Protein AF-A0A3A4S271-F1 (afdb_monomer_lite)

Sequence (609 aa):
MNPHGKTFSLPLILIALLLLAAGRPVCSRELLPEDFPSAKNMLRQHDPVVVSGDLLSDFHGFDIIDFRLYAYSDNQFHIIPFQIDERDPEGEFVFTGGDAAGMDIDGGQFDYNDEIVFMIKDAGGEAPQNQWPPAGSLGAEIVIIDPKDAVQKAWVYLIFSPGTSSPLSGKDYITYIPKQEKVTSAYYGMRYMKGAPFYMDLSYPPSAGGSGEDFFDRIKVRLSVNAFFDLLHIQKTEEDFRSVVVGWKDGPVRAMRKVENYFRILFNLSSPSIFSVNEYYERMTYTPVQLTIPFKLKWVFNSFGVNDWTWTIYGDFPGLKGGLAYTDRNVKGFQFTGNHSPEYLNEHIDLSRFSWGYNTKPGVGTWFPNLLLPEMLYGIVTLHIVDDETLPDPPEDTPGLIAAGMEGRWKYFHPDLVDLLEPGTYELSMDTYFPHPSIRIEEVEEWLQIRQFPLWVEISDVRVNQFVPPSSAVQKHRNEIGKPRPVDEDTGFRGMITDTRGREFVLTDIFFYAGSYRVTPRTNILGRLFSENTYTLMKFDDIRQITHRYEEMDPVSHMQNPMVQELLLRKGETVQMLGCKPCGFTGRLPDGKKIFLWDTQIRSVRFDE

Foldseek 3Di:
DDDDDDDDDDDDDDDDDDDDDDDDDDDDDDDDPDPQPFFAQAPFFFFKDKDFLQQVAVQFFAAQVQKWKWAGHPLDTDTFFKHKFDAELVLHTAFCDFQSHDAHPSRRTRHRSMIIIHTPNRFTGDHDPPDDHPAAQKKFKKKWAFLVHRVRITIMMMGGHPPDPPDHDPAAAWFQDPVQCWIDGQAKIWGCDAFFPWTQFIWGDVSLQAQRHTQFGTKKKWKWWQWQQNPDIDIDISVQKTKHFRGWHGGRFKIKTWIWMWGNDDDNDIDHTDIWIWIDGNWKIKTKDKDFFADQLVCVCVVTVTQKMKMWIKIFGNSLQQWWKDFPQRQVTDHQPQCADPVNCVVRGQQAQTQWMKIFDGRHFIKTKHKAAQLLVSLFKTKDFDRHQQDADPPTPRGGGGIIDIMGMPNPQDVQCSRVDDGWIAIIITMIGTHRRDDHPVCVVSVVCSQLGPIDMHTDDMDGDRDDDDDPVSVVVSVVRDPNPPPPPPFAFWWWFQWSVRDIFGFTRKWKGNADPVIDTDQWDWFAFQQDRDIDIGGVLFFFKKFWDWDQARPNRRYGGFIKIWTQTPVRDITIGGGRSRMWMWGAGPVRDIDIDGPSGTGMIGTDD

Radius of gyration: 27.35 Å; chains: 1; bounding box: 77×94×67 Å

Secondary structure (DSSP, 8-state):
-------------------------------PPP----S------S-EEEEEGGG-GGGTTSBGGGEEEEEEETTEEEE---EEE-B-TTSPBPBSEETTB---TTSSB--SS-EEEEEGGG-B-PPPTT---SS-SEEEEEEEEETTEEEEEEEEEEEE-TT--PPPP----EEEEGGGTEEEESS-EEEEPTT-SSEEEEE--GGGTS-SSB---EEEEEEEEEETTTTEEEEEEGGGEEEEEEEEEE-SSEEEEEEEEEEEEETTEEPPPEEEEEEEETTEEE-EEEEEE-S-HHHHHHHTT--EEEEEEEEE-GGGTT-EEEESS-TT-EE--SEE-HHHHHHHS--SB-S-EEEEETTTEEEEEEEE--HHHHTTEEEEEEEETT---SS-SSSSEEEEEEEEEGGGS-HHHHHH--SEEEEEEEEEE---TT--GGGHHHHHHHHHSPPEEEEEEEEESS--PPPTTHHHHTTTTTPPP-------EEEEEEETT--EEEEEEEEEESSSTTS--BSEEEEEBTTSS-EEEEEGGGEEEEEEEE-SB-TTT--BS-EEEEEEETTS-EEEEE--TT-EEEEE-TTS-EEEEEGGGEEEEEE--

pLDDT: mean 85.04, std 18.26, range [19.34, 98.5]

Structure (mmCIF, N/CA/C/O backbone):
data_AF-A0A3A4S271-F1
#
_entry.id   AF-A0A3A4S271-F1
#
loop_
_atom_site.group_PDB
_atom_site.id
_atom_site.type_symbol
_atom_site.label_atom_id
_atom_site.label_alt_id
_atom_site.label_comp_id
_atom_site.label_asym_id
_atom_site.label_entity_id
_atom_site.label_seq_id
_atom_site.pdbx_PDB_ins_code
_atom_site.Cartn_x
_atom_site.Cartn_y
_atom_site.Cartn_z
_atom_site.occupancy
_atom_site.B_iso_or_equiv
_atom_site.auth_seq_id
_atom_site.auth_comp_id
_atom_site.auth_asym_id
_atom_site.auth_atom_id
_atom_site.pdbx_PDB_model_num
ATOM 1 N N . MET A 1 1 ? 40.758 27.809 -37.576 1.00 31.80 1 MET A N 1
ATOM 2 C CA . MET A 1 1 ? 41.821 28.017 -36.571 1.00 31.80 1 MET A CA 1
ATOM 3 C C . MET A 1 1 ? 41.204 28.748 -35.393 1.00 31.80 1 MET A C 1
ATOM 5 O O . MET A 1 1 ? 40.773 29.876 -35.560 1.00 31.80 1 MET A O 1
ATOM 9 N N . ASN A 1 2 ? 41.087 28.065 -34.255 1.00 37.56 2 ASN A N 1
ATOM 10 C CA . ASN A 1 2 ? 40.863 28.684 -32.942 1.00 37.56 2 ASN A CA 1
ATOM 11 C C . ASN A 1 2 ? 42.193 29.338 -32.494 1.00 37.56 2 ASN A C 1
ATOM 13 O O . ASN A 1 2 ? 43.234 28.886 -32.987 1.00 37.56 2 ASN A O 1
ATOM 17 N N . PRO A 1 3 ? 42.211 30.344 -31.592 1.00 48.72 3 PRO A N 1
ATOM 18 C CA . PRO A 1 3 ? 42.196 29.990 -30.164 1.00 48.72 3 PRO A CA 1
ATOM 19 C C . PRO A 1 3 ? 41.563 31.008 -29.177 1.00 48.72 3 PRO A C 1
ATOM 21 O O . PRO A 1 3 ? 41.521 32.207 -29.419 1.00 48.72 3 PRO A O 1
ATOM 24 N N . HIS A 1 4 ? 41.111 30.443 -28.043 1.00 33.75 4 HIS A N 1
ATOM 25 C CA . HIS A 1 4 ? 41.156 30.877 -26.623 1.00 33.75 4 HIS A CA 1
ATOM 26 C C . HIS A 1 4 ? 41.549 32.335 -26.276 1.00 33.75 4 HIS A C 1
ATOM 28 O O . HIS A 1 4 ? 42.495 32.861 -26.836 1.00 33.75 4 HIS A O 1
ATOM 34 N N . GLY A 1 5 ? 41.022 33.023 -25.253 1.00 26.20 5 GLY A N 1
ATOM 35 C CA . GLY A 1 5 ? 40.183 32.689 -24.095 1.00 26.20 5 GLY A CA 1
ATOM 36 C C . GLY A 1 5 ? 40.492 33.661 -22.926 1.00 26.20 5 GLY A C 1
ATOM 37 O O . GLY A 1 5 ? 41.556 34.270 -22.940 1.00 26.20 5 GLY A O 1
ATOM 38 N N . LYS A 1 6 ? 39.607 33.707 -21.902 1.00 28.62 6 LYS A N 1
ATOM 39 C CA . LYS A 1 6 ? 39.770 34.304 -20.537 1.00 28.62 6 LYS A CA 1
ATOM 40 C C . LYS A 1 6 ? 39.839 35.852 -20.494 1.00 28.62 6 LYS A C 1
ATOM 42 O O . LYS A 1 6 ? 40.386 36.460 -21.393 1.00 28.62 6 LYS A O 1
ATOM 47 N N . THR A 1 7 ? 39.299 36.616 -19.538 1.00 26.25 7 THR A N 1
ATOM 48 C CA . THR A 1 7 ? 38.901 36.471 -18.115 1.00 26.25 7 THR A CA 1
ATOM 49 C C . THR A 1 7 ? 38.257 37.811 -17.714 1.00 26.25 7 THR A C 1
ATOM 51 O O . THR A 1 7 ? 38.772 38.823 -18.170 1.00 26.25 7 THR A O 1
ATOM 54 N N . PHE A 1 8 ? 37.260 37.871 -16.820 1.00 25.14 8 PHE A N 1
ATOM 55 C CA . PHE A 1 8 ? 37.073 39.045 -15.944 1.00 25.14 8 PHE A CA 1
ATOM 56 C C . PHE A 1 8 ? 36.370 38.668 -14.632 1.00 25.14 8 PHE A C 1
ATOM 58 O O . PHE A 1 8 ? 35.376 37.948 -14.611 1.00 25.14 8 PHE A O 1
ATOM 65 N N . SER A 1 9 ? 36.947 39.162 -13.544 1.00 22.36 9 SER A N 1
ATOM 66 C CA . SER A 1 9 ? 36.557 39.042 -12.141 1.00 22.36 9 SER A CA 1
ATOM 67 C C . SER A 1 9 ? 35.997 40.382 -11.630 1.00 22.36 9 SER A C 1
ATOM 69 O O . SER A 1 9 ? 36.626 41.390 -11.935 1.00 22.36 9 SER A O 1
ATOM 71 N N . LEU A 1 10 ? 34.862 40.334 -10.894 1.00 21.89 10 LEU A N 1
ATOM 72 C CA . LEU A 1 10 ? 34.366 41.099 -9.700 1.00 21.89 10 LEU A CA 1
ATOM 73 C C . LEU A 1 10 ? 34.885 42.544 -9.399 1.00 21.89 10 LEU A C 1
ATOM 75 O O . LEU A 1 10 ? 36.032 42.791 -9.752 1.00 21.89 10 LEU A O 1
ATOM 79 N N . PRO A 1 11 ? 34.207 43.461 -8.622 1.00 32.12 11 PRO A N 1
ATOM 80 C CA . PRO A 1 11 ? 33.159 43.258 -7.575 1.00 32.12 11 PRO A CA 1
ATOM 81 C C . PRO A 1 11 ? 32.121 44.424 -7.265 1.00 32.12 11 PRO A C 1
ATOM 83 O O . PRO A 1 11 ? 32.214 45.520 -7.798 1.00 32.12 11 PRO A O 1
ATOM 86 N N . LEU A 1 12 ? 31.202 44.167 -6.299 1.00 22.27 12 LEU A N 1
ATOM 87 C CA . LEU A 1 12 ? 30.675 44.996 -5.157 1.00 22.27 12 LEU A CA 1
ATOM 88 C C . LEU A 1 12 ? 29.772 46.283 -5.269 1.00 22.27 12 LEU A C 1
ATOM 90 O O . LEU A 1 12 ? 30.099 47.225 -5.977 1.00 22.27 12 LEU A O 1
ATOM 94 N N . ILE A 1 13 ? 28.796 46.355 -4.314 1.00 23.91 13 ILE A N 1
ATOM 95 C CA . ILE A 1 13 ? 28.217 47.523 -3.548 1.00 23.91 13 ILE A CA 1
ATOM 96 C C . ILE A 1 13 ? 27.083 48.359 -4.217 1.00 23.91 13 ILE A C 1
ATOM 98 O O . ILE A 1 13 ? 27.186 48.654 -5.394 1.00 23.91 13 ILE A O 1
ATOM 102 N N . LEU A 1 14 ? 26.019 48.914 -3.588 1.00 19.52 14 LEU A N 1
ATOM 103 C CA . LEU A 1 14 ? 25.302 48.850 -2.286 1.00 19.52 14 LEU A CA 1
ATOM 104 C C . LEU A 1 14 ? 24.203 49.975 -2.302 1.00 19.52 14 LEU A C 1
ATOM 106 O O . LEU A 1 14 ? 24.519 51.085 -2.706 1.00 19.52 14 LEU A O 1
ATOM 110 N N . ILE A 1 15 ? 22.971 49.698 -1.824 1.00 21.28 15 ILE A N 1
ATOM 111 C CA . ILE A 1 15 ? 21.969 50.581 -1.135 1.00 21.28 15 ILE A CA 1
ATOM 112 C C . ILE A 1 15 ? 21.501 51.934 -1.756 1.00 21.28 15 ILE A C 1
ATOM 114 O O . ILE A 1 15 ? 22.294 52.851 -1.917 1.00 21.28 15 ILE A O 1
ATOM 118 N N . ALA A 1 16 ? 20.169 52.123 -1.906 1.00 20.48 16 ALA A N 1
ATOM 119 C CA . ALA A 1 16 ? 19.350 53.131 -1.174 1.00 20.48 16 ALA A CA 1
ATOM 120 C C . ALA A 1 16 ? 17.927 53.338 -1.759 1.00 20.48 16 ALA A C 1
ATOM 122 O O . ALA A 1 16 ? 17.756 53.748 -2.905 1.00 20.48 16 ALA A O 1
ATOM 123 N N . LEU A 1 17 ? 16.906 53.123 -0.917 1.00 21.52 17 LEU A N 1
ATOM 124 C CA . LEU A 1 17 ? 15.526 53.615 -1.058 1.00 21.52 17 LEU A CA 1
ATOM 125 C C . LEU A 1 17 ? 15.462 55.154 -0.955 1.00 21.52 17 LEU A C 1
ATOM 127 O O . LEU A 1 17 ? 16.106 55.695 -0.062 1.00 21.52 17 LEU A O 1
ATOM 131 N N . LEU A 1 18 ? 14.561 55.815 -1.704 1.00 19.34 18 LEU A N 1
ATOM 132 C CA . LEU A 1 18 ? 13.458 56.619 -1.129 1.00 19.34 18 LEU A CA 1
ATOM 133 C C . LEU A 1 18 ? 12.487 57.201 -2.182 1.00 19.34 18 LEU A C 1
ATOM 135 O O . LEU A 1 18 ? 12.873 57.777 -3.192 1.00 19.34 18 LEU A O 1
ATOM 139 N N . LEU A 1 19 ? 11.207 57.012 -1.857 1.00 22.50 19 LEU A N 1
ATOM 140 C CA . LEU A 1 19 ? 9.937 57.461 -2.440 1.00 22.50 19 LEU A CA 1
ATOM 141 C C . LEU A 1 19 ? 9.855 58.935 -2.890 1.00 22.50 19 LEU A C 1
ATOM 143 O O . LEU A 1 19 ? 10.313 59.811 -2.165 1.00 22.50 19 LEU A O 1
ATOM 147 N N . LEU A 1 20 ? 9.086 59.210 -3.960 1.00 22.56 20 LEU A N 1
ATOM 148 C CA . LEU A 1 20 ? 7.837 60.001 -3.891 1.00 22.56 20 LEU A CA 1
ATOM 149 C C . LEU A 1 20 ? 7.084 60.078 -5.240 1.00 22.56 20 LEU A C 1
ATOM 151 O O . LEU A 1 20 ? 7.659 60.229 -6.311 1.00 22.56 20 LEU A O 1
ATOM 155 N N . ALA A 1 21 ? 5.765 59.948 -5.102 1.00 24.83 21 ALA A N 1
ATOM 156 C CA . ALA A 1 21 ? 4.655 60.030 -6.049 1.00 24.83 21 ALA A CA 1
ATOM 157 C C . ALA A 1 21 ? 4.766 60.996 -7.248 1.00 24.83 21 ALA A C 1
ATOM 159 O O . ALA A 1 21 ? 5.137 62.152 -7.081 1.00 24.83 21 ALA A O 1
ATOM 160 N N . ALA A 1 22 ? 4.244 60.564 -8.407 1.00 24.38 22 ALA A N 1
ATOM 161 C CA . ALA A 1 22 ? 3.100 61.203 -9.081 1.00 24.38 22 ALA A CA 1
ATOM 162 C C . ALA A 1 22 ? 2.733 60.484 -10.397 1.00 24.38 22 ALA A C 1
ATOM 164 O O . ALA A 1 22 ? 3.573 60.306 -11.271 1.00 24.38 22 ALA A O 1
ATOM 165 N N . GLY A 1 23 ? 1.449 60.131 -10.527 1.00 27.94 23 GLY A N 1
ATOM 166 C CA . GLY A 1 23 ? 0.682 60.107 -11.779 1.00 27.94 23 GLY A CA 1
ATOM 167 C C . GLY A 1 23 ? 1.131 59.172 -12.905 1.00 27.94 23 GLY A C 1
ATOM 168 O O . GLY A 1 23 ? 2.038 59.491 -13.669 1.00 27.94 23 GLY A O 1
ATOM 169 N N . ARG A 1 24 ? 0.368 58.097 -13.139 1.00 30.58 24 ARG A N 1
ATOM 170 C CA . ARG A 1 24 ? 0.261 57.504 -14.480 1.00 30.58 24 ARG A CA 1
ATOM 171 C C . ARG A 1 24 ? -1.200 57.291 -14.881 1.00 30.58 24 ARG A C 1
ATOM 173 O O . ARG A 1 24 ? -2.008 56.938 -14.023 1.00 30.58 24 ARG A O 1
ATOM 180 N N . PRO A 1 25 ? -1.532 57.543 -16.159 1.00 32.12 25 PRO A N 1
ATOM 181 C CA . PRO A 1 25 ? -2.877 57.418 -16.685 1.00 32.12 25 PRO A CA 1
ATOM 182 C C . PRO A 1 25 ? -3.248 55.950 -16.898 1.00 32.12 25 PRO A C 1
ATOM 184 O O . PRO A 1 25 ? -2.396 55.073 -17.046 1.00 32.12 25 PRO A O 1
ATOM 187 N N . VAL A 1 26 ? -4.557 55.733 -16.928 1.00 35.97 26 VAL A N 1
ATOM 188 C CA . VAL A 1 26 ? -5.236 54.504 -17.324 1.00 35.97 26 VAL A CA 1
ATOM 189 C C . VAL A 1 26 ? -4.730 54.057 -18.697 1.00 35.97 26 VAL A C 1
ATOM 191 O O . VAL A 1 26 ? -4.863 54.788 -19.675 1.00 35.97 26 VAL A O 1
ATOM 194 N N . CYS A 1 27 ? -4.181 52.845 -18.766 1.00 30.44 27 CYS A N 1
ATOM 195 C CA . CYS A 1 27 ? -4.075 52.088 -20.004 1.00 30.44 27 CYS A CA 1
ATOM 196 C C . CYS A 1 27 ? -4.955 50.851 -19.827 1.00 30.44 27 CYS A C 1
ATOM 198 O O . CYS A 1 27 ? -4.725 50.033 -18.934 1.00 30.44 27 CYS A O 1
ATOM 200 N N . SER A 1 28 ? -6.017 50.787 -20.621 1.00 34.44 28 SER A N 1
ATOM 201 C CA . SER A 1 28 ? -6.931 49.657 -20.729 1.00 34.44 28 SER A CA 1
ATOM 202 C C . SER A 1 28 ? -6.150 48.396 -21.082 1.00 34.44 28 SER A C 1
ATOM 204 O O . SER A 1 28 ? -5.542 48.314 -22.147 1.00 34.44 28 SER A O 1
ATOM 206 N N . ARG A 1 29 ? -6.170 47.417 -20.179 1.00 33.34 29 ARG A N 1
ATOM 207 C CA . ARG A 1 29 ? -5.703 46.061 -20.449 1.00 33.34 29 ARG A CA 1
ATOM 208 C C . ARG A 1 29 ? -6.785 45.384 -21.288 1.00 33.34 29 ARG A C 1
ATOM 210 O O . ARG A 1 29 ? -7.881 45.152 -20.787 1.00 33.34 29 ARG A O 1
ATOM 217 N N . GLU A 1 30 ? -6.494 45.128 -22.560 1.00 33.56 30 GLU A N 1
ATOM 218 C CA . GLU A 1 30 ? -7.220 44.116 -23.326 1.00 33.56 30 GLU A CA 1
ATOM 219 C C . GLU A 1 30 ? -7.182 42.815 -22.517 1.00 33.56 30 GLU A C 1
ATOM 221 O O . GLU A 1 30 ? -6.113 42.320 -22.149 1.00 33.56 30 GLU A O 1
ATOM 226 N N . LEU A 1 31 ? -8.367 42.325 -22.161 1.00 36.59 31 LEU A N 1
ATOM 227 C CA . LEU A 1 31 ? -8.564 40.997 -21.604 1.00 36.59 31 LEU A CA 1
ATOM 228 C C . LEU A 1 31 ? -8.180 39.998 -22.700 1.00 36.59 31 LEU A C 1
ATOM 230 O O . LEU A 1 31 ? -8.924 39.813 -23.660 1.00 36.59 31 LEU A O 1
ATOM 234 N N . LEU A 1 32 ? -6.998 39.397 -22.572 1.00 32.38 32 LEU A N 1
ATOM 235 C CA . LEU A 1 32 ? -6.706 38.142 -23.256 1.00 32.38 32 LEU A CA 1
ATOM 236 C C . LEU A 1 32 ? -7.671 37.071 -22.712 1.00 32.38 32 LEU A C 1
ATOM 238 O O . LEU A 1 32 ? -8.008 37.136 -21.524 1.00 32.38 32 LEU A O 1
ATOM 242 N N . PRO A 1 33 ? -8.141 36.124 -23.546 1.00 40.56 33 PRO A N 1
ATOM 243 C CA . PRO A 1 33 ? -8.960 35.015 -23.071 1.00 40.56 33 PRO A CA 1
ATOM 244 C C . PRO A 1 33 ? -8.180 34.235 -22.009 1.00 40.56 33 PRO A C 1
ATOM 246 O O . PRO A 1 33 ? -6.961 34.121 -22.114 1.00 40.56 33 PRO A O 1
ATOM 249 N N . GLU A 1 34 ? -8.872 33.731 -20.990 1.00 38.09 34 GLU A N 1
ATOM 250 C CA . GLU A 1 34 ? -8.273 32.867 -19.975 1.00 38.09 34 GLU A CA 1
ATOM 251 C C . GLU A 1 34 ? -7.560 31.685 -20.649 1.00 38.09 34 GLU A C 1
ATOM 253 O O . GLU A 1 34 ? -8.185 30.881 -21.342 1.00 38.09 34 GLU A O 1
ATOM 258 N N . ASP A 1 35 ? -6.240 31.602 -20.469 1.00 40.88 35 ASP A N 1
ATOM 259 C CA . ASP A 1 35 ? -5.469 30.402 -20.771 1.00 40.88 35 ASP A CA 1
ATOM 260 C C . ASP A 1 35 ? -5.943 29.307 -19.806 1.00 40.88 35 ASP A C 1
ATOM 262 O O . ASP A 1 35 ? -5.528 29.252 -18.647 1.00 40.88 35 ASP A O 1
ATOM 266 N N . PHE A 1 36 ? -6.854 28.450 -20.265 1.00 46.12 36 PHE A N 1
ATOM 267 C CA . PHE A 1 36 ? -7.188 27.216 -19.562 1.00 46.12 36 PHE A CA 1
ATOM 268 C C . PHE A 1 36 ? -5.909 26.373 -19.450 1.00 46.12 36 PHE A C 1
ATOM 270 O O . PHE A 1 36 ? -5.257 26.133 -20.475 1.00 46.12 36 PHE A O 1
ATOM 277 N N . PRO A 1 37 ? -5.501 25.919 -18.253 1.00 48.69 37 PRO A N 1
ATOM 278 C CA . PRO A 1 37 ? -4.307 25.100 -18.135 1.00 48.69 37 PRO A CA 1
ATOM 279 C C . PRO A 1 37 ? -4.535 23.739 -18.814 1.00 48.69 37 PRO A C 1
ATOM 281 O O . PRO A 1 37 ? -5.112 22.827 -18.239 1.00 48.69 37 PRO A O 1
ATOM 284 N N . SER A 1 38 ? -4.020 23.590 -20.040 1.00 55.25 38 SER A N 1
ATOM 285 C CA . SER A 1 38 ? -3.960 22.318 -20.786 1.00 55.25 38 SER A CA 1
ATOM 286 C C . SER A 1 38 ? -3.011 21.287 -20.146 1.00 55.25 38 SER A C 1
ATOM 288 O O . SER A 1 38 ? -2.919 20.160 -20.631 1.00 55.25 38 SER A O 1
ATOM 290 N N . ALA A 1 39 ? -2.265 21.663 -19.102 1.00 69.38 39 ALA A N 1
ATOM 291 C CA . ALA A 1 39 ? -1.306 20.802 -18.422 1.00 69.38 39 ALA A CA 1
ATOM 292 C C . ALA A 1 39 ? -1.889 20.265 -17.107 1.00 69.38 39 ALA A C 1
ATOM 294 O O . ALA A 1 39 ? -2.447 21.022 -16.313 1.00 69.38 39 ALA A O 1
ATOM 295 N N . LYS A 1 40 ? -1.711 18.961 -16.864 1.00 83.75 40 LYS A N 1
ATOM 296 C CA . LYS A 1 40 ? -2.011 18.299 -15.587 1.00 83.75 40 LYS A CA 1
ATOM 297 C C . LYS A 1 40 ? -1.340 19.054 -14.429 1.00 83.75 40 LYS A C 1
ATOM 299 O O . LYS A 1 40 ? -0.127 19.249 -14.453 1.00 83.75 40 LYS A O 1
ATOM 304 N N . ASN A 1 41 ? -2.103 19.403 -13.392 1.00 89.25 41 ASN A N 1
ATOM 305 C CA . ASN A 1 41 ? -1.599 20.057 -12.177 1.00 89.25 41 ASN A CA 1
ATOM 306 C C . ASN A 1 41 ? -1.424 19.054 -11.021 1.00 89.25 41 ASN A C 1
ATOM 308 O O . ASN A 1 41 ? -1.728 19.354 -9.877 1.00 89.25 41 ASN A O 1
ATOM 312 N N . MET A 1 42 ? -1.017 17.823 -11.310 1.00 93.69 42 MET A N 1
ATOM 313 C CA . MET A 1 42 ? -0.892 16.748 -10.324 1.00 93.69 42 MET A CA 1
ATOM 314 C C . MET A 1 42 ? 0.571 16.330 -10.225 1.00 93.69 42 MET A C 1
ATOM 316 O O . MET A 1 42 ? 1.164 15.915 -11.227 1.00 93.69 42 MET A O 1
ATOM 320 N N . LEU A 1 43 ? 1.144 16.444 -9.025 1.00 93.44 43 LEU A N 1
ATOM 321 C CA . LEU A 1 43 ? 2.552 16.130 -8.785 1.00 93.44 43 LEU A CA 1
ATOM 322 C C . LEU A 1 43 ? 2.801 14.635 -8.607 1.00 93.44 43 LEU A C 1
ATOM 324 O O . LEU A 1 43 ? 3.871 14.173 -8.994 1.00 93.44 43 LEU A O 1
ATOM 328 N N . ARG A 1 44 ? 1.820 13.875 -8.107 1.00 93.50 44 ARG A N 1
ATOM 329 C CA . ARG A 1 44 ? 1.939 12.420 -7.960 1.00 93.50 44 ARG A CA 1
ATOM 330 C C . ARG A 1 44 ? 2.183 11.730 -9.300 1.00 93.50 44 ARG A C 1
ATOM 332 O O . ARG A 1 44 ? 1.487 12.008 -10.288 1.00 93.50 44 ARG A O 1
ATOM 339 N N . GLN A 1 45 ? 3.158 10.821 -9.334 1.00 93.00 45 GLN A N 1
ATOM 340 C CA . GLN A 1 45 ? 3.530 10.093 -10.554 1.00 93.00 45 GLN A CA 1
ATOM 341 C C . GLN A 1 45 ? 3.308 8.584 -10.469 1.00 93.00 45 GLN A C 1
ATOM 343 O O . GLN A 1 45 ? 3.154 7.925 -11.500 1.00 93.00 45 GLN A O 1
ATOM 348 N N . HIS A 1 46 ? 3.332 8.014 -9.269 1.00 95.38 46 HIS A N 1
ATOM 349 C CA . HIS A 1 46 ? 3.455 6.567 -9.106 1.00 95.38 46 HIS A CA 1
ATOM 350 C C . HIS A 1 46 ? 2.147 5.870 -8.736 1.00 95.38 46 HIS A C 1
ATOM 352 O O . HIS A 1 46 ? 2.058 4.659 -8.918 1.00 95.38 46 HIS A O 1
ATOM 358 N N . ASP A 1 47 ? 1.135 6.609 -8.291 1.00 96.62 47 ASP A N 1
ATOM 359 C CA . ASP A 1 47 ? -0.141 6.056 -7.851 1.00 96.62 47 ASP A CA 1
ATOM 360 C C . ASP A 1 47 ? -0.867 5.316 -8.992 1.00 96.62 47 ASP A C 1
ATOM 362 O O . ASP A 1 47 ? -1.090 5.888 -10.072 1.00 96.62 47 ASP A O 1
ATOM 366 N N . PRO A 1 48 ? -1.291 4.063 -8.766 1.00 96.88 48 PRO A N 1
ATOM 367 C CA . PRO A 1 48 ? -2.369 3.493 -9.545 1.00 96.88 48 PRO A CA 1
ATOM 368 C C . PRO A 1 48 ? -3.687 4.163 -9.149 1.00 96.88 48 PRO A C 1
ATOM 370 O O . PRO A 1 48 ? -3.961 4.409 -7.973 1.00 96.88 48 PRO A O 1
ATOM 373 N N . VAL A 1 49 ? -4.517 4.449 -10.143 1.00 97.44 49 VAL A N 1
ATOM 374 C CA . VAL A 1 49 ? -5.879 4.939 -9.953 1.00 97.44 49 VAL A CA 1
ATOM 375 C C . VAL A 1 49 ? -6.828 3.796 -10.267 1.00 97.44 49 VAL A C 1
ATOM 377 O O . VAL A 1 49 ? -6.785 3.245 -11.365 1.00 97.44 49 VAL A O 1
ATOM 380 N N . VAL A 1 50 ? -7.673 3.456 -9.295 1.00 95.75 50 VAL A N 1
ATOM 381 C CA . VAL A 1 50 ? -8.715 2.434 -9.416 1.00 95.75 50 VAL A CA 1
ATOM 382 C C . VAL A 1 50 ? -10.069 3.133 -9.373 1.00 95.75 50 VAL A C 1
ATOM 384 O O . VAL A 1 50 ? -10.416 3.767 -8.375 1.00 95.75 50 VAL A O 1
ATOM 387 N N . VAL A 1 51 ? -10.823 3.040 -10.464 1.00 95.62 51 VAL A N 1
ATOM 388 C CA . VAL A 1 51 ? -12.185 3.565 -10.582 1.00 95.62 51 VAL A CA 1
ATOM 389 C C . VAL A 1 51 ? -13.145 2.392 -10.469 1.00 95.62 51 VAL A C 1
ATOM 391 O O . VAL A 1 51 ? -13.121 1.488 -11.300 1.00 95.62 51 VAL A O 1
ATOM 394 N N . SER A 1 52 ? -13.974 2.413 -9.433 1.00 90.75 52 SER A N 1
ATOM 395 C CA . SER A 1 52 ? -14.994 1.392 -9.202 1.00 90.75 52 SER A CA 1
ATOM 396 C C . SER A 1 52 ? -16.166 1.557 -10.178 1.00 90.75 52 SER A C 1
ATOM 398 O O . SER A 1 52 ? -16.597 2.682 -10.458 1.00 90.75 52 SER A O 1
ATOM 400 N N . GLY A 1 53 ? -16.685 0.442 -10.693 1.00 90.56 53 GLY A N 1
ATOM 401 C CA . GLY A 1 53 ? -17.787 0.405 -11.652 1.00 90.56 53 GLY A CA 1
ATOM 402 C C . GLY A 1 53 ? -19.090 0.993 -11.118 1.00 90.56 53 GLY A C 1
ATOM 403 O O . GLY A 1 53 ? -19.890 1.539 -11.878 1.00 90.56 53 GLY A O 1
ATOM 404 N N . ASP A 1 54 ? -19.283 1.008 -9.800 1.00 85.94 54 ASP A N 1
ATOM 405 C CA . ASP A 1 54 ? -20.412 1.666 -9.133 1.00 85.94 54 ASP A CA 1
ATOM 406 C C . ASP A 1 54 ? -20.473 3.192 -9.369 1.00 85.94 54 ASP A C 1
ATOM 408 O O . ASP A 1 54 ? -21.537 3.808 -9.221 1.00 85.94 54 ASP A O 1
ATOM 412 N N . LEU A 1 55 ? -19.348 3.830 -9.714 1.00 88.25 55 LEU A N 1
ATOM 413 C CA . LEU A 1 55 ? -19.284 5.242 -10.102 1.00 88.25 55 LEU A CA 1
ATOM 414 C C . LEU A 1 55 ? -19.757 5.469 -11.545 1.00 88.25 55 LEU A C 1
ATOM 416 O O . LEU A 1 55 ? -20.085 6.597 -11.901 1.00 88.25 55 LEU A O 1
ATOM 420 N N . LEU A 1 56 ? -19.817 4.416 -12.361 1.00 91.50 56 LEU A N 1
ATOM 421 C CA . LEU A 1 56 ? -19.996 4.464 -13.812 1.00 91.50 56 LEU A CA 1
ATOM 422 C C . LEU A 1 56 ? -21.250 3.695 -14.259 1.00 91.50 56 LEU A C 1
ATOM 424 O O . LEU A 1 56 ? -21.231 2.986 -15.262 1.00 91.50 56 LEU A O 1
ATOM 428 N N . SER A 1 57 ? -22.369 3.862 -13.548 1.00 89.31 57 SER A N 1
ATOM 429 C CA . SER A 1 57 ? -23.604 3.103 -13.808 1.00 89.31 57 SER A CA 1
ATOM 430 C C . SER A 1 57 ? -24.163 3.242 -15.226 1.00 89.31 57 SER A C 1
ATOM 432 O O . SER A 1 57 ? -24.806 2.327 -15.736 1.00 89.31 57 SER A O 1
ATOM 434 N N . ASP A 1 58 ? -23.899 4.368 -15.893 1.00 89.31 58 ASP A N 1
ATOM 435 C CA . ASP A 1 58 ? -24.313 4.581 -17.285 1.00 89.31 58 ASP A CA 1
ATOM 436 C C . ASP A 1 58 ? -23.601 3.642 -18.272 1.00 89.31 58 ASP A C 1
ATOM 438 O O . ASP A 1 58 ? -24.095 3.434 -19.382 1.00 89.31 58 ASP A O 1
ATOM 442 N N . PHE A 1 59 ? -22.477 3.047 -17.861 1.00 91.75 59 PHE A N 1
ATOM 443 C CA . PHE A 1 59 ? -21.671 2.130 -18.662 1.00 91.75 59 PHE A CA 1
ATOM 444 C C . PHE A 1 59 ? -21.991 0.648 -18.427 1.00 91.75 59 PHE A C 1
ATOM 446 O O . PHE A 1 59 ? -21.425 -0.208 -19.104 1.00 91.75 59 PHE A O 1
ATOM 453 N N . HIS A 1 60 ? -22.894 0.321 -17.497 1.00 91.19 60 HIS A N 1
ATOM 454 C CA . HIS A 1 60 ? -23.174 -1.073 -17.147 1.00 91.19 60 HIS A CA 1
ATOM 455 C C . HIS A 1 60 ? -23.798 -1.865 -18.304 1.00 91.19 60 HIS A C 1
ATOM 457 O O . HIS A 1 60 ? -24.730 -1.396 -18.972 1.00 91.19 60 HIS A O 1
ATOM 463 N N . GLY A 1 61 ? -23.347 -3.101 -18.505 1.00 89.81 61 GLY A N 1
ATOM 464 C CA . GLY A 1 61 ? -23.800 -4.003 -19.565 1.00 89.81 61 GLY A CA 1
ATOM 465 C C . GLY A 1 61 ? -23.142 -3.768 -20.929 1.00 89.81 61 GLY A C 1
ATOM 466 O O . GLY A 1 61 ? -23.637 -4.293 -21.927 1.00 89.81 61 GLY A O 1
ATOM 467 N N . PHE A 1 62 ? -22.098 -2.937 -21.007 1.00 91.06 62 PHE A N 1
ATOM 468 C CA . PHE A 1 62 ? -21.299 -2.778 -22.224 1.00 91.06 62 PHE A CA 1
ATOM 469 C C . PHE A 1 62 ? -20.088 -3.697 -22.212 1.00 91.06 62 PHE A C 1
ATOM 471 O O . PHE A 1 62 ? -19.435 -3.835 -21.185 1.00 91.06 62 PHE A O 1
ATOM 478 N N . ASP A 1 63 ? -19.749 -4.259 -23.369 1.00 91.12 63 ASP A N 1
ATOM 479 C CA . ASP A 1 63 ? -18.594 -5.143 -23.488 1.00 91.12 63 ASP A CA 1
ATOM 480 C C . ASP A 1 63 ? -17.296 -4.385 -23.165 1.00 91.12 63 ASP A C 1
ATOM 482 O O . ASP A 1 63 ? -16.981 -3.356 -23.777 1.00 91.12 63 ASP A O 1
ATOM 486 N N . ILE A 1 64 ? -16.506 -4.915 -22.227 1.00 91.75 64 ILE A N 1
ATOM 487 C CA . ILE A 1 64 ? -15.282 -4.269 -21.716 1.00 91.75 64 ILE A CA 1
ATOM 488 C C . ILE A 1 64 ? -14.247 -3.985 -22.823 1.00 91.75 64 ILE A C 1
ATOM 490 O O . ILE A 1 64 ? -13.446 -3.053 -22.730 1.00 91.75 64 ILE A O 1
ATOM 494 N N . ILE A 1 65 ? -14.289 -4.748 -23.920 1.00 90.62 65 ILE A N 1
ATOM 495 C CA . ILE A 1 65 ? -13.379 -4.614 -25.070 1.00 90.62 65 ILE A CA 1
ATOM 496 C C . ILE A 1 65 ? -13.597 -3.328 -25.886 1.00 90.62 65 ILE A C 1
ATOM 498 O O . ILE A 1 65 ? -12.701 -2.904 -26.627 1.00 90.62 65 ILE A O 1
ATOM 502 N N . ASP A 1 66 ? -14.764 -2.696 -25.753 1.00 91.56 66 ASP A N 1
ATOM 503 C CA . ASP A 1 66 ? -15.167 -1.512 -26.523 1.00 91.56 66 ASP A CA 1
ATOM 504 C C . ASP A 1 66 ? -14.848 -0.190 -25.804 1.00 91.56 66 ASP A C 1
ATOM 506 O O . ASP A 1 66 ? -15.081 0.898 -26.344 1.00 91.56 66 ASP A O 1
ATOM 510 N N . PHE A 1 67 ? -14.278 -0.254 -24.600 1.00 93.19 67 PHE A N 1
ATOM 511 C CA . PHE A 1 67 ? -13.863 0.925 -23.847 1.00 93.19 67 PHE A CA 1
ATOM 512 C C . PHE A 1 67 ? -12.501 1.438 -24.299 1.00 93.19 67 PHE A C 1
ATOM 514 O O . PHE A 1 67 ? -11.604 0.677 -24.657 1.00 93.19 67 PHE A O 1
ATOM 521 N N . ARG A 1 68 ? -12.309 2.752 -24.255 1.00 93.94 68 ARG A N 1
ATOM 522 C CA . ARG A 1 68 ? -11.020 3.419 -24.452 1.00 93.94 68 ARG A CA 1
ATOM 523 C C . ARG A 1 68 ? -10.845 4.483 -23.380 1.00 93.94 68 ARG A C 1
ATOM 525 O O . ARG A 1 68 ? -11.808 5.154 -23.017 1.00 93.94 68 ARG A O 1
ATOM 532 N N . LEU A 1 69 ? -9.614 4.658 -22.915 1.00 95.69 69 LEU A N 1
ATOM 533 C CA . LEU A 1 69 ? -9.260 5.702 -21.964 1.00 95.69 69 LEU A CA 1
ATOM 534 C C . LEU A 1 69 ? -8.321 6.708 -22.626 1.00 95.69 69 LEU A C 1
ATOM 536 O O . LEU A 1 69 ? -7.331 6.328 -23.259 1.00 95.69 69 LEU A O 1
ATOM 540 N N . TYR A 1 70 ? -8.649 7.989 -22.485 1.00 95.69 70 TYR A N 1
ATOM 541 C CA . TYR A 1 70 ? -7.885 9.093 -23.052 1.00 95.69 70 TYR A CA 1
ATOM 542 C C . TYR A 1 70 ? -7.407 10.057 -21.970 1.00 95.69 70 TYR A C 1
ATOM 544 O O . TYR A 1 70 ? -8.086 10.273 -20.968 1.00 95.69 70 TYR A O 1
ATOM 552 N N . ALA A 1 71 ? -6.277 10.703 -22.228 1.00 95.94 71 ALA A N 1
ATOM 553 C CA . ALA A 1 71 ? -5.816 11.887 -21.516 1.00 95.94 71 ALA A CA 1
ATOM 554 C C . ALA A 1 71 ? -5.769 13.077 -22.478 1.00 95.94 71 ALA A C 1
ATOM 556 O O . ALA A 1 71 ? -5.507 12.900 -23.670 1.00 95.94 71 ALA A O 1
ATOM 557 N N . TYR A 1 72 ? -6.015 14.282 -21.967 1.00 95.19 72 TYR A N 1
ATOM 558 C CA . TYR A 1 72 ? -5.890 15.512 -22.743 1.00 95.19 72 TYR A CA 1
ATOM 559 C C . TYR A 1 72 ? -4.581 16.231 -22.402 1.00 95.19 72 TYR A C 1
ATOM 561 O O . TYR A 1 72 ? -4.326 16.578 -21.246 1.00 95.19 72 TYR A O 1
ATOM 569 N N . SER A 1 73 ? -3.740 16.446 -23.410 1.00 94.00 73 SER A N 1
ATOM 570 C CA . SER A 1 73 ? -2.500 17.218 -23.298 1.00 94.00 73 SER A CA 1
ATOM 571 C C . SER A 1 73 ? -2.089 17.763 -24.663 1.00 94.00 73 SER A C 1
ATOM 573 O O . SER A 1 73 ? -2.441 17.201 -25.701 1.00 94.00 73 SER A O 1
ATOM 575 N N . ASP A 1 74 ? -1.341 18.868 -24.678 1.00 90.44 74 ASP A N 1
ATOM 576 C CA . ASP A 1 74 ? -0.873 19.517 -25.913 1.00 90.44 74 ASP A CA 1
ATOM 577 C C . ASP A 1 74 ? -2.010 19.800 -26.913 1.00 90.44 74 ASP A C 1
ATOM 579 O O . ASP A 1 74 ? -1.869 19.652 -28.128 1.00 90.44 74 ASP A O 1
ATOM 583 N N . ASN A 1 75 ? -3.168 20.203 -26.380 1.00 89.69 75 ASN A N 1
ATOM 584 C CA . ASN A 1 75 ? -4.408 20.428 -27.118 1.00 89.69 75 ASN A CA 1
ATOM 585 C C . ASN A 1 75 ? -4.944 19.227 -27.924 1.00 89.69 75 ASN A C 1
ATOM 587 O O . ASN A 1 75 ? -5.617 19.416 -28.940 1.00 89.69 75 ASN A O 1
ATOM 591 N N . GLN A 1 76 ? -4.639 17.995 -27.509 1.00 92.12 76 GLN A N 1
ATOM 592 C CA . GLN A 1 76 ? -5.099 16.771 -28.167 1.00 92.12 76 GLN A CA 1
ATOM 593 C C . GLN A 1 76 ? -5.427 15.670 -27.152 1.00 92.12 76 GLN A C 1
ATOM 595 O O . GLN A 1 76 ? -4.911 15.650 -26.037 1.00 92.12 76 GLN A O 1
ATOM 600 N N . PHE A 1 77 ? -6.282 14.732 -27.563 1.00 92.50 77 PHE A N 1
ATOM 601 C CA . PHE A 1 77 ? -6.545 13.512 -26.805 1.00 92.50 77 PHE A CA 1
ATOM 602 C C . PHE A 1 77 ? -5.590 12.400 -27.229 1.00 92.50 77 PHE A C 1
ATOM 604 O O . PHE A 1 77 ? -5.503 12.069 -28.413 1.00 92.50 77 PHE A O 1
ATOM 611 N N . HIS A 1 78 ? -4.953 11.771 -26.248 1.00 92.81 78 HIS A N 1
ATOM 612 C CA . HIS A 1 78 ? -4.041 10.645 -26.437 1.00 92.81 78 HIS A CA 1
ATOM 613 C C . HIS A 1 78 ? -4.600 9.419 -25.728 1.00 92.81 78 HIS A C 1
ATOM 615 O O . HIS A 1 78 ? -5.088 9.527 -24.606 1.00 92.81 78 HIS A O 1
ATOM 621 N N . ILE A 1 79 ? -4.543 8.257 -26.379 1.00 94.25 79 ILE A N 1
ATOM 622 C CA . ILE A 1 79 ? -4.943 6.988 -25.758 1.00 94.25 79 ILE A CA 1
ATOM 623 C C . ILE A 1 79 ? -3.904 6.619 -24.705 1.00 94.25 79 ILE A C 1
ATOM 625 O O . ILE A 1 79 ? -2.704 6.641 -24.988 1.00 94.25 79 ILE A O 1
ATOM 629 N N . ILE A 1 80 ? -4.366 6.243 -23.516 1.00 96.88 80 ILE A N 1
ATOM 630 C CA . ILE A 1 80 ? -3.498 5.861 -22.400 1.00 96.88 80 ILE A CA 1
ATOM 631 C C . ILE A 1 80 ? -3.677 4.388 -22.024 1.00 96.88 80 ILE A C 1
ATOM 633 O O . ILE A 1 80 ? -4.707 3.791 -22.351 1.00 96.88 80 ILE A O 1
ATOM 637 N N . PRO A 1 81 ? -2.671 3.757 -21.389 1.00 97.88 81 PRO A N 1
ATOM 638 C CA . PRO A 1 81 ? -2.816 2.405 -20.865 1.00 97.88 81 PRO A CA 1
ATOM 639 C C . PRO A 1 81 ? -3.884 2.374 -19.783 1.00 97.88 81 PRO A C 1
ATOM 641 O O . PRO A 1 81 ? -3.879 3.192 -18.864 1.00 97.88 81 PRO A O 1
ATOM 644 N N . PHE A 1 82 ? -4.773 1.401 -19.888 1.00 98.06 82 PHE A N 1
ATOM 645 C CA . PHE A 1 82 ? -5.736 1.076 -18.855 1.00 98.06 82 PHE A CA 1
ATOM 646 C C . PHE A 1 82 ? -6.068 -0.411 -18.952 1.00 98.06 82 PHE A C 1
ATOM 648 O O . PHE A 1 82 ? -5.806 -1.050 -19.976 1.00 98.06 82 PHE A O 1
ATOM 655 N N . GLN A 1 83 ? -6.654 -0.955 -17.897 1.00 96.94 83 GLN A N 1
ATOM 656 C CA . GLN A 1 83 ? -7.270 -2.274 -17.922 1.00 96.94 83 GLN A CA 1
ATOM 657 C C . GLN A 1 83 ? -8.586 -2.252 -17.153 1.00 96.94 83 GLN A C 1
ATOM 659 O O . GLN A 1 83 ? -8.785 -1.393 -16.296 1.00 96.94 83 GLN A O 1
ATOM 664 N N . ILE A 1 84 ? -9.466 -3.194 -17.479 1.00 96.56 84 ILE A N 1
ATOM 665 C CA . ILE A 1 84 ? -10.688 -3.468 -16.726 1.00 96.56 84 ILE A CA 1
ATOM 666 C C . ILE A 1 84 ? -10.486 -4.802 -16.026 1.00 96.56 84 ILE A C 1
ATOM 668 O O . ILE A 1 84 ? -10.142 -5.795 -16.676 1.00 96.56 84 ILE A O 1
ATOM 672 N N . ASP A 1 85 ? -10.639 -4.807 -14.709 1.00 96.12 85 ASP A N 1
ATOM 673 C CA . ASP A 1 85 ? -10.551 -5.980 -13.858 1.00 96.12 85 ASP A CA 1
ATOM 674 C C . ASP A 1 85 ? -11.933 -6.382 -13.367 1.00 96.12 85 ASP A C 1
ATOM 676 O O . ASP A 1 85 ? -12.481 -5.749 -12.470 1.00 96.12 85 ASP A O 1
ATOM 680 N N . GLU A 1 86 ? -12.447 -7.440 -13.995 1.00 94.06 86 GLU A N 1
ATOM 681 C CA . GLU A 1 86 ? -13.747 -8.029 -13.699 1.00 94.06 86 GLU A CA 1
ATOM 682 C C . GLU A 1 86 ? -13.787 -8.688 -12.321 1.00 94.06 86 GLU A C 1
ATOM 684 O O . GLU A 1 86 ? -12.775 -9.257 -11.862 1.00 94.06 86 GLU A O 1
ATOM 689 N N . ARG A 1 87 ? -14.961 -8.651 -11.686 1.00 90.56 87 ARG A N 1
ATOM 690 C CA . ARG A 1 87 ? -15.227 -9.388 -10.450 1.00 90.56 87 ARG A CA 1
ATOM 691 C C . ARG A 1 87 ? -16.530 -10.170 -10.519 1.00 90.56 87 ARG A C 1
ATOM 693 O O . ARG A 1 87 ? -17.589 -9.624 -10.786 1.00 90.56 87 ARG A O 1
ATOM 700 N N . ASP A 1 88 ? -16.475 -11.409 -10.049 1.00 84.25 88 ASP A N 1
ATOM 701 C CA . ASP A 1 88 ? -17.666 -12.242 -9.953 1.00 84.25 88 ASP A CA 1
ATOM 702 C C . ASP A 1 88 ? -18.686 -11.698 -8.916 1.00 84.25 88 ASP A C 1
ATOM 704 O O . ASP A 1 88 ? -18.376 -10.812 -8.106 1.00 84.25 88 ASP A O 1
ATOM 708 N N . PRO A 1 89 ? -19.923 -12.231 -8.869 1.00 79.62 89 PRO A N 1
ATOM 709 C CA . PRO A 1 89 ? -20.935 -11.803 -7.898 1.00 79.62 89 PRO A CA 1
ATOM 710 C C . PRO A 1 89 ? -20.543 -11.986 -6.421 1.00 79.62 89 PRO A C 1
ATOM 712 O O . PRO A 1 89 ? -21.178 -11.403 -5.533 1.00 79.62 89 PRO A O 1
ATOM 715 N N . GLU A 1 90 ? -19.529 -12.803 -6.132 1.00 78.00 90 GLU A N 1
ATOM 716 C CA . GLU A 1 90 ? -18.936 -12.970 -4.805 1.00 78.00 90 GLU A CA 1
ATOM 717 C C . GLU A 1 90 ? -17.911 -11.866 -4.477 1.00 78.00 90 GLU A C 1
ATOM 719 O O . GLU A 1 90 ? -17.519 -11.721 -3.316 1.00 78.00 90 GLU A O 1
ATOM 724 N N . GLY A 1 91 ? -17.549 -11.037 -5.458 1.00 80.06 91 GLY A N 1
ATOM 725 C CA . GLY A 1 91 ? -16.585 -9.947 -5.358 1.00 80.06 91 GLY A CA 1
ATOM 726 C C . GLY A 1 91 ? -15.141 -10.395 -5.580 1.00 80.06 91 GLY A C 1
ATOM 727 O O . GLY A 1 91 ? -14.215 -9.614 -5.331 1.00 80.06 91 GLY A O 1
ATOM 728 N N . GLU A 1 92 ? -14.918 -11.628 -6.030 1.00 86.50 92 GLU A N 1
ATOM 729 C CA . GLU A 1 92 ? -13.595 -12.159 -6.341 1.00 86.50 92 GLU A CA 1
ATOM 730 C C . GLU A 1 92 ? -13.177 -11.756 -7.754 1.00 86.50 92 GLU A C 1
ATOM 732 O O . GLU A 1 92 ? -13.988 -11.697 -8.666 1.00 86.50 92 GLU A O 1
ATOM 737 N N . PHE A 1 93 ? -11.887 -11.491 -7.960 1.00 92.19 93 PHE A N 1
ATOM 738 C CA . PHE A 1 93 ? -11.386 -11.175 -9.298 1.00 92.19 93 PHE A CA 1
ATOM 739 C C . PHE A 1 93 ? -11.547 -12.355 -10.263 1.00 92.19 93 PHE A C 1
ATOM 741 O O . PHE A 1 93 ? -11.226 -13.498 -9.916 1.00 92.19 93 PHE A O 1
ATOM 748 N N . VAL A 1 94 ? -11.916 -12.051 -11.506 1.00 93.38 94 VAL A N 1
ATOM 749 C CA . VAL A 1 94 ? -11.906 -13.013 -12.612 1.00 93.38 94 VAL A CA 1
ATOM 750 C C . VAL A 1 94 ? -10.499 -13.089 -13.215 1.00 93.38 94 VAL A C 1
ATOM 752 O O . VAL A 1 94 ? -9.910 -12.091 -13.642 1.00 93.38 94 VAL A O 1
ATOM 755 N N . PHE A 1 95 ? -9.926 -14.295 -13.242 1.00 95.06 95 PHE A N 1
ATOM 756 C CA . PHE A 1 95 ? -8.568 -14.544 -13.739 1.00 95.06 95 PHE A CA 1
ATOM 757 C C . PHE A 1 95 ? -8.572 -15.129 -15.151 1.00 95.06 95 PHE A C 1
ATOM 759 O O . PHE A 1 95 ? -9.446 -15.912 -15.517 1.00 95.06 95 PHE A O 1
ATOM 766 N N . THR A 1 96 ? -7.542 -14.800 -15.934 1.00 93.62 96 THR A N 1
ATOM 767 C CA . THR A 1 96 ? -7.404 -15.248 -17.331 1.00 93.62 96 THR A CA 1
ATOM 768 C C . THR A 1 96 ? -6.486 -16.462 -17.492 1.00 93.62 96 THR A C 1
ATOM 770 O O . THR A 1 96 ? -6.421 -17.054 -18.571 1.00 93.62 96 THR A O 1
ATOM 773 N N . GLY A 1 97 ? -5.776 -16.864 -16.434 1.00 94.31 97 GLY A N 1
ATOM 774 C CA . GLY A 1 97 ? -4.934 -18.056 -16.410 1.00 94.31 97 GLY A CA 1
ATOM 775 C C . GLY A 1 97 ? -4.876 -18.726 -15.036 1.00 94.31 97 GLY A C 1
ATOM 776 O O . GLY A 1 97 ? -5.226 -18.126 -14.023 1.00 94.31 97 GLY A O 1
ATOM 777 N N . GLY A 1 98 ? -4.432 -19.984 -15.021 1.00 93.44 98 GLY A N 1
ATOM 778 C CA . GLY A 1 98 ? -4.392 -20.842 -13.831 1.00 93.44 98 GLY A CA 1
ATOM 779 C C . GLY A 1 98 ? -5.635 -21.713 -13.666 1.00 93.44 98 GLY A C 1
ATOM 780 O O . GLY A 1 98 ? -6.532 -21.694 -14.504 1.00 93.44 98 GLY A O 1
ATOM 781 N N . ASP A 1 99 ? -5.671 -22.491 -12.588 1.00 91.69 99 ASP A N 1
ATOM 782 C CA . ASP A 1 99 ? -6.792 -23.380 -12.257 1.00 91.69 99 ASP A CA 1
ATOM 783 C C . ASP A 1 99 ? -8.063 -22.598 -11.879 1.00 91.69 99 ASP A C 1
ATOM 785 O O . ASP A 1 99 ? -9.174 -23.089 -12.060 1.00 91.69 99 ASP A O 1
ATOM 789 N N . ALA A 1 100 ? -7.898 -21.368 -11.389 1.00 87.31 100 ALA A N 1
ATOM 790 C CA . ALA A 1 100 ? -8.962 -20.415 -11.091 1.00 87.31 100 ALA A CA 1
ATOM 791 C C . ALA A 1 100 ? -9.324 -19.518 -12.292 1.00 87.31 100 ALA A C 1
ATOM 793 O O . ALA A 1 100 ? -10.023 -18.522 -12.111 1.00 87.31 100 ALA A O 1
ATOM 794 N N . ALA A 1 101 ? -8.828 -19.820 -13.500 1.00 88.25 101 ALA A N 1
ATOM 795 C CA . ALA A 1 101 ? -9.224 -19.086 -14.695 1.00 88.25 101 ALA A CA 1
ATOM 796 C C . ALA A 1 101 ? -10.714 -19.292 -14.989 1.00 88.25 101 ALA A C 1
ATOM 798 O O . ALA A 1 101 ? -11.221 -20.416 -14.933 1.00 88.25 101 ALA A O 1
ATOM 799 N N . GLY A 1 102 ? -11.401 -18.216 -15.354 1.00 80.50 102 GLY A N 1
ATOM 800 C CA . GLY A 1 102 ? -12.834 -18.233 -15.606 1.00 80.50 102 GLY A CA 1
ATOM 801 C C . GLY A 1 102 ? -13.275 -17.075 -16.488 1.00 80.50 102 GLY A C 1
ATOM 802 O O . GLY A 1 102 ? -12.462 -16.281 -16.952 1.00 80.50 102 GLY A O 1
ATOM 803 N N . MET A 1 103 ? -14.577 -17.017 -16.731 1.00 70.19 103 MET A N 1
ATOM 804 C CA . MET A 1 103 ? -15.258 -15.840 -17.262 1.00 70.19 103 MET A CA 1
ATOM 805 C C . MET A 1 103 ? -16.291 -15.421 -16.228 1.00 70.19 103 MET A C 1
ATOM 807 O O . MET A 1 103 ? -16.827 -16.291 -15.530 1.00 70.19 103 MET A O 1
ATOM 811 N N . ASP A 1 104 ? -16.567 -14.126 -16.153 1.00 70.62 104 ASP A N 1
ATOM 812 C CA . ASP A 1 104 ? -17.674 -13.642 -15.345 1.00 70.62 104 ASP A CA 1
ATOM 813 C C . ASP A 1 104 ? -19.015 -14.179 -15.866 1.00 70.62 104 ASP A C 1
ATOM 815 O O . ASP A 1 104 ? -19.159 -14.559 -17.037 1.00 70.62 104 ASP A O 1
ATOM 819 N N . ILE A 1 105 ? -20.016 -14.215 -14.991 1.00 65.12 105 ILE A N 1
ATOM 820 C CA . ILE A 1 105 ? -21.378 -14.636 -15.306 1.00 65.12 105 ILE A CA 1
ATOM 821 C C . ILE A 1 105 ? -22.056 -13.703 -16.317 1.00 65.12 105 ILE A C 1
ATOM 823 O O . ILE A 1 105 ? -22.957 -14.148 -17.034 1.00 65.12 105 ILE A O 1
ATOM 827 N N . ASP A 1 106 ? -21.632 -12.440 -16.394 1.00 69.06 106 ASP A N 1
ATOM 828 C CA . ASP A 1 106 ? -22.129 -11.464 -17.371 1.00 69.06 106 ASP A CA 1
ATOM 829 C C . ASP A 1 106 ? -21.446 -11.554 -18.749 1.00 69.06 106 ASP A C 1
ATOM 831 O O . ASP A 1 106 ? -21.933 -10.976 -19.725 1.00 69.06 106 ASP A O 1
ATOM 835 N N . GLY A 1 107 ? -20.389 -12.366 -18.859 1.00 78.38 107 GLY A N 1
ATOM 836 C CA . GLY A 1 107 ? -19.725 -12.688 -20.115 1.00 78.38 107 GLY A CA 1
ATOM 837 C C . GLY A 1 107 ? -18.818 -11.592 -20.674 1.00 78.38 107 GLY A C 1
ATOM 838 O O . GLY A 1 107 ? -18.677 -11.533 -21.900 1.00 78.38 107 GLY A O 1
ATOM 839 N N . GLY A 1 108 ? -18.195 -10.762 -19.833 1.00 84.69 108 GLY A N 1
ATOM 840 C CA . GLY A 1 108 ? -17.299 -9.693 -20.292 1.00 84.69 108 GLY A CA 1
ATOM 841 C C . GLY A 1 108 ? -17.972 -8.331 -20.364 1.00 84.69 108 GLY A C 1
ATOM 842 O O . GLY A 1 108 ? -17.539 -7.477 -21.150 1.00 84.69 108 GLY A O 1
ATOM 843 N N . GLN A 1 109 ? -19.065 -8.145 -19.625 1.00 91.06 109 GLN A N 1
ATOM 844 C CA . GLN A 1 109 ? -19.828 -6.905 -19.619 1.00 91.06 109 GLN A CA 1
ATOM 845 C C . GLN A 1 109 ? -19.466 -6.095 -18.390 1.00 91.06 109 GLN A C 1
ATOM 847 O O . GLN A 1 109 ? -19.500 -6.597 -17.287 1.00 91.06 109 GLN A O 1
ATOM 852 N N . PHE A 1 110 ? -19.190 -4.812 -18.582 1.00 92.25 110 PHE A N 1
ATOM 853 C CA . PHE A 1 110 ? -18.849 -3.937 -17.476 1.00 92.25 110 PHE A CA 1
ATOM 854 C C . PHE A 1 110 ? -20.006 -3.831 -16.478 1.00 92.25 110 PHE A C 1
ATOM 856 O O . PHE A 1 110 ? -21.135 -3.545 -16.897 1.00 92.25 110 PHE A O 1
ATOM 863 N N . ASP A 1 111 ? -19.745 -3.976 -15.184 1.00 89.12 111 ASP A N 1
ATOM 864 C CA . ASP A 1 111 ? -20.777 -3.890 -14.149 1.00 89.12 111 ASP A CA 1
ATOM 865 C C . ASP A 1 111 ? -20.386 -2.981 -12.952 1.00 89.12 111 ASP A C 1
ATOM 867 O O . ASP A 1 111 ? -19.587 -2.049 -13.080 1.00 89.12 111 ASP A O 1
ATOM 871 N N . TYR A 1 112 ? -21.057 -3.129 -11.804 1.00 87.69 112 TYR A N 1
ATOM 872 C CA . TYR A 1 112 ? -20.853 -2.278 -10.630 1.00 87.69 112 TYR A CA 1
ATOM 873 C C . TYR A 1 112 ? -19.647 -2.657 -9.760 1.00 87.69 112 TYR A C 1
ATOM 875 O O . TYR A 1 112 ? -19.204 -1.803 -8.984 1.00 87.69 112 TYR A O 1
ATOM 883 N N . ASN A 1 113 ? -19.173 -3.903 -9.796 1.00 86.38 113 ASN A N 1
ATOM 884 C CA . ASN A 1 113 ? -18.078 -4.368 -8.938 1.00 86.38 113 ASN A CA 1
ATOM 885 C C . ASN A 1 113 ? -16.724 -4.372 -9.679 1.00 86.38 113 ASN A C 1
ATOM 887 O O . ASN A 1 113 ? -15.682 -4.439 -9.023 1.00 86.38 113 ASN A O 1
ATOM 891 N N . ASP A 1 114 ? -16.746 -4.213 -11.002 1.00 93.88 114 ASP A N 1
ATOM 892 C CA . ASP A 1 114 ? -15.566 -4.076 -11.847 1.00 93.88 114 ASP A CA 1
ATOM 893 C C . ASP A 1 114 ? -14.675 -2.881 -11.491 1.00 93.88 114 ASP A C 1
ATOM 895 O O . ASP A 1 114 ? -15.111 -1.845 -10.976 1.00 93.88 114 ASP A O 1
ATOM 899 N N . GLU A 1 115 ? -13.392 -2.999 -11.832 1.00 95.75 115 GLU A N 1
ATOM 900 C CA . GLU A 1 115 ? -12.383 -1.968 -11.593 1.00 95.75 115 GLU A CA 1
ATOM 901 C C . GLU A 1 115 ? -11.725 -1.507 -12.900 1.00 95.75 115 GLU A C 1
ATOM 903 O O . GLU A 1 115 ? -11.072 -2.289 -13.589 1.00 95.75 115 GLU A O 1
ATOM 908 N N . ILE A 1 116 ? -11.812 -0.213 -13.222 1.00 97.88 116 ILE A N 1
ATOM 909 C CA . ILE A 1 116 ? -10.972 0.410 -14.257 1.00 97.88 116 ILE A CA 1
ATOM 910 C C . ILE A 1 116 ? -9.679 0.890 -13.604 1.00 97.88 116 ILE A C 1
ATOM 912 O O . ILE A 1 116 ? -9.714 1.700 -12.677 1.00 97.88 116 ILE A O 1
ATOM 916 N N . VAL A 1 117 ? -8.534 0.440 -14.115 1.00 98.31 117 VAL A N 1
ATOM 917 C CA . VAL A 1 117 ? -7.217 0.729 -13.533 1.00 98.31 117 VAL A CA 1
ATOM 918 C C . VAL A 1 117 ? -6.299 1.400 -14.548 1.00 98.31 117 VAL A C 1
ATOM 920 O O . VAL A 1 117 ? -6.166 0.933 -15.679 1.00 98.31 117 VAL A O 1
ATOM 923 N N . PHE A 1 118 ? -5.637 2.483 -14.140 1.00 98.50 118 PHE A N 1
ATOM 924 C CA . PHE A 1 118 ? -4.621 3.202 -14.922 1.00 98.50 118 PHE A CA 1
ATOM 925 C C . PHE A 1 118 ? -3.585 3.870 -14.002 1.00 98.50 118 PHE A C 1
ATOM 927 O O . PHE A 1 118 ? -3.757 3.902 -12.787 1.00 98.50 118 PHE A O 1
ATOM 934 N N . MET A 1 119 ? -2.496 4.409 -14.559 1.00 98.00 119 MET A N 1
ATOM 935 C CA . MET A 1 119 ? -1.458 5.097 -13.774 1.00 98.00 119 MET A CA 1
ATOM 936 C C . MET A 1 119 ? -1.652 6.618 -13.791 1.00 98.00 119 MET A C 1
ATOM 938 O O . MET A 1 119 ? -1.831 7.209 -14.858 1.00 98.00 119 MET A O 1
ATOM 942 N N . ILE A 1 120 ? -1.513 7.287 -12.639 1.00 97.44 120 ILE A N 1
ATOM 943 C CA . ILE A 1 120 ? -1.703 8.749 -12.529 1.00 97.44 120 ILE A CA 1
ATOM 944 C C . ILE A 1 120 ? -0.756 9.560 -13.425 1.00 97.44 120 ILE A C 1
ATOM 946 O O . ILE A 1 120 ? -1.099 10.658 -13.870 1.00 97.44 120 ILE A O 1
ATOM 950 N N . LYS A 1 121 ? 0.442 9.039 -13.721 1.00 96.31 121 LYS A N 1
ATOM 951 C CA . LYS A 1 121 ? 1.401 9.670 -14.645 1.00 96.31 121 LYS A CA 1
ATOM 952 C C . LYS A 1 121 ? 0.879 9.812 -16.074 1.00 96.31 121 LYS A C 1
ATOM 954 O O . LYS A 1 121 ? 1.352 10.701 -16.771 1.00 96.31 121 LYS A O 1
ATOM 959 N N . ASP A 1 122 ? -0.069 8.971 -16.490 1.00 97.50 122 ASP A N 1
ATOM 960 C CA . ASP A 1 122 ? -0.639 9.020 -17.838 1.00 97.50 122 ASP A CA 1
ATOM 961 C C . ASP A 1 122 ? -1.858 9.949 -17.927 1.00 97.50 122 ASP A C 1
ATOM 963 O O . ASP A 1 122 ? -2.303 10.259 -19.026 1.00 97.50 122 ASP A O 1
ATOM 967 N N . ALA A 1 123 ? -2.401 10.415 -16.798 1.00 97.25 123 ALA A N 1
ATOM 968 C CA . ALA A 1 123 ? -3.529 11.340 -16.796 1.00 97.25 123 ALA A CA 1
ATOM 969 C C . ALA A 1 123 ? -3.148 12.728 -17.347 1.00 97.25 123 ALA A C 1
ATOM 971 O O . ALA A 1 123 ? -1.995 13.158 -17.270 1.00 97.25 123 ALA A O 1
ATOM 972 N N . GLY A 1 124 ? -4.141 13.439 -17.882 1.00 96.44 124 GLY A N 1
ATOM 973 C CA . GLY A 1 124 ? -3.979 14.738 -18.533 1.00 96.44 124 GLY A CA 1
ATOM 974 C C . GLY A 1 124 ? -4.506 15.915 -17.714 1.00 96.44 124 GLY A C 1
ATOM 975 O O . GLY A 1 124 ? -4.844 15.784 -16.533 1.00 96.44 124 GLY A O 1
ATOM 976 N N . GLY A 1 125 ? -4.550 17.081 -18.358 1.00 95.00 125 GLY A N 1
ATOM 977 C CA . GLY A 1 125 ? -5.276 18.255 -17.868 1.00 95.00 125 GLY A CA 1
ATOM 978 C C . GLY A 1 125 ? -6.759 18.204 -18.241 1.00 95.00 125 GLY A C 1
ATOM 979 O O . GLY A 1 125 ? -7.191 17.324 -18.984 1.00 95.00 125 GLY A O 1
ATOM 980 N N . GLU A 1 126 ? -7.526 19.170 -17.740 1.00 94.38 126 GLU A N 1
ATOM 981 C CA . GLU A 1 126 ? -8.928 19.357 -18.120 1.00 94.38 126 GLU A CA 1
ATOM 982 C C . GLU A 1 126 ? -9.020 19.753 -19.602 1.00 94.38 126 GLU A C 1
ATOM 984 O O . GLU A 1 126 ? -8.361 20.693 -20.061 1.00 94.38 126 GLU A O 1
ATOM 989 N N . ALA A 1 127 ? -9.827 19.028 -20.371 1.00 92.44 127 ALA A N 1
ATOM 990 C CA . ALA A 1 127 ? -10.131 19.370 -21.748 1.00 92.44 127 ALA A CA 1
ATOM 991 C C . ALA A 1 127 ? -11.101 20.564 -21.803 1.00 92.44 127 ALA A C 1
ATOM 993 O O . ALA A 1 127 ? -12.037 20.644 -21.005 1.00 92.44 127 ALA A O 1
ATOM 994 N N . PRO A 1 128 ? -10.958 21.483 -22.776 1.00 89.94 128 PRO A N 1
ATOM 995 C CA . PRO A 1 128 ? -11.939 22.538 -22.990 1.00 89.94 128 PRO A CA 1
ATOM 996 C C . PRO A 1 128 ? -13.341 21.957 -23.199 1.00 89.94 128 PRO A C 1
ATOM 998 O O . PRO A 1 128 ? -13.496 20.970 -23.912 1.00 89.94 128 PRO A O 1
ATOM 1001 N N . GLN A 1 129 ? -14.379 22.600 -22.656 1.00 82.44 129 GLN A N 1
ATOM 1002 C CA . GLN A 1 129 ? -15.755 22.072 -22.688 1.00 82.44 129 GLN A CA 1
ATOM 1003 C C . GLN A 1 129 ? -16.257 21.693 -24.094 1.00 82.44 129 GLN A C 1
ATOM 1005 O O . GLN A 1 129 ? -17.053 20.766 -24.241 1.00 82.44 129 GLN A O 1
ATOM 1010 N N . ASN A 1 130 ? -15.797 22.402 -25.128 1.00 81.44 130 ASN A N 1
ATOM 1011 C CA . ASN A 1 130 ? -16.154 22.175 -26.530 1.00 81.44 130 ASN A CA 1
ATOM 1012 C C . ASN A 1 130 ? -15.321 21.084 -27.229 1.00 81.44 130 ASN A C 1
ATOM 1014 O O . ASN A 1 130 ? -15.560 20.808 -28.405 1.00 81.44 130 ASN A O 1
ATOM 1018 N N . GLN A 1 131 ? -14.347 20.493 -26.542 1.00 85.56 131 GLN A N 1
ATOM 1019 C CA . GLN A 1 131 ? -13.545 19.381 -27.025 1.00 85.56 131 GLN A CA 1
ATOM 1020 C C . GLN A 1 131 ? -13.960 18.088 -26.324 1.00 85.56 131 GLN A C 1
ATOM 1022 O O . GLN A 1 131 ? -14.330 18.070 -25.153 1.00 85.56 131 GLN A O 1
ATOM 1027 N N . TRP A 1 132 ? -13.925 16.992 -27.071 1.00 85.94 132 TRP A N 1
ATOM 1028 C CA . TRP A 1 132 ? -14.236 15.657 -26.579 1.00 85.94 132 TRP A CA 1
ATOM 1029 C C . TRP A 1 132 ? -13.463 14.629 -27.409 1.00 85.94 132 TRP A C 1
ATOM 1031 O O . TRP A 1 132 ? -13.189 14.915 -28.583 1.00 85.94 132 TRP A O 1
ATOM 1041 N N . PRO A 1 133 ? -13.107 13.452 -26.860 1.00 82.19 133 PRO A N 1
ATOM 1042 C CA . PRO A 1 133 ? -12.428 12.427 -27.639 1.00 82.19 133 PRO A CA 1
ATOM 1043 C C . PRO A 1 133 ? -13.187 12.079 -28.935 1.00 82.19 133 PRO A C 1
ATOM 1045 O O . PRO A 1 133 ? -14.419 11.996 -28.931 1.00 82.19 133 PRO A O 1
ATOM 1048 N N . PRO A 1 134 ? -12.473 11.873 -30.058 1.00 64.31 134 PRO A N 1
ATOM 1049 C CA . PRO A 1 134 ? -13.053 11.927 -31.405 1.00 64.31 134 PRO A CA 1
ATOM 1050 C C . PRO A 1 134 ? -13.944 10.744 -31.827 1.00 64.31 134 PRO A C 1
ATOM 1052 O O . PRO A 1 134 ? -14.379 10.700 -32.975 1.00 64.31 134 PRO A O 1
ATOM 1055 N N . ALA A 1 135 ? -14.251 9.786 -30.958 1.00 63.38 135 ALA A N 1
ATOM 1056 C CA . ALA A 1 135 ? -15.096 8.647 -31.304 1.00 63.38 135 ALA A CA 1
ATOM 1057 C C . ALA A 1 135 ? -15.669 8.027 -30.034 1.00 63.38 135 ALA A C 1
ATOM 1059 O O . ALA A 1 135 ? -14.887 7.616 -29.186 1.00 63.38 135 ALA A O 1
ATOM 1060 N N . GLY A 1 136 ? -16.998 7.968 -29.920 1.00 67.31 136 GLY A N 1
ATOM 1061 C CA . GLY A 1 136 ? -17.697 7.299 -28.824 1.00 67.31 136 GLY A CA 1
ATOM 1062 C C . GLY A 1 136 ? -19.195 7.579 -28.815 1.00 67.31 136 GLY A C 1
ATOM 1063 O O . GLY A 1 136 ? -19.631 8.697 -29.101 1.00 67.31 136 GLY A O 1
ATOM 1064 N N . SER A 1 137 ? -19.985 6.557 -28.492 1.00 74.31 137 SER A N 1
ATOM 1065 C CA . SER A 1 137 ? -21.440 6.677 -28.316 1.00 74.31 137 SER A CA 1
ATOM 1066 C C . SER A 1 137 ? -21.797 7.252 -26.943 1.00 74.31 137 SER A C 1
ATOM 1068 O O . SER A 1 137 ? -22.796 7.966 -26.820 1.00 74.31 137 SER A O 1
ATOM 1070 N N . LEU A 1 138 ? -20.950 6.972 -25.949 1.00 87.75 138 LEU A N 1
ATOM 1071 C CA . LEU A 1 138 ? -21.053 7.391 -24.555 1.00 87.75 138 LEU A CA 1
ATOM 1072 C C . LEU A 1 138 ? -19.646 7.697 -24.023 1.00 87.75 138 LEU A C 1
ATOM 1074 O O . LEU A 1 138 ? -18.688 7.011 -24.384 1.00 87.75 138 LEU A O 1
ATOM 1078 N N . GLY A 1 139 ? -19.509 8.705 -23.167 1.00 91.06 139 GLY A N 1
ATOM 1079 C CA . GLY A 1 139 ? -18.247 8.995 -22.499 1.00 91.06 139 GLY A CA 1
ATOM 1080 C C . GLY A 1 139 ? -18.421 9.648 -21.136 1.00 91.06 139 GLY A C 1
ATOM 1081 O O . GLY A 1 139 ? -19.443 10.280 -20.893 1.00 91.06 139 GLY A O 1
ATOM 1082 N N . ALA A 1 140 ? -17.416 9.510 -20.277 1.00 93.81 140 ALA A N 1
ATOM 1083 C CA . ALA A 1 140 ? -17.358 10.101 -18.950 1.00 93.81 140 ALA A CA 1
ATOM 1084 C C . ALA A 1 140 ? -16.022 10.800 -18.722 1.00 93.81 140 ALA A C 1
ATOM 1086 O O . ALA A 1 140 ? -14.963 10.285 -19.089 1.00 93.81 140 ALA A O 1
ATOM 1087 N N . GLU A 1 141 ? -16.087 11.962 -18.086 1.00 95.50 141 GLU A N 1
ATOM 1088 C CA . GLU A 1 141 ? -14.922 12.636 -17.532 1.00 95.50 141 GLU A CA 1
ATOM 1089 C C . GLU A 1 141 ? -14.689 12.153 -16.096 1.00 95.50 141 GLU A C 1
ATOM 1091 O O . GLU A 1 141 ? -15.588 12.196 -15.252 1.00 95.50 141 GLU A O 1
ATOM 1096 N N . ILE A 1 142 ? -13.471 11.682 -15.839 1.00 96.94 142 ILE A N 1
ATOM 1097 C CA . ILE A 1 142 ? -13.021 11.188 -14.541 1.00 96.94 142 ILE A CA 1
ATOM 1098 C C . ILE A 1 142 ? -11.998 12.179 -13.994 1.00 96.94 142 ILE A C 1
ATOM 1100 O O . ILE A 1 142 ? -10.942 12.392 -14.597 1.00 96.94 142 ILE A O 1
ATOM 1104 N N . VAL A 1 143 ? -12.302 12.759 -12.837 1.00 96.25 143 VAL A N 1
ATOM 1105 C CA . VAL A 1 143 ? -11.455 13.732 -12.144 1.00 96.25 143 VAL A CA 1
ATOM 1106 C C . VAL A 1 143 ? -10.723 13.042 -11.003 1.00 96.25 143 VAL A C 1
ATOM 1108 O O . VAL A 1 143 ? -11.334 12.391 -10.154 1.00 96.25 143 VAL A O 1
ATOM 1111 N N . ILE A 1 144 ? -9.407 13.220 -10.968 1.00 96.75 144 ILE A N 1
ATOM 1112 C CA . ILE A 1 144 ? -8.523 12.713 -9.926 1.00 96.75 144 ILE A CA 1
ATOM 1113 C C . ILE A 1 144 ? -8.021 13.890 -9.100 1.00 96.75 144 ILE A C 1
ATOM 1115 O O . ILE A 1 144 ? -7.536 14.868 -9.667 1.00 96.75 144 ILE A O 1
ATOM 1119 N N . ILE A 1 145 ? -8.124 13.808 -7.773 1.00 94.19 145 ILE A N 1
ATOM 1120 C CA . ILE A 1 145 ? -7.804 14.917 -6.859 1.00 94.19 145 ILE A CA 1
ATOM 1121 C C . ILE A 1 145 ? -6.858 14.423 -5.760 1.00 94.19 145 ILE A C 1
ATOM 1123 O O . ILE A 1 145 ? -7.108 13.376 -5.154 1.00 94.19 145 ILE A O 1
ATOM 1127 N N . ASP A 1 146 ? -5.795 15.179 -5.469 1.00 93.25 146 ASP A N 1
ATOM 1128 C CA . ASP A 1 146 ? -4.922 14.867 -4.333 1.00 93.25 146 ASP A CA 1
ATOM 1129 C C . ASP A 1 146 ? -5.632 15.232 -3.015 1.00 93.25 146 ASP A C 1
ATOM 1131 O O . ASP A 1 146 ? -6.014 16.390 -2.821 1.00 93.25 146 ASP A O 1
ATOM 1135 N N . PRO A 1 147 ? -5.828 14.287 -2.076 1.00 89.81 147 PRO A N 1
ATOM 1136 C CA . PRO A 1 147 ? -6.443 14.590 -0.784 1.00 89.81 147 PRO A CA 1
ATOM 1137 C C . PRO A 1 147 ? -5.634 15.572 0.078 1.00 89.81 147 PRO A C 1
ATOM 1139 O O . PRO A 1 147 ? -6.219 16.196 0.965 1.00 89.81 147 PRO A O 1
ATOM 1142 N N . LYS A 1 148 ? -4.320 15.718 -0.146 1.00 87.06 148 LYS A N 1
ATOM 1143 C CA . LYS A 1 148 ? -3.471 16.670 0.591 1.00 87.06 148 LYS A CA 1
ATOM 1144 C C . LYS A 1 148 ? -3.496 18.077 -0.004 1.00 87.06 148 LYS A C 1
ATOM 1146 O O . LYS A 1 148 ? -3.191 19.032 0.706 1.00 87.06 148 LYS A O 1
ATOM 1151 N N . ASP A 1 149 ? -3.871 18.209 -1.273 1.00 88.69 149 ASP A N 1
ATOM 1152 C CA . ASP A 1 149 ? -3.961 19.485 -1.976 1.00 88.69 149 ASP A CA 1
ATOM 1153 C C . ASP A 1 149 ? -5.032 19.415 -3.071 1.00 88.69 149 ASP A C 1
ATOM 1155 O O . ASP A 1 149 ? -4.782 18.992 -4.196 1.00 88.69 149 ASP A O 1
ATOM 1159 N N . ALA A 1 150 ? -6.242 19.877 -2.752 1.00 86.94 150 ALA A N 1
ATOM 1160 C CA . ALA A 1 150 ? -7.380 19.813 -3.668 1.00 86.94 150 ALA A CA 1
ATOM 1161 C C . ALA A 1 150 ? -7.222 20.681 -4.938 1.00 86.94 150 ALA A C 1
ATOM 1163 O O . ALA A 1 150 ? -8.048 20.578 -5.853 1.00 86.94 150 ALA A O 1
ATOM 1164 N N . VAL A 1 151 ? -6.198 21.546 -5.003 1.00 90.62 151 VAL A N 1
ATOM 1165 C CA . VAL A 1 151 ? -5.828 22.285 -6.223 1.00 90.62 151 VAL A CA 1
ATOM 1166 C C . VAL A 1 151 ? -5.137 21.359 -7.225 1.00 90.62 151 VAL A C 1
ATOM 1168 O O . VAL A 1 151 ? -5.225 21.585 -8.437 1.00 90.62 151 VAL A O 1
ATOM 1171 N N . GLN A 1 152 ? -4.481 20.302 -6.742 1.00 93.88 152 GLN A N 1
ATOM 1172 C CA . GLN A 1 152 ? -3.834 19.321 -7.594 1.00 93.88 152 GLN A CA 1
ATOM 1173 C C . GLN A 1 152 ? -4.844 18.334 -8.156 1.00 93.88 152 GLN A C 1
ATOM 1175 O O . GLN A 1 152 ? -5.466 17.548 -7.435 1.00 93.88 152 GLN A O 1
ATOM 1180 N N . LYS A 1 153 ? -4.995 18.390 -9.479 1.00 95.12 153 LYS A N 1
ATOM 1181 C CA . LYS A 1 153 ? -5.979 17.612 -10.221 1.00 95.12 153 LYS A CA 1
ATOM 1182 C C . LYS A 1 153 ? -5.404 17.048 -11.510 1.00 95.12 153 LYS A C 1
ATOM 1184 O O . LYS A 1 153 ? -4.500 17.633 -12.118 1.00 95.12 153 LYS A O 1
ATOM 1189 N N . ALA A 1 154 ? -5.963 15.919 -11.917 1.00 97.00 154 ALA A N 1
ATOM 1190 C CA . ALA A 1 154 ? -5.740 15.299 -13.211 1.00 97.00 154 ALA A CA 1
ATOM 1191 C C . ALA A 1 154 ? -7.065 14.779 -13.778 1.00 97.00 154 ALA A C 1
ATOM 1193 O O . ALA A 1 154 ? -8.005 14.530 -13.024 1.00 97.00 154 ALA A O 1
ATOM 1194 N N . TRP A 1 155 ? -7.120 14.599 -15.094 1.00 97.31 155 TRP A N 1
ATOM 1195 C CA . TRP A 1 155 ? -8.317 14.153 -15.797 1.00 97.31 155 TRP A CA 1
ATOM 1196 C C . TRP A 1 155 ? -8.001 12.992 -16.728 1.00 97.31 155 TRP A C 1
ATOM 1198 O O . TRP A 1 155 ? -6.952 12.963 -17.383 1.00 97.31 155 TRP A O 1
ATOM 1208 N N . VAL A 1 156 ? -8.940 12.056 -16.812 1.00 97.38 156 VAL A N 1
ATOM 1209 C CA . VAL A 1 156 ? -9.001 11.058 -17.882 1.00 97.38 156 VAL A CA 1
ATOM 1210 C C . VAL A 1 156 ? -10.425 10.969 -18.417 1.00 97.38 156 VAL A C 1
ATOM 1212 O O . VAL A 1 156 ? -11.388 11.327 -17.742 1.00 97.38 156 VAL A O 1
ATOM 1215 N N . TYR A 1 157 ? -10.555 10.489 -19.645 1.00 95.94 157 TYR A N 1
ATOM 1216 C CA . TYR A 1 157 ? -11.813 10.442 -20.375 1.00 95.94 157 TYR A CA 1
ATOM 1217 C C . TYR A 1 157 ? -12.088 9.002 -20.786 1.00 95.94 157 TYR A C 1
ATOM 1219 O O . TYR A 1 157 ? -11.392 8.457 -21.649 1.00 95.94 157 TYR A O 1
ATOM 1227 N N . LEU A 1 158 ? -13.082 8.385 -20.150 1.00 95.56 158 LEU A N 1
ATOM 1228 C CA . LEU A 1 158 ? -13.549 7.047 -20.487 1.00 95.56 158 LEU A CA 1
ATOM 1229 C C . LEU A 1 158 ? -14.548 7.141 -21.625 1.00 95.56 158 LEU A C 1
ATOM 1231 O O . LEU A 1 158 ? -15.517 7.889 -21.538 1.00 95.56 158 LEU A O 1
ATOM 1235 N N . ILE A 1 159 ? -14.330 6.377 -22.685 1.00 93.19 159 ILE A N 1
ATOM 1236 C CA . ILE A 1 159 ? -15.142 6.443 -23.890 1.00 93.19 159 ILE A CA 1
ATOM 1237 C C . ILE A 1 159 ? -15.551 5.040 -24.310 1.00 93.19 159 ILE A C 1
ATOM 1239 O O . ILE A 1 159 ? -14.700 4.180 -24.525 1.00 93.19 159 ILE A O 1
ATOM 1243 N N . PHE A 1 160 ? -16.855 4.828 -24.454 1.00 91.00 160 PHE A N 1
ATOM 1244 C CA . PHE A 1 160 ? -17.419 3.610 -25.018 1.00 91.00 160 PHE A CA 1
ATOM 1245 C C . PHE A 1 160 ? -17.630 3.776 -26.524 1.00 91.00 160 PHE A C 1
ATOM 1247 O O . PHE A 1 160 ? -18.340 4.681 -26.985 1.00 91.00 160 PHE A O 1
ATOM 1254 N N . SER A 1 161 ? -17.019 2.872 -27.283 1.00 85.25 161 SER A N 1
ATOM 1255 C CA . SER A 1 161 ? -16.888 2.960 -28.733 1.00 85.25 161 SER A CA 1
ATOM 1256 C C . SER A 1 161 ? -17.171 1.598 -29.380 1.00 85.25 161 SER A C 1
ATOM 1258 O O . SER A 1 161 ? -16.229 0.882 -29.734 1.00 85.25 161 SER A O 1
ATOM 1260 N N . PRO A 1 162 ? -18.458 1.241 -29.569 1.00 80.62 162 PRO A N 1
ATOM 1261 C CA . PRO A 1 162 ? -18.861 -0.101 -29.973 1.00 80.62 162 PRO A CA 1
ATOM 1262 C C . PRO A 1 162 ? -18.333 -0.470 -31.355 1.00 80.62 162 PRO A C 1
ATOM 1264 O O . PRO A 1 162 ? -18.478 0.302 -32.310 1.00 80.62 162 PRO A O 1
ATOM 1267 N N . GLY A 1 163 ? -17.733 -1.657 -31.473 1.00 69.25 163 GLY A N 1
ATOM 1268 C CA . GLY A 1 163 ? -17.244 -2.182 -32.752 1.00 69.25 163 GLY A CA 1
ATOM 1269 C C . GLY A 1 163 ? -16.159 -1.322 -33.410 1.00 69.25 163 GLY A C 1
ATOM 1270 O O . GLY A 1 163 ? -15.934 -1.427 -34.620 1.00 69.25 163 GLY A O 1
ATOM 1271 N N . THR A 1 164 ? -15.503 -0.439 -32.650 1.00 62.12 164 THR A N 1
ATOM 1272 C CA . THR A 1 164 ? -14.468 0.444 -33.193 1.00 62.12 164 THR A CA 1
ATOM 1273 C C . THR A 1 164 ? -13.117 -0.254 -33.316 1.00 62.12 164 THR A C 1
ATOM 1275 O O . THR A 1 164 ? -12.666 -0.982 -32.439 1.00 62.12 164 THR A O 1
ATOM 1278 N N . SER A 1 165 ? -12.401 0.051 -34.402 1.00 61.25 165 SER A N 1
ATOM 1279 C CA . SER A 1 165 ? -11.004 -0.345 -34.619 1.00 61.25 165 SER A CA 1
ATOM 1280 C C . SER A 1 165 ? -10.002 0.579 -33.914 1.00 61.25 165 SER A C 1
ATOM 1282 O O . SER A 1 165 ? -8.835 0.618 -34.308 1.00 61.25 165 SER A O 1
ATOM 1284 N N . SER A 1 166 ? -10.446 1.397 -32.949 1.00 70.31 166 SER A N 1
ATOM 1285 C CA . SER A 1 166 ? -9.548 2.309 -32.234 1.00 70.31 166 SER A CA 1
ATOM 1286 C C . SER A 1 166 ? -8.523 1.461 -31.479 1.00 70.31 166 SER A C 1
ATOM 1288 O O . SER A 1 166 ? -8.938 0.580 -30.722 1.00 70.31 166 SER A O 1
ATOM 1290 N N . PRO A 1 167 ? -7.212 1.638 -31.689 1.00 81.75 167 PRO A N 1
ATOM 1291 C CA . PRO A 1 167 ? -6.224 0.799 -31.024 1.00 81.75 167 PRO A CA 1
ATOM 1292 C C . PRO A 1 167 ? -6.256 1.032 -29.509 1.00 81.75 167 PRO A C 1
ATOM 1294 O O . PRO A 1 167 ? -6.546 2.132 -29.048 1.00 81.75 167 PRO A O 1
ATOM 1297 N N . LEU A 1 168 ? -5.949 0.000 -28.726 1.00 89.50 168 LEU A N 1
ATOM 1298 C CA . LEU A 1 168 ? -5.546 0.201 -27.334 1.00 89.50 168 LEU A CA 1
ATOM 1299 C C . LEU A 1 168 ? -4.154 0.847 -27.299 1.00 89.50 168 LEU A C 1
ATOM 1301 O O . LEU A 1 168 ? -3.420 0.821 -28.294 1.00 89.50 168 LEU A O 1
ATOM 1305 N N . SER A 1 169 ? -3.774 1.416 -26.155 1.00 93.12 169 SER A N 1
ATOM 1306 C CA . SER A 1 169 ? -2.386 1.833 -25.958 1.00 93.12 169 SER A CA 1
ATOM 1307 C C . SER A 1 169 ? -1.461 0.625 -26.119 1.00 93.12 169 SER A C 1
ATOM 1309 O O . SER A 1 169 ? -1.709 -0.431 -25.548 1.00 93.12 169 SER A O 1
ATOM 1311 N N . GLY A 1 170 ? -0.383 0.778 -26.890 1.00 93.81 170 GLY A N 1
ATOM 1312 C CA . GLY A 1 170 ? 0.623 -0.275 -27.068 1.00 93.81 170 GLY A CA 1
ATOM 1313 C C . GLY A 1 170 ? 1.627 -0.379 -25.916 1.00 93.81 170 GLY A C 1
ATOM 1314 O O . GLY A 1 170 ? 2.602 -1.116 -26.030 1.00 93.81 170 GLY A O 1
ATOM 1315 N N . LYS A 1 171 ? 1.451 0.412 -24.853 1.00 96.44 171 LYS A N 1
ATOM 1316 C CA . LYS A 1 171 ? 2.353 0.453 -23.703 1.00 96.44 171 LYS A CA 1
ATOM 1317 C C . LYS A 1 171 ? 1.882 -0.543 -22.647 1.00 96.44 171 LYS A C 1
ATOM 1319 O O . LYS A 1 171 ? 0.715 -0.541 -22.270 1.00 96.44 171 LYS A O 1
ATOM 1324 N N . ASP A 1 172 ? 2.830 -1.342 -22.184 1.00 96.94 172 ASP A N 1
ATOM 1325 C CA . ASP A 1 172 ? 2.660 -2.395 -21.192 1.00 96.94 172 ASP A CA 1
ATOM 1326 C C . ASP A 1 172 ? 3.689 -2.174 -20.075 1.00 96.94 172 ASP A C 1
ATOM 1328 O O . ASP A 1 172 ? 4.889 -2.037 -20.341 1.00 96.94 172 ASP A O 1
ATOM 1332 N N . TYR A 1 173 ? 3.210 -2.028 -18.844 1.00 98.19 173 TYR A N 1
ATOM 1333 C CA . TYR A 1 173 ? 4.029 -1.661 -17.694 1.00 98.19 173 TYR A CA 1
ATOM 1334 C C . TYR A 1 173 ? 4.648 -2.837 -16.964 1.00 98.19 173 TYR A C 1
ATOM 1336 O O . TYR A 1 173 ? 5.658 -2.665 -16.269 1.00 98.19 173 TYR A O 1
ATOM 1344 N N . ILE A 1 174 ? 4.022 -4.001 -17.054 1.00 98.12 174 ILE A N 1
ATOM 1345 C CA . ILE A 1 174 ? 4.291 -5.105 -16.152 1.00 98.12 174 ILE A CA 1
ATOM 1346 C C . ILE A 1 174 ? 3.932 -6.404 -16.849 1.00 98.12 174 ILE A C 1
ATOM 1348 O O . ILE A 1 174 ? 2.922 -6.506 -17.524 1.00 98.12 174 ILE A O 1
ATOM 1352 N N . THR A 1 175 ? 4.765 -7.413 -16.663 1.00 98.12 175 THR A N 1
ATOM 1353 C CA . THR A 1 175 ? 4.528 -8.727 -17.246 1.00 98.12 175 THR A CA 1
ATOM 1354 C C . THR A 1 175 ? 4.698 -9.778 -16.172 1.00 98.12 175 THR A C 1
ATOM 1356 O O . THR A 1 175 ? 5.731 -9.819 -15.491 1.00 98.12 175 THR A O 1
ATOM 1359 N N . TYR A 1 176 ? 3.714 -10.661 -16.047 1.00 97.94 176 TYR A N 1
ATOM 1360 C CA . TYR A 1 176 ? 3.845 -11.891 -15.277 1.00 97.94 176 TYR A CA 1
ATOM 1361 C C . TYR A 1 176 ? 4.184 -13.073 -16.188 1.00 97.94 176 TYR A C 1
ATOM 1363 O O . TYR A 1 176 ? 3.547 -13.322 -17.205 1.00 97.94 176 TYR A O 1
ATOM 1371 N N . ILE A 1 177 ? 5.194 -13.851 -15.799 1.00 97.00 177 ILE A N 1
ATOM 1372 C CA . ILE A 1 177 ? 5.673 -15.038 -16.511 1.00 97.00 177 ILE A CA 1
ATOM 1373 C C . ILE A 1 177 ? 5.385 -16.267 -15.630 1.00 97.00 177 ILE A C 1
ATOM 1375 O O . ILE A 1 177 ? 6.246 -16.668 -14.837 1.00 97.00 177 ILE A O 1
ATOM 1379 N N . PRO A 1 178 ? 4.210 -16.921 -15.767 1.00 94.69 178 PRO A N 1
ATOM 1380 C CA . PRO A 1 178 ? 3.746 -17.945 -14.826 1.00 94.69 178 PRO A CA 1
ATOM 1381 C C . PRO A 1 178 ? 4.701 -19.126 -14.669 1.00 94.69 178 PRO A C 1
ATOM 1383 O O . PRO A 1 178 ? 4.970 -19.576 -13.562 1.00 94.69 178 PRO A O 1
ATOM 1386 N N . LYS A 1 179 ? 5.291 -19.601 -15.775 1.00 92.75 179 LYS A N 1
ATOM 1387 C CA . LYS A 1 179 ? 6.218 -20.749 -15.759 1.00 92.75 179 LYS A CA 1
ATOM 1388 C C . LYS A 1 179 ? 7.484 -20.503 -14.935 1.00 92.75 179 LYS A C 1
ATOM 1390 O O . LYS A 1 179 ? 8.124 -21.467 -14.531 1.00 92.75 179 LYS A O 1
ATOM 1395 N N . GLN A 1 180 ? 7.860 -19.240 -14.758 1.00 94.25 180 GLN A N 1
ATOM 1396 C CA . GLN A 1 180 ? 9.035 -18.829 -13.992 1.00 94.25 180 GLN A CA 1
ATOM 1397 C C . GLN A 1 180 ? 8.648 -18.232 -12.633 1.00 94.25 180 GLN A C 1
ATOM 1399 O O . GLN A 1 180 ? 9.541 -17.838 -11.896 1.00 94.25 180 GLN A O 1
ATOM 1404 N N . GLU A 1 181 ? 7.344 -18.099 -12.348 1.00 95.00 181 GLU A N 1
ATOM 1405 C CA . GLU A 1 181 ? 6.795 -17.295 -11.249 1.00 95.00 181 GLU A CA 1
ATOM 1406 C C . GLU A 1 181 ? 7.510 -15.945 -11.091 1.00 95.00 181 GLU A C 1
ATOM 1408 O O . GLU A 1 181 ? 7.878 -15.512 -9.997 1.00 95.00 181 GLU A O 1
ATOM 1413 N N . LYS A 1 182 ? 7.726 -15.290 -12.236 1.00 96.94 182 LYS A N 1
ATOM 1414 C CA . LYS A 1 182 ? 8.518 -14.071 -12.356 1.00 96.94 182 LYS A CA 1
ATOM 1415 C C . LYS A 1 182 ? 7.642 -12.911 -12.794 1.00 96.94 182 LYS A C 1
ATOM 1417 O O . LYS A 1 182 ? 6.846 -13.058 -13.715 1.00 96.94 182 LYS A O 1
ATOM 1422 N N . VAL A 1 183 ? 7.831 -11.767 -12.161 1.00 97.94 183 VAL A N 1
ATOM 1423 C CA . VAL A 1 183 ? 7.231 -10.487 -12.522 1.00 97.94 183 VAL A CA 1
ATOM 1424 C C . VAL A 1 183 ? 8.343 -9.567 -13.018 1.00 97.94 183 VAL A C 1
ATOM 1426 O O . VAL A 1 183 ? 9.422 -9.514 -12.424 1.00 97.94 183 VAL A O 1
ATOM 1429 N N . THR A 1 184 ? 8.114 -8.863 -14.122 1.00 98.19 184 THR A N 1
ATOM 1430 C CA . THR A 1 184 ? 9.087 -7.921 -14.691 1.00 98.19 184 THR A CA 1
ATOM 1431 C C . THR A 1 184 ? 8.425 -6.631 -15.127 1.00 98.19 184 THR A C 1
ATOM 1433 O O . THR A 1 184 ? 7.404 -6.674 -15.806 1.00 98.19 184 THR A O 1
ATOM 1436 N N . SER A 1 185 ? 9.058 -5.505 -14.818 1.00 98.19 185 SER A N 1
ATOM 1437 C CA . SER A 1 185 ? 8.741 -4.189 -15.373 1.00 98.19 185 SER A CA 1
ATOM 1438 C C . SER A 1 185 ? 9.990 -3.546 -15.982 1.00 98.19 185 SER A C 1
ATOM 1440 O O . SER A 1 185 ? 11.085 -4.115 -15.974 1.00 98.19 185 SER A O 1
ATOM 1442 N N . ALA A 1 186 ? 9.854 -2.310 -16.464 1.00 97.25 186 ALA A N 1
ATOM 1443 C CA . ALA A 1 186 ? 10.999 -1.489 -16.851 1.00 97.25 186 ALA A CA 1
ATOM 1444 C C . ALA A 1 186 ? 11.930 -1.125 -15.672 1.00 97.25 186 ALA A C 1
ATOM 1446 O O . ALA A 1 186 ? 13.043 -0.651 -15.914 1.00 97.25 186 ALA A O 1
ATOM 1447 N N . TYR A 1 187 ? 11.489 -1.319 -14.421 1.00 97.81 187 TYR A N 1
ATOM 1448 C CA . TYR A 1 187 ? 12.176 -0.843 -13.217 1.00 97.81 187 TYR A CA 1
ATOM 1449 C C . TYR A 1 187 ? 12.620 -1.935 -12.255 1.00 97.81 187 TYR A C 1
ATOM 1451 O O . TYR A 1 187 ? 13.592 -1.712 -11.542 1.00 97.81 187 TYR A O 1
ATOM 1459 N N . TYR A 1 188 ? 11.976 -3.100 -12.250 1.00 98.12 188 TYR A N 1
ATOM 1460 C CA . TYR A 1 188 ? 12.408 -4.217 -11.417 1.00 98.12 188 TYR A CA 1
ATOM 1461 C C . TYR A 1 188 ? 12.088 -5.570 -12.058 1.00 98.12 188 TYR A C 1
ATOM 1463 O O . TYR A 1 188 ? 11.173 -5.710 -12.871 1.00 98.12 188 TYR A O 1
ATOM 1471 N N . GLY A 1 189 ? 12.857 -6.580 -11.671 1.00 98.06 189 GLY A N 1
ATOM 1472 C CA . GLY A 1 189 ? 12.519 -7.985 -11.818 1.00 98.06 189 GLY A CA 1
ATOM 1473 C C . GLY A 1 189 ? 12.345 -8.600 -10.438 1.00 98.06 189 GLY A C 1
ATOM 1474 O O . GLY A 1 189 ? 13.167 -8.369 -9.558 1.00 98.06 189 GLY A O 1
ATOM 1475 N N . MET A 1 190 ? 11.287 -9.381 -10.261 1.00 96.94 190 MET A N 1
ATOM 1476 C CA . MET A 1 190 ? 11.002 -10.120 -9.035 1.00 96.94 190 MET A CA 1
ATOM 1477 C C . MET A 1 190 ? 10.698 -11.569 -9.385 1.00 96.94 190 MET A C 1
ATOM 1479 O O . MET A 1 190 ? 9.947 -11.829 -10.329 1.00 96.94 190 MET A O 1
ATOM 1483 N N . ARG A 1 191 ? 11.245 -12.524 -8.636 1.00 95.88 191 ARG A N 1
ATOM 1484 C CA . ARG A 1 191 ? 10.952 -13.948 -8.841 1.00 95.88 191 ARG A CA 1
ATOM 1485 C C . ARG A 1 191 ? 10.626 -14.636 -7.523 1.00 95.88 191 ARG A C 1
ATOM 1487 O O . ARG A 1 191 ? 11.206 -14.345 -6.481 1.00 95.88 191 ARG A O 1
ATOM 1494 N N . TYR A 1 192 ? 9.663 -15.546 -7.600 1.00 94.25 192 TYR A N 1
ATOM 1495 C CA . TYR A 1 192 ? 9.264 -16.415 -6.505 1.00 94.25 192 TYR A CA 1
ATOM 1496 C C . TYR A 1 192 ? 9.824 -17.813 -6.735 1.00 94.25 192 TYR A C 1
ATOM 1498 O O . TYR A 1 192 ? 9.885 -18.300 -7.868 1.00 94.25 192 TYR A O 1
ATOM 1506 N N . MET A 1 193 ? 10.182 -18.486 -5.647 1.00 89.25 193 MET A N 1
ATOM 1507 C CA . MET A 1 193 ? 10.385 -19.925 -5.689 1.00 89.25 193 MET A CA 1
ATOM 1508 C C . MET A 1 193 ? 9.023 -20.615 -5.653 1.00 89.25 193 MET A C 1
ATOM 1510 O O . MET A 1 193 ? 8.175 -20.302 -4.818 1.00 89.25 193 MET A O 1
ATOM 1514 N N . LYS A 1 194 ? 8.815 -21.588 -6.543 1.00 87.75 194 LYS A N 1
ATOM 1515 C CA . LYS A 1 194 ? 7.574 -22.363 -6.569 1.00 87.75 194 LYS A CA 1
ATOM 1516 C C . LYS A 1 194 ? 7.316 -23.005 -5.206 1.00 87.75 194 LYS A C 1
ATOM 1518 O O . LYS A 1 194 ? 8.141 -23.775 -4.716 1.00 87.75 194 LYS A O 1
ATOM 1523 N N . GLY A 1 195 ? 6.141 -22.747 -4.638 1.00 87.50 195 GLY A N 1
ATOM 1524 C CA . GLY A 1 195 ? 5.765 -23.254 -3.320 1.00 87.50 195 GLY A CA 1
ATOM 1525 C C . GLY A 1 195 ? 6.026 -22.285 -2.166 1.00 87.50 195 GLY A C 1
ATOM 1526 O O . GLY A 1 195 ? 5.541 -22.560 -1.069 1.00 87.50 195 GLY A O 1
ATOM 1527 N N . ALA A 1 196 ? 6.749 -21.184 -2.391 1.00 88.88 196 ALA A N 1
ATOM 1528 C CA . ALA A 1 196 ? 7.064 -20.181 -1.376 1.00 88.88 196 ALA A CA 1
ATOM 1529 C C . ALA A 1 196 ? 6.127 -18.961 -1.485 1.00 88.88 196 ALA A C 1
ATOM 1531 O O . ALA A 1 196 ? 5.801 -18.534 -2.595 1.00 88.88 196 ALA A O 1
ATOM 1532 N N . PRO A 1 197 ? 5.685 -18.375 -0.357 1.00 86.94 197 PRO A N 1
ATOM 1533 C CA . PRO A 1 197 ? 4.815 -17.193 -0.368 1.00 86.94 197 PRO A CA 1
ATOM 1534 C C . PRO A 1 197 ? 5.568 -15.884 -0.648 1.00 86.94 197 PRO A C 1
ATOM 1536 O O . PRO A 1 197 ? 4.954 -14.892 -1.035 1.00 86.94 197 PRO A O 1
ATOM 1539 N N . PHE A 1 198 ? 6.886 -15.868 -0.445 1.00 89.88 198 PHE A N 1
ATOM 1540 C CA . PHE A 1 198 ? 7.723 -14.679 -0.566 1.00 89.88 198 PHE A CA 1
ATOM 1541 C C . PHE A 1 198 ? 8.577 -14.733 -1.833 1.00 89.88 198 PHE A C 1
ATOM 1543 O O . PHE A 1 198 ? 8.915 -15.811 -2.328 1.00 89.88 198 PHE A O 1
ATOM 1550 N N . TYR A 1 199 ? 8.907 -13.559 -2.369 1.00 92.06 199 TYR A N 1
ATOM 1551 C CA . TYR A 1 199 ? 9.885 -13.464 -3.444 1.00 92.06 199 TYR A CA 1
ATOM 1552 C C . TYR A 1 199 ? 11.291 -13.713 -2.894 1.00 92.06 199 TYR A C 1
ATOM 1554 O O . TYR A 1 199 ? 11.588 -13.400 -1.739 1.00 92.06 199 TYR A O 1
ATOM 1562 N N . MET A 1 200 ? 12.130 -14.284 -3.748 1.00 90.69 200 MET A N 1
ATOM 1563 C CA . MET A 1 200 ? 13.501 -14.679 -3.426 1.00 90.69 200 MET A CA 1
ATOM 1564 C C . MET A 1 200 ? 14.493 -13.802 -4.175 1.00 90.69 200 MET A C 1
ATOM 1566 O O . MET A 1 200 ? 15.491 -13.387 -3.622 1.00 90.69 200 MET A O 1
ATOM 1570 N N . ASP A 1 201 ? 14.157 -13.403 -5.398 1.00 94.62 201 ASP A N 1
ATOM 1571 C CA . ASP A 1 201 ? 15.081 -12.637 -6.225 1.00 94.62 201 ASP A CA 1
ATOM 1572 C C . ASP A 1 201 ? 14.509 -11.255 -6.508 1.00 94.62 201 ASP A C 1
ATOM 1574 O O . ASP A 1 201 ? 13.327 -11.124 -6.867 1.00 94.62 201 ASP A O 1
ATOM 1578 N N . LEU A 1 202 ? 15.367 -10.242 -6.413 1.00 97.25 202 LEU A N 1
ATOM 1579 C CA . LEU A 1 202 ? 15.078 -8.875 -6.825 1.00 97.25 202 LEU A CA 1
ATOM 1580 C C . LEU A 1 202 ? 16.247 -8.312 -7.621 1.00 97.25 202 LEU A C 1
ATOM 1582 O O . LEU A 1 202 ? 17.392 -8.309 -7.179 1.00 97.25 202 LEU A O 1
ATOM 1586 N N . SER A 1 203 ? 15.943 -7.739 -8.779 1.00 97.88 203 SER A N 1
ATOM 1587 C CA . SER A 1 203 ? 16.937 -7.056 -9.601 1.00 97.88 203 SER A CA 1
ATOM 1588 C C . SER A 1 203 ? 16.393 -5.770 -10.200 1.00 97.88 203 SER A C 1
ATOM 1590 O O . SER A 1 203 ? 15.195 -5.633 -10.446 1.00 97.88 203 SER A O 1
ATOM 1592 N N . TYR A 1 204 ? 17.285 -4.814 -10.458 1.00 98.44 204 TYR A N 1
ATOM 1593 C CA . TYR A 1 204 ? 16.981 -3.617 -11.242 1.00 98.44 204 TYR A CA 1
ATOM 1594 C C . TYR A 1 204 ? 17.729 -3.708 -12.569 1.00 98.44 204 TYR A C 1
ATOM 1596 O O . TYR A 1 204 ? 18.946 -3.909 -12.556 1.00 98.44 204 TYR A O 1
ATOM 1604 N N . PRO A 1 205 ? 17.060 -3.541 -13.722 1.00 97.75 205 PRO A N 1
ATOM 1605 C CA . PRO A 1 205 ? 17.754 -3.535 -15.000 1.00 97.75 205 PRO A CA 1
ATOM 1606 C C . PRO A 1 205 ? 18.701 -2.324 -15.105 1.00 97.75 205 PRO A C 1
ATOM 1608 O O . PRO A 1 205 ? 18.437 -1.278 -14.500 1.00 97.75 205 PRO A O 1
ATOM 1611 N N . PRO A 1 206 ? 19.758 -2.392 -15.938 1.00 97.38 206 PRO A N 1
ATOM 1612 C CA . PRO A 1 206 ? 20.650 -1.253 -16.167 1.00 97.38 206 PRO A CA 1
ATOM 1613 C C . PRO A 1 206 ? 19.932 0.017 -16.640 1.00 97.38 206 PRO A C 1
ATOM 1615 O O . PRO A 1 206 ? 20.311 1.123 -16.261 1.00 97.38 206 PRO A O 1
ATOM 1618 N N . SER A 1 207 ? 18.844 -0.124 -17.405 1.00 96.19 207 SER A N 1
ATOM 1619 C CA . SER A 1 207 ? 17.988 0.995 -17.830 1.00 96.19 207 SER A CA 1
ATOM 1620 C C . SER A 1 207 ? 17.297 1.725 -16.673 1.00 96.19 207 SER A C 1
ATOM 1622 O O . SER A 1 207 ? 16.893 2.872 -16.839 1.00 96.19 207 SER A O 1
ATOM 1624 N N . ALA A 1 208 ? 17.166 1.077 -15.515 1.00 96.56 208 ALA A N 1
ATOM 1625 C CA . ALA A 1 208 ? 16.604 1.636 -14.288 1.00 96.56 208 ALA A CA 1
ATOM 1626 C C . ALA A 1 208 ? 17.678 2.039 -13.263 1.00 96.56 208 ALA A C 1
ATOM 1628 O O . ALA A 1 208 ? 17.338 2.345 -12.122 1.00 96.56 208 ALA A O 1
ATOM 1629 N N . GLY A 1 209 ? 18.958 2.028 -13.654 1.00 96.50 209 GLY A N 1
ATOM 1630 C CA . GLY A 1 209 ? 20.084 2.379 -12.786 1.00 96.50 209 GLY A CA 1
ATOM 1631 C C . GLY A 1 209 ? 20.591 1.242 -11.896 1.00 96.50 209 GLY A C 1
ATOM 1632 O O . GLY A 1 209 ? 21.363 1.509 -10.975 1.00 96.50 209 GLY A O 1
ATOM 1633 N N . GLY A 1 210 ? 20.159 0.001 -12.141 1.00 97.56 210 GLY A N 1
ATOM 1634 C CA . GLY A 1 210 ? 20.646 -1.189 -11.440 1.00 97.56 210 GLY A CA 1
ATOM 1635 C C . GLY A 1 210 ? 21.771 -1.921 -12.166 1.00 97.56 210 GLY A C 1
ATOM 1636 O O . GLY A 1 210 ? 22.233 -1.503 -13.228 1.00 97.56 210 GLY A O 1
ATOM 1637 N N . SER A 1 211 ? 22.191 -3.052 -11.605 1.00 97.00 211 SER A N 1
ATOM 1638 C CA . SER A 1 211 ? 23.230 -3.910 -12.188 1.00 97.00 211 SER A CA 1
ATOM 1639 C C . SER A 1 211 ? 22.679 -4.918 -13.202 1.00 97.00 211 SER A C 1
ATOM 1641 O O . SER A 1 211 ? 23.437 -5.445 -14.010 1.00 97.00 211 SER A O 1
ATOM 1643 N N . GLY A 1 212 ? 21.372 -5.194 -13.169 1.00 96.62 212 GLY A N 1
ATOM 1644 C CA . GLY A 1 212 ? 20.731 -6.322 -13.853 1.00 96.62 212 GLY A CA 1
ATOM 1645 C C . GLY A 1 212 ? 20.859 -7.656 -13.111 1.00 96.62 212 GLY A C 1
ATOM 1646 O O . GLY A 1 212 ? 20.147 -8.600 -13.450 1.00 96.62 212 GLY A O 1
ATOM 1647 N N . GLU A 1 213 ? 21.714 -7.713 -12.093 1.00 97.00 213 GLU A N 1
ATOM 1648 C CA . GLU A 1 213 ? 21.939 -8.888 -11.256 1.00 97.00 213 GLU A CA 1
ATOM 1649 C C . GLU A 1 213 ? 20.979 -8.896 -10.067 1.00 97.00 213 GLU A C 1
ATOM 1651 O O . GLU A 1 213 ? 20.501 -7.848 -9.620 1.00 97.00 213 GLU A O 1
ATOM 1656 N N . ASP A 1 214 ? 20.708 -10.092 -9.562 1.00 96.75 214 ASP A N 1
ATOM 1657 C CA . ASP A 1 214 ? 19.984 -10.271 -8.313 1.00 96.75 214 ASP A CA 1
ATOM 1658 C C . ASP A 1 214 ? 20.825 -9.773 -7.131 1.00 96.75 214 ASP A C 1
ATOM 1660 O O . ASP A 1 214 ? 22.017 -10.075 -7.030 1.00 96.75 214 ASP A O 1
ATOM 1664 N N . PHE A 1 215 ? 20.222 -8.960 -6.268 1.00 96.69 215 PHE A N 1
ATOM 1665 C CA . PHE A 1 215 ? 20.875 -8.419 -5.072 1.00 96.69 215 PHE A CA 1
ATOM 1666 C C . PHE A 1 215 ? 20.254 -8.928 -3.769 1.00 96.69 215 PHE A C 1
ATOM 1668 O O . PHE A 1 215 ? 20.727 -8.552 -2.691 1.00 96.69 215 PHE A O 1
ATOM 1675 N N . PHE A 1 216 ? 19.201 -9.734 -3.873 1.00 96.06 216 PHE A N 1
ATOM 1676 C CA . PHE A 1 216 ? 18.358 -10.186 -2.778 1.00 96.06 216 PHE A CA 1
ATOM 1677 C C . PHE A 1 216 ? 18.484 -11.705 -2.656 1.00 96.06 216 PHE A C 1
ATOM 1679 O O . PHE A 1 216 ? 18.595 -12.386 -3.662 1.00 96.06 216 PHE A O 1
ATOM 1686 N N . ASP A 1 217 ? 18.538 -12.230 -1.436 1.00 93.88 217 ASP A N 1
ATOM 1687 C CA . ASP A 1 217 ? 18.529 -13.679 -1.201 1.00 93.88 217 ASP A CA 1
ATOM 1688 C C . ASP A 1 217 ? 17.096 -14.150 -0.954 1.00 93.88 217 ASP A C 1
ATOM 1690 O O . ASP A 1 217 ? 16.571 -15.003 -1.669 1.00 93.88 217 ASP A O 1
ATOM 1694 N N . ARG A 1 218 ? 16.447 -13.583 0.075 1.00 93.44 218 ARG A N 1
ATOM 1695 C CA . ARG A 1 218 ? 15.054 -13.885 0.429 1.00 93.44 218 ARG A CA 1
ATOM 1696 C C . ARG A 1 218 ? 14.496 -12.981 1.513 1.00 93.44 218 ARG A C 1
ATOM 1698 O O . ARG A 1 218 ? 15.225 -12.325 2.254 1.00 93.44 218 ARG A O 1
ATOM 1705 N N . ILE A 1 219 ? 13.173 -13.021 1.660 1.00 94.31 219 ILE A N 1
ATOM 1706 C CA . ILE A 1 219 ? 12.519 -12.602 2.900 1.00 94.31 219 ILE A CA 1
ATOM 1707 C C . ILE A 1 219 ? 12.626 -13.750 3.903 1.00 94.31 219 ILE A C 1
ATOM 1709 O O . ILE A 1 219 ? 12.133 -14.851 3.650 1.00 94.31 219 ILE A O 1
ATOM 1713 N N . LYS A 1 220 ? 13.232 -13.474 5.055 1.00 94.56 220 LYS A N 1
ATOM 1714 C CA . LYS A 1 220 ? 13.356 -14.410 6.170 1.00 94.56 220 LYS A CA 1
ATOM 1715 C C . LYS A 1 220 ? 12.313 -14.100 7.231 1.00 94.56 220 LYS A C 1
ATOM 1717 O O . LYS A 1 220 ? 12.043 -12.939 7.546 1.00 94.56 220 LYS A O 1
ATOM 1722 N N . VAL A 1 221 ? 11.729 -15.156 7.787 1.00 94.19 221 VAL A N 1
ATOM 1723 C CA . VAL A 1 221 ? 10.771 -15.094 8.892 1.00 94.19 221 VAL A CA 1
ATOM 1724 C C . VAL A 1 221 ? 11.324 -15.911 10.049 1.00 94.19 221 VAL A C 1
ATOM 1726 O O . VAL A 1 221 ? 11.770 -17.041 9.871 1.00 94.19 221 VAL A O 1
ATOM 1729 N N . ARG A 1 222 ? 11.287 -15.366 11.260 1.00 95.12 222 ARG A N 1
ATOM 1730 C CA . ARG A 1 222 ? 11.667 -16.074 12.486 1.00 95.12 222 ARG A CA 1
ATOM 1731 C C . ARG A 1 222 ? 10.545 -15.900 13.493 1.00 95.12 222 ARG A C 1
ATOM 1733 O O . ARG A 1 222 ? 10.388 -14.819 14.050 1.00 95.12 222 ARG A O 1
ATOM 1740 N N . LEU A 1 223 ? 9.742 -16.939 13.716 1.00 92.81 223 LEU A N 1
ATOM 1741 C CA . LEU A 1 223 ? 8.737 -16.952 14.783 1.00 92.81 223 LEU A CA 1
ATOM 1742 C C . LEU A 1 223 ? 9.200 -17.891 15.888 1.00 92.81 223 LEU A C 1
ATOM 1744 O O . LEU A 1 223 ? 9.570 -19.033 15.625 1.00 92.81 223 LEU A O 1
ATOM 1748 N N . SER A 1 224 ? 9.131 -17.423 17.125 1.00 92.31 224 SER A N 1
ATOM 1749 C CA . SER A 1 224 ? 9.446 -18.207 18.312 1.00 92.31 224 SER A CA 1
ATOM 1750 C C . SER A 1 224 ? 8.337 -18.015 19.334 1.00 92.31 224 SER A C 1
ATOM 1752 O O . SER A 1 224 ? 8.045 -16.885 19.716 1.00 92.31 224 SER A O 1
ATOM 1754 N N . VAL A 1 225 ? 7.711 -19.108 19.767 1.00 89.06 225 VAL A N 1
ATOM 1755 C CA . VAL A 1 225 ? 6.599 -19.104 20.725 1.00 89.06 225 VAL A CA 1
ATOM 1756 C C . VAL A 1 225 ? 6.908 -20.067 21.864 1.00 89.06 225 VAL A C 1
ATOM 1758 O O . VAL A 1 225 ? 7.140 -21.255 21.630 1.00 89.06 225 VAL A O 1
ATOM 1761 N N . ASN A 1 226 ? 6.845 -19.570 23.097 1.00 88.44 226 ASN A N 1
ATOM 1762 C CA . ASN A 1 226 ? 6.829 -20.400 24.297 1.00 88.44 226 ASN A CA 1
ATOM 1763 C C . ASN A 1 226 ? 5.378 -20.679 24.683 1.00 88.44 226 ASN A C 1
ATOM 1765 O O . ASN A 1 226 ? 4.643 -19.770 25.074 1.00 88.44 226 ASN A O 1
ATOM 1769 N N . ALA A 1 227 ? 4.970 -21.938 24.557 1.00 85.56 227 ALA A N 1
ATOM 1770 C CA . ALA A 1 227 ? 3.618 -22.405 24.823 1.00 85.56 227 ALA A CA 1
ATOM 1771 C C . ALA A 1 227 ? 3.597 -23.500 25.899 1.00 85.56 227 ALA A C 1
ATOM 1773 O O . ALA A 1 227 ? 4.614 -24.081 26.280 1.00 85.56 227 ALA A O 1
ATOM 1774 N N . PHE A 1 228 ? 2.391 -23.794 26.367 1.00 87.75 228 PHE A N 1
ATOM 1775 C CA . PHE A 1 228 ? 2.050 -24.730 27.432 1.00 87.75 228 PHE A CA 1
ATOM 1776 C C . PHE A 1 228 ? 2.813 -24.458 28.732 1.00 87.75 228 PHE A C 1
ATOM 1778 O O . PHE A 1 228 ? 3.351 -25.388 29.324 1.00 87.75 228 PHE A O 1
ATOM 1785 N N . PHE A 1 229 ? 2.843 -23.199 29.187 1.00 84.62 229 PHE A N 1
ATOM 1786 C CA . PHE A 1 229 ? 3.563 -22.782 30.402 1.00 84.62 229 PHE A CA 1
ATOM 1787 C C . PHE A 1 229 ? 5.064 -23.095 30.311 1.00 84.62 229 PHE A C 1
ATOM 1789 O O . PHE A 1 229 ? 5.636 -23.735 31.192 1.00 84.62 229 PHE A O 1
ATOM 1796 N N . ASP A 1 230 ? 5.669 -22.677 29.196 1.00 86.06 230 ASP A N 1
ATOM 1797 C CA . ASP A 1 230 ? 7.085 -22.872 28.858 1.00 86.06 230 ASP A CA 1
ATOM 1798 C C . ASP A 1 230 ? 7.521 -24.345 28.685 1.00 86.06 230 ASP A C 1
ATOM 1800 O O . ASP A 1 230 ? 8.713 -24.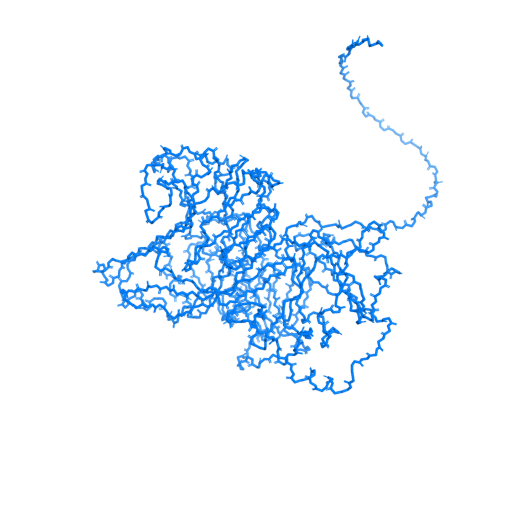639 28.591 1.00 86.06 230 ASP A O 1
ATOM 1804 N N . LEU A 1 231 ? 6.573 -25.289 28.587 1.00 88.19 231 LEU A N 1
ATOM 1805 C CA . LEU A 1 231 ? 6.865 -26.705 28.324 1.00 88.19 231 LEU A CA 1
ATOM 1806 C C . LEU A 1 231 ? 7.180 -26.998 26.851 1.00 88.19 231 LEU A C 1
ATOM 1808 O O . LEU A 1 231 ? 7.805 -28.017 26.553 1.00 88.19 231 LEU A O 1
ATOM 1812 N N . LEU A 1 232 ? 6.729 -26.144 25.928 1.00 87.81 232 LEU A N 1
ATOM 1813 C CA . LEU A 1 232 ? 6.929 -26.317 24.493 1.00 87.81 232 LEU A CA 1
ATOM 1814 C C . LEU A 1 232 ? 7.482 -25.038 23.864 1.00 87.81 232 LEU A C 1
ATOM 1816 O O . LEU A 1 232 ? 6.833 -23.996 23.884 1.00 87.81 232 LEU A O 1
ATOM 1820 N N . HIS A 1 233 ? 8.649 -25.155 23.235 1.00 89.69 233 HIS A N 1
ATOM 1821 C CA . HIS A 1 233 ? 9.236 -24.102 22.415 1.00 89.69 233 HIS A CA 1
ATOM 1822 C C . HIS A 1 233 ? 8.971 -24.394 20.935 1.00 89.69 233 HIS A C 1
ATOM 1824 O O . HIS A 1 233 ? 9.429 -25.408 20.403 1.00 89.69 233 HIS A O 1
ATOM 1830 N N . ILE A 1 234 ? 8.202 -23.528 20.278 1.00 89.19 234 ILE A N 1
ATOM 1831 C CA . ILE A 1 234 ? 7.837 -23.653 18.866 1.00 89.19 234 ILE A CA 1
ATOM 1832 C C . ILE A 1 234 ? 8.650 -22.634 18.078 1.00 89.19 234 ILE A C 1
ATOM 1834 O O . ILE A 1 234 ? 8.518 -21.436 18.310 1.00 89.19 234 ILE A O 1
ATOM 1838 N N . GLN A 1 235 ? 9.439 -23.112 17.118 1.00 91.75 235 GLN A N 1
ATOM 1839 C CA . GLN A 1 235 ? 10.138 -22.269 16.152 1.00 91.75 235 GLN A CA 1
ATOM 1840 C C . GLN A 1 235 ? 9.553 -22.474 14.760 1.00 91.75 235 GLN A C 1
ATOM 1842 O O . GLN A 1 235 ? 9.223 -23.605 14.384 1.00 91.75 235 GLN A O 1
ATOM 1847 N N . LYS A 1 236 ? 9.402 -21.376 14.021 1.00 91.69 236 LYS A N 1
ATOM 1848 C CA . LYS A 1 236 ? 8.919 -21.370 12.641 1.00 91.69 236 LYS A CA 1
ATOM 1849 C C . LYS A 1 236 ? 9.754 -20.447 11.785 1.00 91.69 236 LYS A C 1
ATOM 1851 O O . LYS A 1 236 ? 10.149 -19.373 12.244 1.00 91.69 236 LYS A O 1
ATOM 1856 N N . THR A 1 237 ? 9.953 -20.856 10.543 1.00 93.06 237 THR A N 1
ATOM 1857 C CA . THR A 1 237 ? 10.610 -20.043 9.522 1.00 93.06 237 THR A CA 1
ATOM 1858 C C . THR A 1 237 ? 9.729 -19.894 8.291 1.00 93.06 237 THR A C 1
ATOM 1860 O O . THR A 1 237 ? 8.630 -20.446 8.227 1.00 93.06 237 THR A O 1
ATOM 1863 N N . GLU A 1 238 ? 10.190 -19.143 7.297 1.00 92.00 238 GLU A N 1
ATOM 1864 C CA . GLU A 1 238 ? 9.551 -19.029 5.984 1.00 92.00 238 GLU A CA 1
ATOM 1865 C C . GLU A 1 238 ? 9.306 -20.398 5.315 1.00 92.00 238 GLU A C 1
ATOM 1867 O O . GLU A 1 238 ? 8.330 -20.553 4.588 1.00 92.00 238 GLU A O 1
ATOM 1872 N N . GLU A 1 239 ? 10.098 -21.425 5.648 1.00 91.62 239 GLU A N 1
ATOM 1873 C CA . GLU A 1 239 ? 9.935 -22.808 5.163 1.00 91.62 239 GLU A CA 1
ATOM 1874 C C . GLU A 1 239 ? 8.693 -23.523 5.731 1.00 91.62 239 GLU A C 1
ATOM 1876 O O . GLU A 1 239 ? 8.269 -24.570 5.227 1.00 91.62 239 GLU A O 1
ATOM 1881 N N . ASP A 1 240 ? 8.094 -22.989 6.801 1.00 91.56 240 ASP A N 1
ATOM 1882 C CA . ASP A 1 240 ? 6.821 -23.477 7.343 1.00 91.56 240 ASP A CA 1
ATOM 1883 C C . ASP A 1 240 ? 5.603 -22.961 6.567 1.00 91.56 240 ASP A C 1
ATOM 1885 O O . ASP A 1 240 ? 4.483 -23.432 6.804 1.00 91.56 240 ASP A O 1
ATOM 1889 N N . PHE A 1 241 ? 5.802 -22.023 5.641 1.00 90.00 241 PHE A N 1
ATOM 1890 C CA . PHE A 1 241 ? 4.756 -21.497 4.782 1.00 90.00 241 PHE A CA 1
ATOM 1891 C C . PHE A 1 241 ? 4.784 -22.192 3.421 1.00 90.00 241 PHE A C 1
ATOM 1893 O O . PHE A 1 241 ? 5.833 -22.510 2.865 1.00 90.00 241 PHE A O 1
ATOM 1900 N N . ARG A 1 242 ? 3.600 -22.434 2.866 1.00 91.38 242 ARG A N 1
ATOM 1901 C CA . ARG A 1 242 ? 3.415 -22.995 1.525 1.00 91.38 242 ARG A CA 1
ATOM 1902 C C . ARG A 1 242 ? 2.477 -22.089 0.756 1.00 91.38 242 ARG A C 1
ATOM 1904 O O . ARG A 1 242 ? 1.460 -21.675 1.303 1.00 91.38 242 ARG A O 1
ATOM 1911 N N . SER A 1 243 ? 2.788 -21.832 -0.505 1.00 92.00 243 SER A N 1
ATOM 1912 C CA . SER A 1 243 ? 1.937 -21.043 -1.389 1.00 92.00 243 SER A CA 1
ATOM 1913 C C . SER A 1 243 ? 1.789 -21.710 -2.747 1.00 92.00 243 SER A C 1
ATOM 1915 O O . SER A 1 243 ? 2.751 -22.258 -3.287 1.00 92.00 243 SER A O 1
ATOM 1917 N N . VAL A 1 244 ? 0.581 -21.682 -3.300 1.00 93.62 244 VAL A N 1
ATOM 1918 C CA . VAL A 1 244 ? 0.278 -22.210 -4.633 1.00 93.62 244 VAL A CA 1
ATOM 1919 C C . VAL A 1 244 ? -0.405 -21.119 -5.439 1.00 93.62 244 VAL A C 1
ATOM 1921 O O . VAL A 1 244 ? -1.450 -20.616 -5.039 1.00 93.62 244 VAL A O 1
ATOM 1924 N N . VAL A 1 245 ? 0.162 -20.758 -6.592 1.00 95.00 245 VAL A N 1
ATOM 1925 C CA . VAL A 1 245 ? -0.520 -19.874 -7.544 1.00 95.00 245 VAL A CA 1
ATOM 1926 C C . VAL A 1 245 ? -1.661 -20.651 -8.186 1.00 95.00 245 VAL A C 1
ATOM 1928 O O . VAL A 1 245 ? -1.418 -21.594 -8.937 1.00 95.00 245 VAL A O 1
ATOM 1931 N N . VAL A 1 246 ? -2.893 -20.242 -7.901 1.00 95.69 246 VAL A N 1
ATOM 1932 C CA . VAL A 1 246 ? -4.102 -20.869 -8.451 1.00 95.69 246 VAL A CA 1
ATOM 1933 C C . VAL A 1 246 ? -4.693 -20.058 -9.597 1.00 95.69 246 VAL A C 1
ATOM 1935 O O . VAL A 1 246 ? -5.368 -20.624 -10.443 1.00 95.69 246 VAL A O 1
ATOM 1938 N N . GLY A 1 247 ? -4.413 -18.756 -9.681 1.00 96.19 247 GLY A N 1
ATOM 1939 C CA . GLY A 1 247 ? -4.916 -17.899 -10.752 1.00 96.19 247 GLY A CA 1
ATOM 1940 C C . GLY A 1 247 ? -4.000 -16.718 -11.029 1.00 96.19 247 GLY A C 1
ATOM 1941 O O . GLY A 1 247 ? -3.274 -16.264 -10.142 1.00 96.19 247 GLY A O 1
ATOM 1942 N N . TRP A 1 248 ? -4.019 -16.211 -12.256 1.00 97.38 248 TRP A N 1
ATOM 1943 C CA . TRP A 1 248 ? -3.341 -14.967 -12.604 1.00 97.38 248 TRP A CA 1
ATOM 1944 C C . TRP A 1 248 ? -4.041 -14.215 -13.732 1.00 97.38 248 TRP A C 1
ATOM 1946 O O . TRP A 1 248 ? -4.759 -14.791 -14.550 1.00 97.38 248 TRP A O 1
ATOM 1956 N N . LYS A 1 249 ? -3.792 -12.909 -13.770 1.00 96.81 249 LYS A N 1
ATOM 1957 C CA . LYS A 1 249 ? -4.151 -12.021 -14.872 1.00 96.81 249 LYS A CA 1
ATOM 1958 C C . LYS A 1 249 ? -2.952 -11.140 -15.174 1.00 96.81 249 LYS A C 1
ATOM 1960 O O . LYS A 1 249 ? -2.368 -10.571 -14.258 1.00 96.81 249 LYS A O 1
ATOM 1965 N N . ASP A 1 250 ? -2.578 -11.071 -16.442 1.00 97.12 250 ASP A N 1
ATOM 1966 C CA . ASP A 1 250 ? -1.486 -10.230 -16.926 1.00 97.12 250 ASP A CA 1
ATOM 1967 C C . ASP A 1 250 ? -2.097 -9.108 -17.768 1.00 97.12 250 ASP A C 1
ATOM 1969 O O . ASP A 1 250 ? -2.714 -9.381 -18.801 1.00 97.12 250 ASP A O 1
ATOM 1973 N N . GLY A 1 251 ? -2.035 -7.878 -17.261 1.00 96.56 251 GLY A N 1
ATOM 1974 C CA . GLY A 1 251 ? -2.645 -6.698 -17.865 1.00 96.56 251 GLY A CA 1
ATOM 1975 C C . GLY A 1 251 ? -1.628 -5.566 -18.026 1.00 96.56 251 GLY A C 1
ATOM 1976 O O . GLY A 1 251 ? -0.629 -5.541 -17.310 1.00 96.56 251 GLY A O 1
ATOM 1977 N N . PRO A 1 252 ? -1.886 -4.598 -1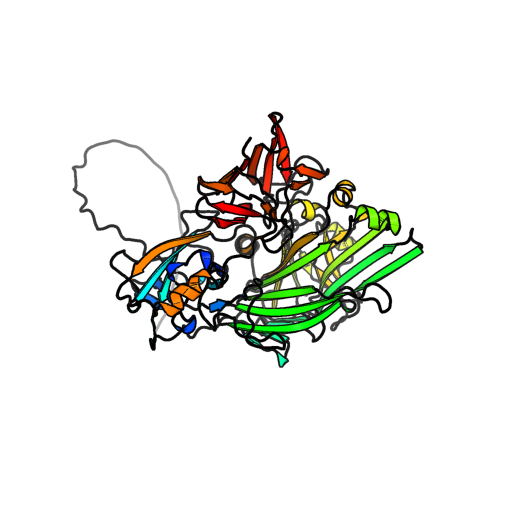8.926 1.00 97.19 252 PRO A N 1
ATOM 1978 C CA . PRO A 1 252 ? -0.918 -3.559 -19.282 1.00 97.19 252 PRO A CA 1
ATOM 1979 C C . PRO A 1 252 ? -0.587 -2.585 -18.143 1.00 97.19 252 PRO A C 1
ATOM 1981 O O . PRO A 1 252 ? 0.371 -1.821 -18.260 1.00 97.19 252 PRO A O 1
ATOM 1984 N N . VAL A 1 253 ? -1.389 -2.554 -17.070 1.00 98.44 253 VAL A N 1
ATOM 1985 C CA . VAL A 1 253 ? -1.205 -1.659 -15.916 1.00 98.44 253 VAL A CA 1
ATOM 1986 C C . VAL A 1 253 ? -0.770 -2.411 -14.669 1.00 98.44 253 VAL A C 1
ATOM 1988 O O . VAL A 1 253 ? 0.184 -1.993 -14.006 1.00 98.44 253 VAL A O 1
ATOM 1991 N N . ARG A 1 254 ? -1.452 -3.514 -14.363 1.00 98.12 254 ARG A N 1
ATOM 1992 C CA . ARG A 1 254 ? -1.124 -4.410 -13.263 1.00 98.12 254 ARG A CA 1
ATOM 1993 C C . ARG A 1 254 ? -1.241 -5.871 -13.669 1.00 98.12 254 ARG A C 1
ATOM 1995 O O . ARG A 1 254 ? -2.187 -6.271 -14.350 1.00 98.12 254 ARG A O 1
ATOM 2002 N N . ALA A 1 255 ? -0.329 -6.676 -13.142 1.00 98.19 255 ALA A N 1
ATOM 2003 C CA . ALA A 1 255 ? -0.487 -8.119 -13.087 1.00 98.19 255 ALA A CA 1
ATOM 2004 C C . ALA A 1 255 ? -1.051 -8.515 -11.718 1.00 98.19 255 ALA A C 1
ATOM 2006 O O . ALA A 1 255 ? -0.724 -7.907 -10.699 1.00 98.19 255 ALA A O 1
ATOM 2007 N N . MET A 1 256 ? -1.880 -9.553 -11.679 1.00 97.62 256 MET A N 1
ATOM 2008 C CA . MET A 1 256 ? -2.472 -10.082 -10.452 1.00 97.62 256 MET A CA 1
ATOM 2009 C C . MET A 1 256 ? -2.170 -11.569 -10.320 1.00 97.62 256 MET A C 1
ATOM 2011 O O . MET A 1 256 ? -2.272 -12.314 -11.296 1.00 97.62 256 MET A O 1
ATOM 2015 N N . ARG A 1 257 ? -1.835 -12.016 -9.107 1.00 95.44 257 ARG A N 1
ATOM 2016 C CA . ARG A 1 257 ? -1.668 -13.438 -8.766 1.00 95.44 257 ARG A CA 1
ATOM 2017 C C . ARG A 1 257 ? -2.571 -13.797 -7.599 1.00 95.44 257 ARG A C 1
ATOM 2019 O O . ARG A 1 257 ? -2.367 -13.286 -6.502 1.00 95.44 257 ARG A O 1
ATOM 2026 N N . LYS A 1 258 ? -3.507 -14.720 -7.818 1.00 94.88 258 LYS A N 1
ATOM 2027 C CA . LYS A 1 258 ? -4.244 -15.390 -6.744 1.00 94.88 258 LYS A CA 1
ATOM 2028 C C . LYS A 1 258 ? -3.424 -16.560 -6.241 1.00 94.88 258 LYS A C 1
ATOM 2030 O O . LYS A 1 258 ? -3.102 -17.482 -6.997 1.00 94.88 258 LYS A O 1
ATOM 2035 N N . VAL A 1 259 ? -3.090 -16.504 -4.964 1.00 92.62 259 VAL A N 1
ATOM 2036 C CA . VAL A 1 259 ? -2.304 -17.521 -4.282 1.00 92.62 259 VAL A CA 1
ATOM 2037 C C . VAL A 1 259 ? -3.105 -18.124 -3.141 1.00 92.62 259 VAL A C 1
ATOM 2039 O O . VAL A 1 259 ? -3.806 -17.426 -2.414 1.00 92.62 259 VAL A O 1
ATOM 2042 N N . GLU A 1 260 ? -3.008 -19.437 -3.003 1.00 92.31 260 GLU A N 1
ATOM 2043 C CA . GLU A 1 260 ? -3.533 -20.186 -1.873 1.00 92.31 260 GLU A CA 1
ATOM 2044 C C . GLU A 1 260 ? -2.389 -20.469 -0.899 1.00 92.31 260 GLU A C 1
ATOM 2046 O O . GLU A 1 260 ? -1.412 -21.136 -1.249 1.00 92.31 260 GLU A O 1
ATOM 2051 N N . ASN A 1 261 ? -2.496 -19.938 0.316 1.00 89.88 261 ASN A N 1
ATOM 2052 C CA . ASN A 1 261 ? -1.451 -20.003 1.327 1.00 89.88 261 ASN A CA 1
ATOM 2053 C C . ASN A 1 261 ? -1.823 -20.969 2.449 1.00 89.88 261 ASN A C 1
ATOM 2055 O O . ASN A 1 261 ? -2.963 -20.999 2.909 1.00 89.88 261 ASN A O 1
ATOM 2059 N N . TYR A 1 262 ? -0.826 -21.695 2.942 1.00 88.44 262 TYR A N 1
ATOM 2060 C CA . TYR A 1 262 ? -0.934 -22.604 4.075 1.00 88.44 262 TYR A CA 1
ATOM 2061 C C . TYR A 1 262 ? 0.221 -22.363 5.038 1.00 88.44 262 TYR A C 1
ATOM 2063 O O . TYR A 1 262 ? 1.353 -22.110 4.622 1.00 88.44 262 TYR A O 1
ATOM 2071 N N . PHE A 1 263 ? -0.048 -22.526 6.327 1.00 85.38 263 PHE A N 1
ATOM 2072 C CA . PHE A 1 263 ? 0.963 -22.448 7.369 1.00 85.38 263 PHE A CA 1
ATOM 2073 C C . PHE A 1 263 ? 1.004 -23.746 8.170 1.00 85.38 263 PHE A C 1
ATOM 2075 O O . PHE A 1 263 ? -0.020 -24.225 8.666 1.00 85.38 263 PHE A O 1
ATOM 2082 N N . ARG A 1 264 ? 2.193 -24.331 8.324 1.00 85.62 264 ARG A N 1
ATOM 2083 C CA . ARG A 1 264 ? 2.389 -25.523 9.154 1.00 85.62 264 ARG A CA 1
ATOM 2084 C C . ARG A 1 264 ? 2.411 -25.123 10.627 1.00 85.62 264 ARG A C 1
ATOM 2086 O O . ARG A 1 264 ? 3.387 -24.549 11.101 1.00 85.62 264 ARG A O 1
ATOM 2093 N N . ILE A 1 265 ? 1.390 -25.512 11.384 1.00 77.19 265 ILE A N 1
ATOM 2094 C CA . ILE A 1 265 ? 1.241 -25.152 12.801 1.00 77.19 265 ILE A CA 1
ATOM 2095 C C . ILE A 1 265 ? 2.137 -26.041 13.674 1.00 77.19 265 ILE A C 1
ATOM 2097 O O . ILE A 1 265 ? 3.100 -25.566 14.269 1.00 77.19 265 ILE A O 1
ATOM 2101 N N . LEU A 1 266 ? 1.887 -27.350 13.718 1.00 76.19 266 LEU A N 1
ATOM 2102 C CA . LEU A 1 266 ? 2.649 -28.307 14.532 1.00 76.19 266 LEU A CA 1
ATOM 2103 C C . LEU A 1 266 ? 2.669 -29.676 13.856 1.00 76.19 266 LEU A C 1
ATOM 2105 O O . LEU A 1 266 ? 1.628 -30.164 13.424 1.00 76.19 266 LEU A O 1
ATOM 2109 N N . PHE A 1 267 ? 3.833 -30.328 13.815 1.00 77.62 267 PHE A N 1
ATOM 2110 C CA . PHE A 1 267 ? 4.002 -31.630 13.158 1.00 77.62 267 PHE A CA 1
ATOM 2111 C C . PHE A 1 267 ? 3.428 -31.621 11.724 1.00 77.62 267 PHE A C 1
ATOM 2113 O O . PHE A 1 267 ? 3.891 -30.842 10.896 1.00 77.62 267 PHE A O 1
ATOM 2120 N N . ASN A 1 268 ? 2.410 -32.444 11.446 1.00 77.38 268 ASN A N 1
ATOM 2121 C CA . ASN A 1 268 ? 1.722 -32.531 10.152 1.00 77.38 268 ASN A CA 1
ATOM 2122 C C . ASN A 1 268 ? 0.391 -31.752 10.114 1.00 77.38 268 ASN A C 1
ATOM 2124 O O . ASN A 1 268 ? -0.384 -31.920 9.175 1.00 77.38 268 ASN A O 1
ATOM 2128 N N . LEU A 1 269 ? 0.090 -30.943 11.135 1.00 77.81 269 LEU A N 1
ATOM 2129 C CA . LEU A 1 269 ? -1.098 -30.095 11.168 1.00 77.81 269 LEU A CA 1
ATOM 2130 C C . LEU A 1 269 ? -0.815 -28.770 10.451 1.00 77.81 269 LEU A C 1
ATOM 2132 O O . LEU A 1 269 ? 0.046 -27.998 10.883 1.00 77.81 269 LEU A O 1
ATOM 2136 N N . SER A 1 270 ? -1.584 -28.498 9.402 1.00 80.25 270 SER A N 1
ATOM 2137 C CA . SER A 1 270 ? -1.588 -27.221 8.685 1.00 80.25 270 SER A CA 1
ATOM 2138 C C . SER A 1 270 ? -2.809 -26.386 9.061 1.00 80.25 270 SER A C 1
ATOM 2140 O O . SER A 1 270 ? -3.839 -26.924 9.476 1.00 80.25 270 SER A O 1
ATOM 2142 N N . SER A 1 271 ? -2.700 -25.070 8.902 1.00 77.44 271 SER A N 1
ATOM 2143 C CA . SER A 1 271 ? -3.853 -24.174 8.910 1.00 77.44 271 SER A CA 1
ATOM 2144 C C . SER A 1 271 ? -4.829 -24.533 7.779 1.00 77.44 271 SER A C 1
ATOM 2146 O O . SER A 1 271 ? -4.415 -25.128 6.777 1.00 77.44 271 SER A O 1
ATOM 2148 N N . PRO A 1 272 ? -6.107 -24.123 7.878 1.00 80.25 272 PRO A N 1
ATOM 2149 C CA . PRO A 1 272 ? -6.930 -23.924 6.689 1.00 80.25 272 PRO A CA 1
ATOM 2150 C C . PRO A 1 272 ? -6.189 -23.040 5.678 1.00 80.25 272 PRO A C 1
ATOM 2152 O O . PRO A 1 272 ? -5.371 -22.200 6.080 1.00 80.25 272 PRO A O 1
ATOM 2155 N N . SER A 1 273 ? -6.452 -23.233 4.386 1.00 82.75 273 SER A N 1
ATOM 2156 C CA . SER A 1 273 ? -5.901 -22.334 3.380 1.00 82.75 273 SER A CA 1
ATOM 2157 C C . SER A 1 273 ? -6.517 -20.947 3.467 1.00 82.75 273 SER A C 1
ATOM 2159 O O . SER A 1 273 ? -7.671 -20.773 3.863 1.00 82.75 273 SER A O 1
ATOM 2161 N N . ILE A 1 274 ? -5.718 -19.957 3.082 1.00 82.88 274 ILE A N 1
ATOM 2162 C CA . ILE A 1 274 ? -6.134 -18.563 2.954 1.00 82.88 274 ILE A CA 1
ATOM 2163 C C . ILE A 1 274 ? -5.746 -18.102 1.555 1.00 82.88 274 ILE A C 1
ATOM 2165 O O . ILE A 1 274 ? -4.585 -18.226 1.158 1.00 82.88 274 ILE A O 1
ATOM 2169 N N . PHE A 1 275 ? -6.711 -17.569 0.812 1.00 87.12 275 PHE A N 1
ATOM 2170 C CA . PHE A 1 275 ? -6.444 -16.962 -0.485 1.00 87.12 275 PHE A CA 1
ATOM 2171 C C . PHE A 1 275 ? -5.975 -15.519 -0.308 1.00 87.12 275 PHE A C 1
ATOM 2173 O O . PHE A 1 275 ? -6.503 -14.786 0.524 1.00 87.12 275 PHE A O 1
ATOM 2180 N N . SER A 1 276 ? -5.004 -15.102 -1.113 1.00 88.56 276 SER A N 1
ATOM 2181 C CA . SER A 1 276 ? -4.661 -13.692 -1.283 1.00 88.56 276 SER A CA 1
ATOM 2182 C C . SER A 1 276 ? -4.472 -13.376 -2.761 1.00 88.56 276 SER A C 1
ATOM 2184 O O . SER A 1 276 ? -4.122 -14.249 -3.559 1.00 88.56 276 SER A O 1
ATOM 2186 N N . VAL A 1 277 ? -4.728 -12.125 -3.134 1.00 92.94 277 VAL A N 1
ATOM 2187 C CA . VAL A 1 277 ? -4.450 -11.616 -4.478 1.00 92.94 277 VAL A CA 1
ATOM 2188 C C . VAL A 1 277 ? -3.354 -10.576 -4.358 1.00 92.94 277 VAL A C 1
ATOM 2190 O O . VAL A 1 277 ? -3.561 -9.524 -3.761 1.00 92.94 277 VAL A O 1
ATOM 2193 N N . ASN A 1 278 ? -2.189 -10.896 -4.909 1.00 94.62 278 ASN A N 1
ATOM 2194 C CA . ASN A 1 278 ? -1.063 -9.978 -4.975 1.00 94.62 278 ASN A CA 1
ATOM 2195 C C . ASN A 1 278 ? -1.181 -9.169 -6.264 1.00 94.62 278 ASN A C 1
ATOM 2197 O O . ASN A 1 278 ? -1.361 -9.752 -7.339 1.00 94.62 278 ASN A O 1
ATOM 2201 N N . GLU A 1 279 ? -1.042 -7.854 -6.162 1.00 96.69 279 GLU A N 1
ATOM 2202 C CA . GLU A 1 279 ? -1.082 -6.938 -7.298 1.00 96.69 279 GLU A CA 1
ATOM 2203 C C . GLU A 1 279 ? 0.318 -6.390 -7.567 1.00 96.69 279 GLU A C 1
ATOM 2205 O O . GLU A 1 279 ? 1.028 -5.970 -6.651 1.00 96.69 279 GLU A O 1
ATOM 2210 N N . TYR A 1 280 ? 0.718 -6.374 -8.832 1.00 98.12 280 TYR A N 1
ATOM 2211 C CA . TYR A 1 280 ? 2.035 -5.931 -9.267 1.00 98.12 280 TYR A CA 1
ATOM 2212 C C . TYR A 1 280 ? 1.876 -4.809 -10.274 1.00 98.12 280 TYR A C 1
ATOM 2214 O O . TYR A 1 280 ? 1.268 -4.997 -11.323 1.00 98.12 280 TYR A O 1
ATOM 2222 N N . TYR A 1 281 ? 2.472 -3.667 -9.969 1.00 98.12 281 TYR A N 1
ATOM 2223 C CA . TYR A 1 281 ? 2.513 -2.492 -10.827 1.00 98.12 281 TYR A CA 1
ATOM 2224 C C . TYR A 1 281 ? 3.949 -2.238 -11.275 1.00 98.12 281 TYR A C 1
ATOM 2226 O O . TYR A 1 281 ? 4.903 -2.844 -10.783 1.00 98.12 281 TYR A O 1
ATOM 2234 N N . GLU A 1 282 ? 4.111 -1.268 -12.168 1.00 96.81 282 GLU A N 1
ATOM 2235 C CA . GLU A 1 282 ? 5.389 -0.881 -12.765 1.00 96.81 282 GLU A CA 1
ATOM 2236 C C . GLU A 1 282 ? 6.525 -0.635 -11.746 1.00 96.81 282 GLU A C 1
ATOM 2238 O O . GLU A 1 282 ? 7.689 -0.926 -12.031 1.00 96.81 282 GLU A O 1
ATOM 2243 N N . ARG A 1 283 ? 6.202 -0.098 -10.558 1.00 97.12 283 ARG A N 1
ATOM 2244 C CA . ARG A 1 283 ? 7.171 0.267 -9.506 1.00 97.12 283 ARG A CA 1
ATOM 2245 C C . ARG A 1 283 ? 6.747 -0.122 -8.090 1.00 97.12 283 ARG A C 1
ATOM 2247 O O . ARG A 1 283 ? 7.314 0.386 -7.127 1.00 97.12 283 ARG A O 1
ATOM 2254 N N . MET A 1 284 ? 5.754 -0.990 -7.935 1.00 96.94 284 MET A N 1
ATOM 2255 C CA . MET A 1 284 ? 5.333 -1.435 -6.608 1.00 96.94 284 MET A CA 1
ATOM 2256 C C . MET A 1 284 ? 4.586 -2.758 -6.643 1.00 96.94 284 MET A C 1
ATOM 2258 O O . MET A 1 284 ? 4.070 -3.162 -7.684 1.00 96.94 284 MET A O 1
ATOM 2262 N N . THR A 1 285 ? 4.498 -3.394 -5.482 1.00 96.12 285 THR A N 1
ATOM 2263 C CA . THR A 1 285 ? 3.598 -4.522 -5.227 1.00 96.12 285 THR A CA 1
ATOM 2264 C C . THR A 1 285 ? 2.656 -4.182 -4.085 1.00 96.12 285 THR A C 1
ATOM 2266 O O . THR A 1 285 ? 3.101 -3.572 -3.108 1.00 96.12 285 THR A O 1
ATOM 2269 N N . TYR A 1 286 ? 1.398 -4.604 -4.200 1.00 94.06 286 TYR A N 1
ATOM 2270 C CA . TYR A 1 286 ? 0.437 -4.622 -3.102 1.00 94.06 286 TYR A CA 1
ATOM 2271 C C . TYR A 1 286 ? 0.159 -6.063 -2.702 1.00 94.06 286 TYR A C 1
ATOM 2273 O O . TYR A 1 286 ? -0.266 -6.879 -3.523 1.00 94.06 286 TYR A O 1
ATOM 2281 N N . THR A 1 287 ? 0.412 -6.364 -1.431 1.00 90.38 287 THR A N 1
ATOM 2282 C CA . THR A 1 287 ? 0.235 -7.707 -0.870 1.00 90.38 287 THR A CA 1
ATOM 2283 C C . THR A 1 287 ? -0.665 -7.599 0.357 1.00 90.38 287 THR A C 1
ATOM 2285 O O . THR A 1 287 ? -0.157 -7.421 1.472 1.00 90.38 287 THR A O 1
ATOM 2288 N N . PRO A 1 288 ? -1.997 -7.671 0.180 1.00 85.88 288 PRO A N 1
ATOM 2289 C CA . PRO A 1 288 ? -2.914 -7.672 1.307 1.00 85.88 288 PRO A CA 1
ATOM 2290 C C . PRO A 1 288 ? -2.700 -8.934 2.146 1.00 85.88 288 PRO A C 1
ATOM 2292 O O . PRO A 1 288 ? -2.621 -10.053 1.634 1.00 85.88 288 PRO A O 1
ATOM 2295 N N . VAL A 1 289 ? -2.630 -8.747 3.458 1.00 82.12 289 VAL A N 1
ATOM 2296 C CA . VAL A 1 289 ? -2.493 -9.806 4.454 1.00 82.12 289 VAL A CA 1
ATOM 2297 C C . VAL A 1 289 ? -3.787 -9.856 5.252 1.00 82.12 289 VAL A C 1
ATOM 2299 O O . VAL A 1 289 ? -3.999 -9.070 6.177 1.00 82.12 289 VAL A O 1
ATOM 2302 N N . GLN A 1 290 ? -4.660 -10.795 4.891 1.00 80.38 290 GLN A N 1
ATOM 2303 C CA . GLN A 1 290 ? -5.885 -11.049 5.639 1.00 80.38 290 GLN A CA 1
ATOM 2304 C C . GLN A 1 290 ? -5.604 -11.986 6.811 1.00 80.38 290 GLN A C 1
ATOM 2306 O O . GLN A 1 290 ? -5.288 -13.165 6.643 1.00 80.38 290 GLN A O 1
ATOM 2311 N N . LEU A 1 291 ? -5.740 -11.452 8.020 1.00 77.69 291 LEU A N 1
ATOM 2312 C CA . LEU A 1 291 ? -5.595 -12.192 9.262 1.00 77.69 291 LEU A CA 1
ATOM 2313 C C . LEU A 1 291 ? -6.982 -12.506 9.822 1.00 77.69 291 LEU A C 1
ATOM 2315 O O . LEU A 1 291 ? -7.677 -11.618 10.311 1.00 77.69 291 LEU A O 1
ATOM 2319 N N . THR A 1 292 ? -7.375 -13.778 9.783 1.00 80.75 292 THR A N 1
ATOM 2320 C CA . THR A 1 292 ? -8.619 -14.235 10.417 1.00 80.75 292 THR A CA 1
ATOM 2321 C C . THR A 1 292 ? -8.328 -14.813 11.794 1.00 80.75 292 THR A C 1
ATOM 2323 O O . THR A 1 292 ? -7.629 -15.817 11.927 1.00 80.75 292 THR A O 1
ATOM 2326 N N . ILE A 1 293 ? -8.894 -14.184 12.823 1.00 80.62 293 ILE A N 1
ATOM 2327 C CA . ILE A 1 293 ? -8.775 -14.593 14.221 1.00 80.62 293 ILE A CA 1
ATOM 2328 C C . ILE A 1 293 ? -10.117 -15.207 14.651 1.00 80.62 293 ILE A C 1
ATOM 2330 O O . ILE A 1 293 ? -11.075 -14.472 14.884 1.00 80.62 293 ILE A O 1
ATOM 2334 N N . PRO A 1 294 ? -10.239 -16.541 14.771 1.00 78.44 294 PRO A N 1
ATOM 2335 C CA . PRO A 1 294 ? -11.530 -17.190 15.024 1.00 78.44 294 PRO A CA 1
ATOM 2336 C C . PRO A 1 294 ? -11.923 -17.245 16.512 1.00 78.44 294 PRO A C 1
ATOM 2338 O O . PRO A 1 294 ? -13.011 -17.701 16.853 1.00 78.44 294 PRO A O 1
ATOM 2341 N N . PHE A 1 295 ? -11.047 -16.811 17.419 1.00 83.00 295 PHE A N 1
ATOM 2342 C CA . PHE A 1 295 ? -11.233 -16.895 18.870 1.00 83.00 295 PHE A CA 1
ATOM 2343 C C . PHE A 1 295 ? -10.727 -15.636 19.571 1.00 83.00 295 PHE A C 1
ATOM 2345 O O . PHE A 1 295 ? -9.927 -14.880 19.032 1.00 83.00 295 PHE A O 1
ATOM 2352 N N . LYS A 1 296 ? -11.145 -15.421 20.821 1.00 85.75 296 LYS A N 1
ATOM 2353 C CA . LYS A 1 296 ? -10.542 -14.367 21.644 1.00 85.75 296 LYS A CA 1
ATOM 2354 C C . LYS A 1 296 ? -9.093 -14.734 21.948 1.00 85.75 296 LYS A C 1
ATOM 2356 O O . LYS A 1 296 ? -8.858 -15.786 22.548 1.00 85.75 296 LYS A O 1
ATOM 2361 N N . LEU A 1 297 ? -8.142 -13.866 21.597 1.00 81.62 297 LEU A N 1
ATOM 2362 C CA . LEU A 1 297 ? -6.721 -14.128 21.842 1.00 81.62 297 LEU A CA 1
ATOM 2363 C C . LEU A 1 297 ? -6.466 -14.418 23.322 1.00 81.62 297 LEU A C 1
ATOM 2365 O O . LEU A 1 297 ? -5.902 -15.462 23.628 1.00 81.62 297 LEU A O 1
ATOM 2369 N N . LYS A 1 298 ? -7.001 -13.610 24.249 1.00 84.81 298 LYS A N 1
ATOM 2370 C CA . LYS A 1 298 ? -6.885 -13.854 25.702 1.00 84.81 298 LYS A CA 1
ATOM 2371 C C . LYS A 1 298 ? -7.163 -15.307 26.109 1.00 84.81 298 LYS A C 1
ATOM 2373 O O . LYS A 1 298 ? -6.458 -15.871 26.944 1.00 84.81 298 LYS A O 1
ATOM 2378 N N . TRP A 1 299 ? -8.188 -15.928 25.521 1.00 86.75 299 TRP A N 1
ATOM 2379 C CA . TRP A 1 299 ? -8.522 -17.319 25.816 1.00 86.75 299 TRP A CA 1
ATOM 2380 C C . TRP A 1 299 ? -7.420 -18.282 25.364 1.00 86.75 299 TRP A C 1
ATOM 2382 O O . TRP A 1 299 ? -7.078 -19.181 26.128 1.00 86.75 299 TRP A O 1
ATOM 2392 N N . VAL A 1 300 ? -6.827 -18.079 24.184 1.00 81.94 300 VAL A N 1
ATOM 2393 C CA . VAL A 1 300 ? -5.684 -18.872 23.694 1.00 81.94 300 VAL A CA 1
ATOM 2394 C C . VAL A 1 300 ? -4.486 -18.714 24.613 1.00 81.94 300 VAL A C 1
ATOM 2396 O O . VAL A 1 300 ? -3.947 -19.713 25.079 1.00 81.94 300 VAL A O 1
ATOM 2399 N N . PHE A 1 301 ? -4.107 -17.473 24.922 1.00 83.19 301 PHE A N 1
ATOM 2400 C CA . PHE A 1 301 ? -2.954 -17.193 25.777 1.00 83.19 301 PHE A CA 1
ATOM 2401 C C . PHE A 1 301 ? -3.094 -17.875 27.142 1.00 83.19 301 PHE A C 1
ATOM 2403 O O . PHE A 1 301 ? -2.174 -18.564 27.577 1.00 83.19 301 PHE A O 1
ATOM 2410 N N . ASN A 1 302 ? -4.273 -17.788 27.763 1.00 87.19 302 ASN A N 1
ATOM 2411 C CA . ASN A 1 302 ? -4.540 -18.431 29.050 1.00 87.19 302 ASN A CA 1
ATOM 2412 C C . ASN A 1 302 ? -4.628 -19.961 28.954 1.00 87.19 302 ASN A C 1
ATOM 2414 O O . ASN A 1 302 ? -4.104 -20.661 29.816 1.00 87.19 302 ASN A O 1
ATOM 2418 N N . SER A 1 303 ? -5.300 -20.491 27.929 1.00 86.69 303 SER A N 1
ATOM 2419 C CA . SER A 1 303 ? -5.538 -21.937 27.796 1.00 86.69 303 SER A CA 1
ATOM 2420 C C . SER A 1 303 ? -4.268 -22.698 27.441 1.00 86.69 303 SER A C 1
ATOM 2422 O O . SER A 1 303 ? -4.071 -23.822 27.897 1.00 86.69 303 SER A O 1
ATOM 2424 N N . PHE A 1 304 ? -3.403 -22.078 26.640 1.00 84.38 304 PHE A N 1
ATOM 2425 C CA . PHE A 1 304 ? -2.144 -22.658 26.198 1.00 84.38 304 PHE A CA 1
ATOM 2426 C C . PHE A 1 304 ? -0.941 -22.091 26.947 1.00 84.38 304 PHE A C 1
ATOM 2428 O O . PHE A 1 304 ? 0.168 -22.381 26.534 1.00 84.38 304 PHE A O 1
ATOM 2435 N N . GLY A 1 305 ? -1.114 -21.298 28.010 1.00 85.31 305 GLY A N 1
ATOM 2436 C CA . GLY A 1 305 ? -0.005 -20.727 28.787 1.00 85.31 305 GLY A CA 1
ATOM 2437 C C . GLY A 1 305 ? 1.083 -20.098 27.910 1.00 85.31 305 GLY A C 1
ATOM 2438 O O . GLY A 1 305 ? 2.254 -20.449 28.057 1.00 85.31 305 GLY A O 1
ATOM 2439 N N . VAL A 1 306 ? 0.682 -19.277 26.932 1.00 84.31 306 VAL A N 1
ATOM 2440 C CA . VAL A 1 306 ? 1.612 -18.597 26.019 1.00 84.31 306 VAL A CA 1
ATOM 2441 C C . VAL A 1 306 ? 2.193 -17.391 26.747 1.00 84.31 306 VAL A C 1
ATOM 2443 O O . VAL A 1 306 ? 1.485 -16.412 26.975 1.00 84.31 306 VAL A O 1
ATOM 2446 N N . ASN A 1 307 ? 3.467 -17.473 27.128 1.00 77.38 307 ASN A N 1
ATOM 2447 C CA . ASN A 1 307 ? 4.119 -16.471 27.982 1.00 77.38 307 ASN A CA 1
ATOM 2448 C C . ASN A 1 307 ? 5.044 -15.527 27.203 1.00 77.38 307 ASN A C 1
ATOM 2450 O O . ASN A 1 307 ? 5.240 -14.382 27.608 1.00 77.38 307 ASN A O 1
ATOM 2454 N N . ASP A 1 308 ? 5.610 -15.993 26.089 1.00 82.12 308 ASP A N 1
ATOM 2455 C CA . ASP A 1 308 ? 6.457 -15.187 25.213 1.00 82.12 308 ASP A CA 1
ATOM 2456 C C . ASP A 1 308 ? 6.261 -15.606 23.754 1.00 82.12 308 ASP A C 1
ATOM 2458 O O . ASP A 1 308 ? 6.122 -16.791 23.435 1.00 82.12 308 ASP A O 1
ATOM 2462 N N . TRP A 1 309 ? 6.252 -14.617 22.869 1.00 85.81 309 TRP A N 1
ATOM 2463 C CA . TRP A 1 309 ? 6.199 -14.805 21.426 1.00 85.81 309 TRP A CA 1
ATOM 2464 C C . TRP A 1 309 ? 7.015 -13.694 20.778 1.00 85.81 309 TRP A C 1
ATOM 2466 O O . TRP A 1 309 ? 6.747 -12.515 20.988 1.00 85.81 309 TRP A O 1
ATOM 2476 N N . THR A 1 310 ? 8.013 -14.059 19.985 1.00 90.50 310 THR A N 1
ATOM 2477 C CA . THR A 1 310 ? 8.780 -13.130 19.160 1.00 90.50 310 THR A CA 1
ATOM 2478 C C . THR A 1 310 ? 8.576 -13.448 17.689 1.00 90.50 310 THR A C 1
ATOM 2480 O O . THR A 1 310 ? 8.466 -14.614 17.299 1.00 90.50 310 THR A O 1
ATOM 2483 N N . TRP A 1 311 ? 8.533 -12.409 16.871 1.00 91.81 311 TRP A N 1
ATOM 2484 C CA . TRP A 1 311 ? 8.525 -12.530 15.426 1.00 91.81 311 TRP A CA 1
ATOM 2485 C C . TRP A 1 311 ? 9.520 -11.544 14.832 1.00 91.81 311 TRP A C 1
ATOM 2487 O O . TRP A 1 311 ? 9.620 -10.407 15.287 1.00 91.81 311 TRP A O 1
ATOM 2497 N N . THR A 1 312 ? 10.221 -11.983 13.799 1.00 94.12 312 THR A N 1
ATOM 2498 C CA . THR A 1 312 ? 11.102 -11.143 12.997 1.00 94.12 312 THR A CA 1
ATOM 2499 C C . THR A 1 312 ? 10.819 -11.435 11.531 1.00 94.12 312 THR A C 1
ATOM 2501 O O . THR A 1 312 ? 10.699 -12.601 11.152 1.00 94.12 312 THR A O 1
ATOM 2504 N N . ILE A 1 313 ? 10.688 -10.392 10.717 1.00 93.75 313 ILE A N 1
ATOM 2505 C CA . ILE A 1 313 ? 10.602 -10.489 9.256 1.00 93.75 313 ILE A CA 1
ATOM 2506 C C . ILE A 1 313 ? 11.533 -9.450 8.640 1.00 93.75 313 ILE A C 1
ATOM 2508 O O . ILE A 1 313 ? 11.488 -8.272 8.997 1.00 93.75 313 ILE A O 1
ATOM 2512 N N . TYR A 1 314 ? 12.410 -9.891 7.749 1.00 95.88 314 TYR A N 1
ATOM 2513 C CA . TYR A 1 314 ? 13.451 -9.053 7.161 1.00 95.88 314 TYR A CA 1
ATOM 2514 C C . TYR A 1 314 ? 13.821 -9.543 5.773 1.00 95.88 314 TYR A C 1
ATOM 2516 O O . TYR A 1 314 ? 13.666 -10.719 5.453 1.00 95.88 314 TYR A O 1
ATOM 2524 N N . GLY A 1 315 ? 14.291 -8.617 4.945 1.00 96.31 315 GLY A N 1
ATOM 2525 C CA . GLY A 1 315 ? 14.945 -8.954 3.692 1.00 96.31 315 GLY A CA 1
ATOM 2526 C C . GLY A 1 315 ? 16.414 -9.237 3.960 1.00 96.31 315 GLY A C 1
ATOM 2527 O O . GLY A 1 315 ? 17.049 -8.488 4.702 1.00 96.31 315 GLY A O 1
ATOM 2528 N N . ASP A 1 316 ? 16.928 -10.297 3.356 1.00 96.62 316 ASP A N 1
ATOM 2529 C CA . ASP A 1 316 ? 18.351 -10.597 3.266 1.00 96.62 316 ASP A CA 1
ATOM 2530 C C . ASP A 1 316 ? 18.843 -10.204 1.872 1.00 96.62 316 ASP A C 1
ATOM 2532 O O . ASP A 1 316 ? 18.284 -10.630 0.859 1.00 96.62 316 ASP A O 1
ATOM 2536 N N . PHE A 1 317 ? 19.825 -9.311 1.809 1.00 96.19 317 PHE A N 1
ATOM 2537 C CA . PHE A 1 317 ? 20.209 -8.622 0.581 1.00 96.19 317 PHE A CA 1
ATOM 2538 C C . PHE A 1 317 ? 21.729 -8.437 0.459 1.00 96.19 317 PHE A C 1
ATOM 2540 O O . PHE A 1 317 ? 22.232 -7.307 0.432 1.00 96.19 317 PHE A O 1
ATOM 2547 N N . PRO A 1 318 ? 22.503 -9.528 0.302 1.00 96.00 318 PRO A N 1
ATOM 2548 C CA . PRO A 1 318 ? 23.967 -9.470 0.227 1.00 96.00 318 PRO A CA 1
ATOM 2549 C C . PRO A 1 318 ? 24.485 -8.509 -0.860 1.00 96.00 318 PRO A C 1
ATOM 2551 O O . PRO A 1 318 ? 25.532 -7.870 -0.697 1.00 96.00 318 PRO A O 1
ATOM 2554 N N . GLY A 1 319 ? 23.734 -8.316 -1.953 1.00 96.69 319 GLY A N 1
ATOM 2555 C CA . GLY A 1 319 ? 24.098 -7.380 -3.019 1.00 96.69 319 GLY A CA 1
ATOM 2556 C C . GLY A 1 319 ? 24.126 -5.905 -2.587 1.00 96.69 319 GLY A C 1
ATOM 2557 O O . GLY A 1 319 ? 24.814 -5.090 -3.224 1.00 96.69 319 GLY A O 1
ATOM 2558 N N . LEU A 1 320 ? 23.465 -5.550 -1.478 1.00 97.12 320 LEU A N 1
ATOM 2559 C CA . LEU A 1 320 ? 23.460 -4.196 -0.912 1.00 97.12 320 LEU A CA 1
ATOM 2560 C C . LEU A 1 320 ? 24.648 -3.897 0.015 1.00 97.12 320 LEU A C 1
ATOM 2562 O O . LEU A 1 320 ? 24.724 -2.778 0.523 1.00 97.12 320 LEU A O 1
ATOM 2566 N N . LYS A 1 321 ? 25.636 -4.795 0.166 1.00 96.94 321 LYS A N 1
ATOM 2567 C CA . LYS A 1 321 ? 26.910 -4.470 0.844 1.00 96.94 321 LYS A CA 1
ATOM 2568 C C . LYS A 1 321 ? 27.522 -3.178 0.291 1.00 96.94 321 LYS A C 1
ATOM 2570 O O . LYS A 1 321 ? 27.705 -3.040 -0.922 1.00 96.94 321 LYS A O 1
ATOM 2575 N N . GLY A 1 322 ? 27.868 -2.237 1.162 1.00 97.25 322 GLY A N 1
ATOM 2576 C CA . GLY A 1 322 ? 28.355 -0.895 0.821 1.00 97.25 322 GLY A CA 1
ATOM 2577 C C . GLY A 1 322 ? 27.254 0.135 0.539 1.00 97.25 322 GLY A C 1
ATOM 2578 O O . GLY A 1 322 ? 27.575 1.306 0.335 1.00 97.25 322 GLY A O 1
ATOM 2579 N N . GLY A 1 323 ? 25.987 -0.290 0.513 1.00 97.62 323 GLY A N 1
ATOM 2580 C CA . GLY A 1 323 ? 24.796 0.554 0.435 1.00 97.62 323 GLY A CA 1
ATOM 2581 C C . GLY A 1 323 ? 24.380 1.123 1.790 1.00 97.62 323 GLY A C 1
ATOM 2582 O O . GLY A 1 323 ? 25.125 1.041 2.766 1.00 97.62 323 GLY A O 1
ATOM 2583 N N . LEU A 1 324 ? 23.187 1.716 1.834 1.00 97.75 324 LEU A N 1
ATOM 2584 C CA . LEU A 1 324 ? 22.663 2.443 2.988 1.00 97.75 324 LEU A CA 1
ATOM 2585 C C . LEU A 1 324 ? 21.265 1.953 3.383 1.00 97.75 324 LEU A C 1
ATOM 2587 O O . LEU A 1 324 ? 20.413 1.754 2.516 1.00 97.75 324 LEU A O 1
ATOM 2591 N N . ALA A 1 325 ? 21.027 1.836 4.687 1.00 97.25 325 ALA A N 1
ATOM 2592 C CA . ALA A 1 325 ? 19.720 1.646 5.307 1.00 97.25 325 ALA A CA 1
ATOM 2593 C C . ALA A 1 325 ? 19.210 2.960 5.899 1.00 97.25 325 ALA A C 1
ATOM 2595 O O . ALA A 1 325 ? 19.918 3.615 6.664 1.00 97.25 325 ALA A O 1
ATOM 2596 N N . TYR A 1 326 ? 17.970 3.318 5.594 1.00 97.25 326 TYR A N 1
ATOM 2597 C CA . TYR A 1 326 ? 17.290 4.498 6.118 1.00 97.25 326 TYR A CA 1
ATOM 2598 C C . TYR A 1 326 ? 16.005 4.099 6.831 1.00 97.25 326 TYR A C 1
ATOM 2600 O O . TYR A 1 326 ? 15.313 3.174 6.413 1.00 97.25 326 TYR A O 1
ATOM 2608 N N . THR A 1 327 ? 15.665 4.843 7.879 1.00 94.81 327 THR A N 1
ATOM 2609 C CA . THR A 1 327 ? 14.357 4.810 8.554 1.00 94.81 327 THR A CA 1
ATOM 2610 C C . THR A 1 327 ? 13.978 6.224 8.985 1.00 94.81 327 THR A C 1
ATOM 2612 O O . THR A 1 327 ? 14.834 7.116 8.987 1.00 94.81 327 THR A O 1
ATOM 2615 N N . ASP A 1 328 ? 12.738 6.426 9.428 1.00 90.94 328 ASP A N 1
ATOM 2616 C CA . ASP A 1 328 ? 12.310 7.665 10.100 1.00 90.94 328 ASP A CA 1
ATOM 2617 C C . ASP A 1 328 ? 13.124 7.993 11.364 1.00 90.94 328 ASP A C 1
ATOM 2619 O O . ASP A 1 328 ? 13.187 9.152 11.779 1.00 90.94 328 ASP A O 1
ATOM 2623 N N . ARG A 1 329 ? 13.794 6.996 11.955 1.00 90.38 329 ARG A N 1
ATOM 2624 C CA . ARG A 1 329 ? 14.735 7.165 13.075 1.00 90.38 329 ARG A CA 1
ATOM 2625 C C . ARG A 1 329 ? 16.174 7.407 12.647 1.00 90.38 329 ARG A C 1
ATOM 2627 O O . ARG A 1 329 ? 16.910 8.134 13.309 1.00 90.38 329 ARG A O 1
ATOM 2634 N N . ASN A 1 330 ? 16.575 6.843 11.513 1.00 94.69 330 ASN A N 1
ATOM 2635 C CA . ASN A 1 330 ? 17.959 6.824 11.048 1.00 94.69 330 ASN A CA 1
ATOM 2636 C C . ASN A 1 330 ? 18.103 7.567 9.714 1.00 94.69 330 ASN A C 1
ATOM 2638 O O . ASN A 1 330 ? 18.605 7.040 8.723 1.00 94.69 330 ASN A O 1
ATOM 2642 N N . VAL A 1 331 ? 17.676 8.832 9.698 1.00 94.50 331 VAL A N 1
ATOM 2643 C CA . VAL A 1 331 ? 17.598 9.677 8.490 1.00 94.50 331 VAL A CA 1
ATOM 2644 C C . VAL A 1 331 ? 18.950 9.989 7.837 1.00 94.50 331 VAL A C 1
ATOM 2646 O O . VAL A 1 331 ? 19.007 10.375 6.673 1.00 94.50 331 VAL A O 1
ATOM 2649 N N . LYS A 1 332 ? 20.056 9.821 8.572 1.00 95.31 332 LYS A N 1
ATOM 2650 C CA . LYS A 1 332 ? 21.420 9.998 8.041 1.00 95.31 332 LYS A CA 1
ATOM 2651 C C . LYS A 1 332 ? 21.908 8.799 7.225 1.00 95.31 332 LYS A C 1
ATOM 2653 O O . LYS A 1 332 ? 22.899 8.938 6.512 1.00 95.31 332 LYS A O 1
ATOM 2658 N N . GLY A 1 333 ? 21.209 7.671 7.307 1.00 95.75 333 GLY A N 1
ATOM 2659 C CA . GLY A 1 333 ? 21.609 6.419 6.689 1.00 95.75 333 GLY A CA 1
ATOM 2660 C C . GLY A 1 333 ? 22.650 5.669 7.520 1.00 95.75 333 GLY A C 1
ATOM 2661 O O . GLY A 1 333 ? 23.581 6.262 8.065 1.00 95.75 333 GLY A O 1
ATOM 2662 N N . PHE A 1 334 ? 22.494 4.353 7.593 1.00 97.06 334 PHE A N 1
ATOM 2663 C CA . PHE A 1 334 ? 23.483 3.424 8.128 1.00 97.06 334 PHE A CA 1
ATOM 2664 C C . PHE A 1 334 ? 24.129 2.652 6.979 1.00 97.06 334 PHE A C 1
ATOM 2666 O O . PHE A 1 334 ? 23.417 2.144 6.119 1.00 97.06 334 PHE A O 1
ATOM 2673 N N . GLN A 1 335 ? 25.458 2.565 6.943 1.00 97.62 335 GLN A N 1
ATOM 2674 C CA . GLN A 1 335 ? 26.165 1.872 5.868 1.00 97.62 335 GLN A CA 1
ATOM 2675 C C . GLN A 1 335 ? 26.370 0.395 6.194 1.00 97.62 335 GLN A C 1
ATOM 2677 O O . GLN A 1 335 ? 26.991 0.073 7.199 1.00 97.62 335 GLN A O 1
ATOM 2682 N N . PHE A 1 336 ? 25.934 -0.484 5.291 1.00 97.75 336 PHE A N 1
ATOM 2683 C CA . PHE A 1 336 ? 26.243 -1.910 5.376 1.00 97.75 336 PHE A CA 1
ATOM 2684 C C . PHE A 1 336 ? 27.702 -2.154 4.996 1.00 97.75 336 PHE A C 1
ATOM 2686 O O . PHE A 1 336 ? 28.111 -1.865 3.867 1.00 97.75 336 PHE A O 1
ATOM 2693 N N . THR A 1 337 ? 28.499 -2.697 5.907 1.00 97.00 337 THR A N 1
ATOM 2694 C CA . THR A 1 337 ? 29.904 -3.060 5.669 1.00 97.00 337 THR A CA 1
ATOM 2695 C C . THR A 1 337 ? 30.136 -4.568 5.716 1.00 97.00 337 THR A C 1
ATOM 2697 O O . THR A 1 337 ? 31.159 -5.034 5.203 1.00 97.00 337 THR A O 1
ATOM 2700 N N . GLY A 1 338 ? 29.182 -5.323 6.261 1.00 96.50 338 GLY A N 1
ATOM 2701 C CA . GLY A 1 338 ? 29.210 -6.766 6.472 1.00 96.50 338 GLY A CA 1
ATOM 2702 C C . GLY A 1 338 ? 30.043 -7.207 7.675 1.00 96.50 338 GLY A C 1
ATOM 2703 O O . GLY A 1 338 ? 30.378 -8.385 7.747 1.00 96.50 338 GLY A O 1
ATOM 2704 N N . ASN A 1 339 ? 30.452 -6.300 8.570 1.00 96.56 339 ASN A N 1
ATOM 2705 C CA . ASN A 1 339 ? 31.337 -6.633 9.696 1.00 96.56 339 ASN A CA 1
ATOM 2706 C C . ASN A 1 339 ? 30.967 -5.973 11.035 1.00 96.56 339 ASN A C 1
ATOM 2708 O O . ASN A 1 339 ? 31.793 -5.923 11.954 1.00 96.56 339 ASN A O 1
ATOM 2712 N N . HIS A 1 340 ? 29.753 -5.444 11.150 1.00 96.88 340 HIS A N 1
ATOM 2713 C CA . HIS A 1 340 ? 29.293 -4.767 12.352 1.00 96.88 340 HIS A CA 1
ATOM 2714 C C . HIS A 1 340 ? 28.670 -5.758 13.338 1.00 96.88 340 HIS A C 1
ATOM 2716 O O . HIS A 1 340 ? 27.742 -6.493 13.011 1.00 96.88 340 HIS A O 1
ATOM 2722 N N . SER A 1 341 ? 29.166 -5.755 14.580 1.00 95.88 341 SER A N 1
ATOM 2723 C CA . SER A 1 341 ? 28.593 -6.582 15.643 1.00 95.88 341 SER A CA 1
ATOM 2724 C C . SER A 1 341 ? 27.250 -6.019 16.131 1.00 95.88 341 SER A C 1
ATOM 2726 O O . SER A 1 341 ? 26.997 -4.816 15.991 1.00 95.88 341 SER A O 1
ATOM 2728 N N . PRO A 1 342 ? 26.401 -6.834 16.782 1.00 94.94 342 PRO A N 1
ATOM 2729 C CA . PRO A 1 342 ? 25.169 -6.349 17.400 1.00 94.94 342 PRO A CA 1
ATOM 2730 C C . PRO A 1 342 ? 25.385 -5.185 18.380 1.00 94.94 342 PRO A C 1
ATOM 2732 O O . PRO A 1 342 ? 24.563 -4.274 18.452 1.00 94.94 342 PRO A O 1
ATOM 2735 N N . GLU A 1 343 ? 26.491 -5.172 19.127 1.00 96.69 343 GLU A N 1
ATOM 2736 C CA . GLU A 1 343 ? 26.840 -4.073 20.039 1.00 96.69 343 GLU A CA 1
ATOM 2737 C C . GLU A 1 343 ? 27.097 -2.775 19.272 1.00 96.69 343 GLU A C 1
ATOM 2739 O O . GLU A 1 343 ? 26.572 -1.730 19.649 1.00 96.69 343 GLU A O 1
ATOM 2744 N N . TYR A 1 344 ? 27.833 -2.849 18.158 1.00 96.75 344 TYR A N 1
ATOM 2745 C CA . TYR A 1 344 ? 28.069 -1.689 17.303 1.00 96.75 344 TYR A CA 1
ATOM 2746 C C . TYR A 1 344 ? 26.754 -1.113 16.768 1.00 96.75 344 TYR A C 1
ATOM 2748 O O . TYR A 1 344 ? 26.544 0.099 16.837 1.00 96.75 344 TYR A O 1
ATOM 2756 N N . LEU A 1 345 ? 25.851 -1.975 16.285 1.00 96.19 345 LEU A N 1
ATOM 2757 C CA . LEU A 1 345 ? 24.540 -1.563 15.774 1.00 96.19 345 LEU A CA 1
ATOM 2758 C C . LEU A 1 345 ? 23.719 -0.846 16.857 1.00 96.19 345 LEU A C 1
ATOM 2760 O O . LEU A 1 345 ? 23.197 0.236 16.601 1.00 96.19 345 LEU A O 1
ATOM 2764 N N . ASN A 1 346 ? 23.678 -1.390 18.078 1.00 95.31 346 ASN A N 1
ATOM 2765 C CA . ASN A 1 346 ? 22.979 -0.776 19.216 1.00 95.31 346 ASN A CA 1
ATOM 2766 C C . ASN A 1 346 ? 23.544 0.600 19.623 1.00 95.31 346 ASN A C 1
ATOM 2768 O O . ASN A 1 346 ? 22.813 1.425 20.165 1.00 95.31 346 ASN A O 1
ATOM 2772 N N . GLU A 1 347 ? 24.837 0.851 19.400 1.00 96.19 347 GLU A N 1
ATOM 2773 C CA . GLU A 1 347 ? 25.487 2.127 19.738 1.00 96.19 347 GLU A CA 1
ATOM 2774 C C . GLU A 1 347 ? 25.337 3.201 18.645 1.00 96.19 347 GLU A C 1
ATOM 2776 O O . GLU A 1 347 ? 25.444 4.393 18.943 1.00 96.19 347 GLU A O 1
ATOM 2781 N N . HIS A 1 348 ? 25.107 2.800 17.390 1.00 95.50 348 HIS A N 1
ATOM 2782 C CA . HIS A 1 348 ? 25.190 3.694 16.224 1.00 95.50 348 HIS A CA 1
ATOM 2783 C C . HIS A 1 348 ? 23.870 3.869 15.466 1.00 95.50 348 HIS A C 1
ATOM 2785 O O . HIS A 1 348 ? 23.770 4.773 14.632 1.00 95.50 348 HIS A O 1
ATOM 2791 N N . ILE A 1 349 ? 22.868 3.036 15.745 1.00 95.31 349 ILE A N 1
ATOM 2792 C CA . ILE A 1 349 ? 21.562 3.046 15.087 1.00 95.31 349 ILE A CA 1
ATOM 2793 C C . ILE A 1 349 ? 20.478 3.101 16.157 1.00 95.31 349 ILE A C 1
ATOM 2795 O O . ILE A 1 349 ? 20.526 2.385 17.156 1.00 95.31 349 ILE A O 1
ATOM 2799 N N . ASP A 1 350 ? 19.459 3.922 15.932 1.00 94.56 350 ASP A N 1
ATOM 2800 C CA . ASP A 1 350 ? 18.235 3.852 16.718 1.00 94.56 350 ASP A CA 1
ATOM 2801 C C . ASP A 1 350 ? 17.403 2.646 16.252 1.00 94.56 350 ASP A C 1
ATOM 2803 O O . ASP A 1 350 ? 16.744 2.697 15.210 1.00 94.56 350 ASP A O 1
ATOM 2807 N N . LEU A 1 351 ? 17.468 1.551 17.016 1.00 93.25 351 LEU A N 1
ATOM 2808 C CA . LEU A 1 351 ? 16.721 0.311 16.762 1.00 93.25 351 LEU A CA 1
ATOM 2809 C C . LEU A 1 351 ? 15.290 0.335 17.325 1.00 93.25 351 LEU A C 1
ATOM 2811 O O . LEU A 1 351 ? 14.624 -0.700 17.392 1.00 93.25 351 LEU A O 1
ATOM 2815 N N . SER A 1 352 ? 14.815 1.492 17.793 1.00 89.62 352 SER A N 1
ATOM 2816 C CA . SER A 1 352 ? 13.491 1.615 18.395 1.00 89.62 352 SER A CA 1
ATOM 2817 C C . SER A 1 352 ? 12.364 1.550 17.352 1.00 89.62 352 SER A C 1
ATOM 2819 O O . SER A 1 352 ? 12.510 1.027 16.244 1.00 89.62 352 SER A O 1
ATOM 2821 N N . ARG A 1 353 ? 11.175 2.013 17.743 1.00 88.50 353 ARG A N 1
ATOM 2822 C CA . ARG A 1 353 ? 9.965 1.929 16.926 1.00 88.50 353 ARG A CA 1
ATOM 2823 C C . ARG A 1 353 ? 10.075 2.833 15.716 1.00 88.50 353 ARG A C 1
ATOM 2825 O O . ARG A 1 353 ? 10.367 4.020 15.865 1.00 88.50 353 ARG A O 1
ATOM 2832 N N . PHE A 1 354 ? 9.759 2.294 14.553 1.00 88.94 354 PHE A N 1
ATOM 2833 C CA . PHE A 1 354 ? 9.900 2.976 13.275 1.00 88.94 354 PHE A CA 1
ATOM 2834 C C . PHE A 1 354 ? 8.628 2.782 12.442 1.00 88.94 354 PHE A C 1
ATOM 2836 O O . PHE A 1 354 ? 7.905 1.800 12.626 1.00 88.94 354 PHE A O 1
ATOM 2843 N N . SER A 1 355 ? 8.328 3.735 11.562 1.00 85.88 355 SER A N 1
ATOM 2844 C CA . SER A 1 355 ? 7.114 3.704 10.726 1.00 85.88 355 SER A CA 1
ATOM 2845 C C . SER A 1 355 ? 7.387 3.363 9.262 1.00 85.88 355 SER A C 1
ATOM 2847 O O . SER A 1 355 ? 6.518 2.819 8.584 1.00 85.88 355 SER A O 1
ATOM 2849 N N . TRP A 1 356 ? 8.598 3.638 8.776 1.00 91.62 356 TRP A N 1
ATOM 2850 C CA . TRP A 1 356 ? 9.035 3.296 7.425 1.00 91.62 356 TRP A CA 1
ATOM 2851 C C . TRP A 1 356 ? 10.555 3.141 7.359 1.00 91.62 356 TRP A C 1
ATOM 2853 O O . TRP A 1 356 ? 11.294 3.738 8.146 1.00 91.62 356 TRP A O 1
ATOM 2863 N N . GLY A 1 357 ? 11.030 2.359 6.389 1.00 94.38 357 GLY A N 1
ATOM 2864 C CA . GLY A 1 357 ? 12.452 2.207 6.108 1.00 94.38 357 GLY A CA 1
ATOM 2865 C C . GLY A 1 357 ? 12.724 1.638 4.723 1.00 94.38 357 GLY A C 1
ATOM 2866 O O . GLY A 1 357 ? 11.882 0.947 4.155 1.00 94.38 357 GLY A O 1
ATOM 2867 N N . TYR A 1 358 ? 13.901 1.931 4.177 1.00 97.38 358 TYR A N 1
ATOM 2868 C CA . TYR A 1 358 ? 14.351 1.395 2.894 1.00 97.38 358 TYR A CA 1
ATOM 2869 C C . TYR A 1 358 ? 15.860 1.162 2.881 1.00 97.38 358 TYR A C 1
ATOM 2871 O O . TYR A 1 358 ? 16.616 1.805 3.608 1.00 97.38 358 TYR A O 1
ATOM 2879 N N . ASN A 1 359 ? 16.296 0.253 2.015 1.00 97.81 359 ASN A N 1
ATOM 2880 C CA . ASN A 1 359 ? 17.693 -0.126 1.841 1.00 97.81 359 ASN A CA 1
ATOM 2881 C C . ASN A 1 359 ? 18.070 0.096 0.380 1.00 97.81 359 ASN A C 1
ATOM 2883 O O . ASN A 1 359 ? 17.370 -0.387 -0.507 1.00 97.81 359 ASN A O 1
ATOM 2887 N N . THR A 1 360 ? 19.137 0.844 0.108 1.00 98.06 360 THR A N 1
ATOM 2888 C CA . THR A 1 360 ? 19.494 1.255 -1.258 1.00 98.06 360 THR A CA 1
ATOM 2889 C C . THR A 1 360 ? 20.990 1.190 -1.508 1.00 98.06 360 THR A C 1
ATOM 2891 O O . THR A 1 360 ? 21.804 1.481 -0.629 1.00 98.06 360 THR A O 1
ATOM 2894 N N . LYS A 1 361 ? 21.368 0.885 -2.748 1.00 98.12 361 LYS A N 1
ATOM 2895 C CA . LYS A 1 361 ? 22.751 0.985 -3.216 1.00 98.12 361 LYS A CA 1
ATOM 2896 C C . LYS A 1 361 ? 22.792 1.476 -4.668 1.00 98.12 361 LYS A C 1
ATOM 2898 O O . LYS A 1 361 ? 22.287 0.772 -5.550 1.00 98.12 361 LYS A O 1
ATOM 2903 N N . PRO A 1 362 ? 23.443 2.626 -4.938 1.00 97.56 362 PRO A N 1
ATOM 2904 C CA . PRO A 1 362 ? 23.612 3.137 -6.295 1.00 97.56 362 PRO A CA 1
ATOM 2905 C C . PRO A 1 362 ? 24.231 2.098 -7.228 1.00 97.56 362 PRO A C 1
ATOM 2907 O O . PRO A 1 362 ? 25.229 1.461 -6.886 1.00 97.56 362 PRO A O 1
ATOM 2910 N N . GLY A 1 363 ? 23.640 1.933 -8.412 1.00 97.81 363 GLY A N 1
ATOM 2911 C CA . GLY A 1 363 ? 24.089 0.947 -9.396 1.00 97.81 363 GLY A CA 1
ATOM 2912 C C . GLY A 1 363 ? 23.650 -0.492 -9.113 1.00 97.81 363 GLY A C 1
ATOM 2913 O O . GLY A 1 363 ? 24.033 -1.375 -9.873 1.00 97.81 363 GLY A O 1
ATOM 2914 N N . VAL A 1 364 ? 22.883 -0.749 -8.045 1.00 98.19 364 VAL A N 1
ATOM 2915 C CA . VAL A 1 364 ? 22.407 -2.096 -7.685 1.00 98.19 364 VAL A CA 1
ATOM 2916 C C . VAL A 1 364 ? 20.887 -2.136 -7.580 1.00 98.19 364 VAL A C 1
ATOM 2918 O O . VAL A 1 364 ? 20.250 -2.727 -8.445 1.00 98.19 364 VAL A O 1
ATOM 2921 N N . GLY A 1 365 ? 20.299 -1.504 -6.563 1.00 97.88 365 GLY A N 1
ATOM 2922 C CA . GLY A 1 365 ? 18.870 -1.636 -6.288 1.00 97.88 365 GLY A CA 1
ATOM 2923 C C . GLY A 1 365 ? 18.413 -0.898 -5.034 1.00 97.88 365 GLY A C 1
ATOM 2924 O O . GLY A 1 365 ? 19.236 -0.478 -4.216 1.00 97.88 365 GLY A O 1
ATOM 2925 N N . THR A 1 366 ? 17.091 -0.788 -4.892 1.00 98.06 366 THR A N 1
ATOM 2926 C CA . THR A 1 366 ? 16.414 -0.357 -3.663 1.00 98.06 366 THR A CA 1
ATOM 2927 C C . THR A 1 366 ? 15.387 -1.401 -3.240 1.00 98.06 366 THR A C 1
ATOM 2929 O O . THR A 1 366 ? 14.575 -1.835 -4.062 1.00 98.06 366 THR A O 1
ATOM 2932 N N . TRP A 1 367 ? 15.382 -1.747 -1.955 1.00 97.38 367 TRP A N 1
ATOM 2933 C CA . TRP A 1 367 ? 14.322 -2.502 -1.299 1.00 97.38 367 TRP A CA 1
ATOM 2934 C C . TRP A 1 367 ? 13.617 -1.606 -0.279 1.00 97.38 367 TRP A C 1
ATOM 2936 O O . TRP A 1 367 ? 14.199 -1.234 0.744 1.00 97.38 367 TRP A O 1
ATOM 2946 N N . PHE A 1 368 ? 12.377 -1.226 -0.586 1.00 97.38 368 PHE A N 1
ATOM 2947 C CA . PHE A 1 368 ? 11.564 -0.338 0.243 1.00 97.38 368 PHE A CA 1
ATOM 2948 C C . PHE A 1 368 ? 10.255 -1.042 0.634 1.00 97.38 368 PHE A C 1
ATOM 2950 O O . PHE A 1 368 ? 9.229 -0.848 -0.024 1.00 97.38 368 PHE A O 1
ATOM 2957 N N . PRO A 1 369 ? 10.272 -1.882 1.683 1.00 94.31 369 PRO A N 1
ATOM 2958 C CA . PRO A 1 369 ? 9.057 -2.472 2.224 1.00 94.31 369 PRO A CA 1
ATOM 2959 C C . PRO A 1 369 ? 8.224 -1.406 2.950 1.00 94.31 369 PRO A C 1
ATOM 2961 O O . PRO A 1 369 ? 8.750 -0.585 3.702 1.00 94.31 369 PRO A O 1
ATOM 2964 N N . ASN A 1 370 ? 6.911 -1.445 2.764 1.00 90.75 370 ASN A N 1
ATOM 2965 C CA . ASN A 1 370 ? 5.963 -0.592 3.465 1.00 90.75 370 ASN A CA 1
ATOM 2966 C C . ASN A 1 370 ? 4.870 -1.456 4.092 1.00 90.75 370 ASN A C 1
ATOM 2968 O O . ASN A 1 370 ? 3.961 -1.930 3.410 1.00 90.75 370 ASN A O 1
ATOM 2972 N N . LEU A 1 371 ? 4.966 -1.661 5.404 1.00 85.00 371 LEU A N 1
ATOM 2973 C CA . LEU A 1 371 ? 3.935 -2.356 6.158 1.00 85.00 371 LEU A CA 1
ATOM 2974 C C . LEU A 1 371 ? 2.879 -1.347 6.595 1.00 85.00 371 LEU A C 1
ATOM 2976 O O . LEU A 1 371 ? 3.171 -0.432 7.363 1.00 85.00 371 LEU A O 1
ATOM 2980 N N . LEU A 1 372 ? 1.655 -1.525 6.113 1.00 84.94 372 LEU A N 1
ATOM 2981 C CA . LEU A 1 372 ? 0.507 -0.708 6.483 1.00 84.94 372 LEU A CA 1
ATOM 2982 C C . LEU A 1 372 ? -0.189 -1.346 7.676 1.00 84.94 372 LEU A C 1
ATOM 2984 O O . LEU A 1 372 ? -0.879 -2.360 7.544 1.00 84.94 372 LEU A O 1
ATOM 2988 N N . LEU A 1 373 ? 0.014 -0.735 8.840 1.00 85.25 373 LEU A N 1
ATOM 2989 C CA . LEU A 1 373 ? -0.616 -1.125 10.092 1.00 85.25 373 LEU A CA 1
ATOM 2990 C C . LEU A 1 373 ? -1.580 -0.031 10.576 1.00 85.25 373 LEU A C 1
ATOM 2992 O O . LEU A 1 373 ? -1.369 1.150 10.291 1.00 85.25 373 LEU A O 1
ATOM 2996 N N . PRO A 1 374 ? -2.612 -0.380 11.363 1.00 87.00 374 PRO A N 1
ATOM 2997 C CA . PRO A 1 374 ? -3.263 0.581 12.247 1.00 87.00 374 PRO A CA 1
ATOM 2998 C C . PRO A 1 374 ? -2.224 1.318 13.107 1.00 87.00 374 PRO A C 1
ATOM 3000 O O . PRO A 1 374 ? -1.290 0.686 13.602 1.00 87.00 374 PRO A O 1
ATOM 3003 N N . GLU A 1 375 ? -2.394 2.628 13.334 1.00 88.06 375 GLU A N 1
ATOM 3004 C CA . GLU A 1 375 ? -1.353 3.471 13.961 1.00 88.06 375 GLU A CA 1
ATOM 3005 C C . GLU A 1 375 ? -0.933 2.933 15.338 1.00 88.06 375 GLU A C 1
ATOM 3007 O O . GLU A 1 375 ? 0.242 2.908 15.705 1.00 88.06 375 GLU A O 1
ATOM 3012 N N . MET A 1 376 ? -1.909 2.416 16.085 1.00 86.06 376 MET A N 1
ATOM 3013 C CA . MET A 1 376 ? -1.717 1.770 17.383 1.00 86.06 376 MET A CA 1
ATOM 3014 C C . MET A 1 376 ? -0.708 0.606 17.365 1.00 86.06 376 MET A C 1
ATOM 3016 O O . MET A 1 376 ? -0.065 0.355 18.382 1.00 86.06 376 MET A O 1
ATOM 3020 N N . LEU A 1 377 ? -0.535 -0.086 16.233 1.00 84.56 377 LEU A N 1
ATOM 3021 C CA . LEU A 1 377 ? 0.347 -1.250 16.110 1.00 84.56 377 LEU A CA 1
ATOM 3022 C C . LEU A 1 377 ? 1.787 -0.896 15.717 1.00 84.56 377 LEU A C 1
ATOM 3024 O O . LEU A 1 377 ? 2.659 -1.743 15.843 1.00 84.56 377 LEU A O 1
ATOM 3028 N N . TYR A 1 378 ? 2.117 0.330 15.313 1.00 81.62 378 TYR A N 1
ATOM 3029 C CA . TYR A 1 378 ? 3.540 0.680 15.144 1.00 81.62 378 TYR A CA 1
ATOM 3030 C C . TYR A 1 378 ? 4.265 0.810 16.495 1.00 81.62 378 TYR A C 1
ATOM 3032 O O . TYR A 1 378 ? 5.485 0.700 16.572 1.00 81.62 378 TYR A O 1
ATOM 3040 N N . GLY A 1 379 ? 3.522 0.964 17.599 1.00 76.19 379 GLY A N 1
ATOM 3041 C CA . GLY A 1 379 ? 4.068 1.002 18.960 1.00 76.19 379 GLY A CA 1
ATOM 3042 C C . GLY A 1 379 ? 4.706 -0.309 19.450 1.00 76.19 379 GLY A C 1
ATOM 3043 O O . GLY A 1 379 ? 5.272 -0.351 20.543 1.00 76.19 379 GLY A O 1
ATOM 3044 N N . ILE A 1 380 ? 4.620 -1.389 18.682 1.00 79.12 380 ILE A N 1
ATOM 3045 C CA . ILE A 1 380 ? 5.075 -2.743 19.055 1.00 79.12 380 ILE A CA 1
ATOM 3046 C C . ILE A 1 380 ? 6.066 -3.326 18.037 1.00 79.12 380 ILE A C 1
ATOM 3048 O O . ILE A 1 380 ? 6.516 -4.457 18.212 1.00 79.12 380 ILE A O 1
ATOM 3052 N N . VAL A 1 381 ? 6.401 -2.558 16.995 1.00 86.69 381 VAL A N 1
ATOM 3053 C CA . VAL A 1 381 ? 7.339 -2.937 15.936 1.00 86.69 381 VAL A CA 1
ATOM 3054 C C . VAL A 1 381 ? 8.630 -2.151 16.122 1.00 86.69 381 VAL A C 1
ATOM 3056 O O . VAL A 1 381 ? 8.593 -0.928 16.220 1.00 86.69 381 VAL A O 1
ATOM 3059 N N . THR A 1 382 ? 9.763 -2.842 16.179 1.00 91.75 382 THR A N 1
ATOM 3060 C CA . THR A 1 382 ? 11.109 -2.258 16.288 1.00 91.75 382 THR A CA 1
ATOM 3061 C C . THR A 1 382 ? 11.956 -2.624 15.079 1.00 91.75 382 THR A C 1
ATOM 3063 O O . THR A 1 382 ? 11.693 -3.631 14.418 1.00 91.75 382 THR A O 1
ATOM 3066 N N . LEU A 1 383 ? 12.975 -1.818 14.786 1.00 94.19 383 LEU A N 1
ATOM 3067 C CA . LEU A 1 383 ? 13.886 -2.071 13.674 1.00 94.19 383 LEU A CA 1
ATOM 3068 C C . LEU A 1 383 ? 14.749 -3.307 13.960 1.00 94.19 383 LEU A C 1
ATOM 3070 O O . LEU A 1 383 ? 15.441 -3.374 14.975 1.00 94.19 383 LEU A O 1
ATOM 3074 N N . HIS A 1 384 ? 14.729 -4.266 13.037 1.00 95.75 384 HIS A N 1
ATOM 3075 C CA . HIS A 1 384 ? 15.681 -5.373 13.008 1.00 95.75 384 HIS A CA 1
ATOM 3076 C C . HIS A 1 384 ? 16.727 -5.081 11.936 1.00 95.75 384 HIS A C 1
ATOM 3078 O O . HIS A 1 384 ? 16.362 -4.803 10.794 1.00 95.75 384 HIS A O 1
ATOM 3084 N N . ILE A 1 385 ? 18.010 -5.131 12.283 1.00 96.94 385 ILE A N 1
ATOM 3085 C CA . ILE A 1 385 ? 19.106 -4.944 11.331 1.00 96.94 385 ILE A CA 1
ATOM 3086 C C . ILE A 1 385 ? 20.275 -5.851 11.699 1.00 96.94 385 ILE A C 1
ATOM 3088 O O . ILE A 1 385 ? 20.585 -6.027 12.878 1.00 96.94 385 ILE A O 1
ATOM 3092 N N . VAL A 1 386 ? 20.904 -6.425 10.679 1.00 97.25 386 VAL A N 1
ATOM 3093 C CA . VAL A 1 386 ? 22.090 -7.273 10.791 1.00 97.25 386 VAL A CA 1
ATOM 3094 C C . VAL A 1 386 ? 23.057 -6.901 9.672 1.00 97.25 386 VAL A C 1
ATOM 3096 O O . VAL A 1 386 ? 22.642 -6.659 8.540 1.00 97.25 386 VAL A O 1
ATOM 3099 N N . ASP A 1 387 ? 24.345 -6.837 9.995 1.00 97.56 387 ASP A N 1
ATOM 3100 C CA . ASP A 1 387 ? 25.403 -6.500 9.044 1.00 97.56 387 ASP A CA 1
ATOM 3101 C C . ASP A 1 387 ? 26.659 -7.339 9.323 1.00 97.56 387 ASP A C 1
ATOM 3103 O O . ASP A 1 387 ? 27.702 -6.820 9.717 1.00 97.56 387 ASP A O 1
ATOM 3107 N N . ASP A 1 388 ? 26.537 -8.657 9.151 1.00 96.75 388 ASP A N 1
ATOM 3108 C CA . ASP A 1 388 ? 27.587 -9.641 9.429 1.00 96.75 388 ASP A CA 1
ATOM 3109 C C . ASP A 1 388 ? 27.613 -10.730 8.346 1.00 96.75 388 ASP A C 1
ATOM 3111 O O . ASP A 1 388 ? 26.810 -11.662 8.342 1.00 96.75 388 ASP A O 1
ATOM 3115 N N . GLU A 1 389 ? 28.584 -10.652 7.437 1.00 94.56 389 GLU A N 1
ATOM 3116 C CA . GLU A 1 389 ? 28.749 -11.609 6.333 1.00 94.56 389 GLU A CA 1
ATOM 3117 C C . GLU A 1 389 ? 29.257 -12.993 6.771 1.00 94.56 389 GLU A C 1
ATOM 3119 O O . GLU A 1 389 ? 29.446 -13.884 5.944 1.00 94.56 389 GLU A O 1
ATOM 3124 N N . THR A 1 390 ? 29.507 -13.183 8.066 1.00 94.19 390 THR A N 1
ATOM 3125 C CA . THR A 1 390 ? 29.947 -14.460 8.638 1.00 94.19 390 THR A CA 1
ATOM 3126 C C . THR A 1 390 ? 28.862 -15.160 9.447 1.00 94.19 390 THR A C 1
ATOM 3128 O O . THR A 1 390 ? 29.048 -16.323 9.811 1.00 94.19 390 THR A O 1
ATOM 3131 N N . LEU A 1 391 ? 27.741 -14.483 9.719 1.00 94.25 391 LEU A N 1
ATOM 3132 C CA . LEU A 1 391 ? 26.637 -15.022 10.503 1.00 94.25 391 LEU A CA 1
ATOM 3133 C C . LEU A 1 391 ? 25.740 -15.915 9.630 1.00 94.25 391 LEU A C 1
ATOM 3135 O O . LEU A 1 391 ? 25.058 -15.391 8.752 1.00 94.25 391 LEU A O 1
ATOM 3139 N N . PRO A 1 392 ? 25.694 -17.241 9.865 1.00 92.69 392 PRO A N 1
ATOM 3140 C CA . PRO A 1 392 ? 24.778 -18.111 9.144 1.00 92.69 392 PRO A CA 1
ATOM 3141 C C . PRO A 1 392 ? 23.355 -17.945 9.671 1.00 92.69 392 PRO A C 1
ATOM 3143 O O . PRO A 1 392 ? 23.128 -17.948 10.886 1.00 92.69 392 PRO A O 1
ATOM 3146 N N . ASP A 1 393 ? 22.388 -17.902 8.766 1.00 92.50 393 ASP A N 1
ATOM 3147 C CA . ASP A 1 393 ? 20.976 -17.832 9.118 1.00 92.50 393 ASP A CA 1
ATOM 3148 C C . ASP A 1 393 ? 20.123 -18.633 8.118 1.00 92.50 393 ASP A C 1
ATOM 3150 O O . ASP A 1 393 ? 19.356 -18.070 7.333 1.00 92.50 393 ASP A O 1
ATOM 3154 N N . PRO A 1 394 ? 20.264 -19.973 8.115 1.00 91.19 394 PRO A N 1
ATOM 3155 C CA . PRO A 1 394 ? 19.655 -20.820 7.105 1.00 91.19 394 PRO A CA 1
ATOM 3156 C C . PRO A 1 394 ? 18.118 -20.805 7.177 1.00 91.19 394 PRO A C 1
ATOM 3158 O O . PRO A 1 394 ? 17.544 -20.726 8.268 1.00 91.19 394 PRO A O 1
ATOM 3161 N N . PRO A 1 395 ? 17.438 -21.010 6.039 1.00 89.12 395 PRO A N 1
ATOM 3162 C CA . PRO A 1 395 ? 18.014 -21.218 4.709 1.00 89.12 395 PRO A CA 1
ATOM 3163 C C . PRO A 1 395 ? 18.519 -19.909 4.072 1.00 89.12 395 PRO A C 1
ATOM 3165 O O . PRO A 1 395 ? 17.925 -18.853 4.250 1.00 89.12 395 PRO A O 1
ATOM 3168 N N . GLU A 1 396 ? 19.614 -19.998 3.322 1.00 87.38 396 GLU A N 1
ATOM 3169 C CA . GLU A 1 396 ? 20.246 -18.885 2.601 1.00 87.38 396 GLU A CA 1
ATOM 3170 C C . GLU A 1 396 ? 20.908 -19.432 1.330 1.00 87.38 396 GLU A C 1
ATOM 3172 O O . GLU A 1 396 ? 21.458 -20.541 1.348 1.00 87.38 396 GLU A O 1
ATOM 3177 N N . ASP A 1 397 ? 20.815 -18.693 0.227 1.00 87.19 397 ASP A N 1
ATOM 3178 C CA . ASP A 1 397 ? 21.510 -19.013 -1.025 1.00 87.19 397 ASP A CA 1
ATOM 3179 C C . ASP A 1 397 ? 22.943 -18.462 -1.000 1.00 87.19 397 ASP A C 1
ATOM 3181 O O . ASP A 1 397 ? 23.865 -19.082 -1.544 1.00 87.19 397 ASP A O 1
ATOM 3185 N N . THR A 1 398 ? 23.145 -17.326 -0.327 1.00 88.44 398 THR A N 1
ATOM 3186 C CA . THR A 1 398 ? 24.457 -16.720 -0.075 1.00 88.44 398 THR A CA 1
ATOM 3187 C C . THR A 1 398 ? 24.739 -16.706 1.428 1.00 88.44 398 THR A C 1
ATOM 3189 O O . THR A 1 398 ? 24.007 -16.054 2.161 1.00 88.44 398 THR A O 1
ATOM 3192 N N . PRO A 1 399 ? 25.800 -17.379 1.913 1.00 89.25 399 PRO A N 1
ATOM 3193 C CA . PRO A 1 399 ? 26.139 -17.359 3.332 1.00 89.25 399 PRO A CA 1
ATOM 3194 C C . PRO A 1 399 ? 26.460 -15.960 3.863 1.00 89.25 399 PRO A C 1
ATOM 3196 O O . PRO A 1 399 ? 27.133 -15.180 3.182 1.00 89.25 399 PRO A O 1
ATOM 3199 N N . GLY A 1 400 ? 26.071 -15.712 5.113 1.00 91.38 400 GLY A N 1
ATOM 3200 C CA . GLY A 1 400 ? 26.215 -14.412 5.765 1.00 91.38 400 GLY A CA 1
ATOM 3201 C C . GLY A 1 400 ? 24.923 -13.606 5.715 1.00 91.38 400 GLY A C 1
ATOM 3202 O O . GLY A 1 400 ? 24.012 -13.928 4.963 1.00 91.38 400 GLY A O 1
ATOM 3203 N N . LEU A 1 401 ? 24.846 -12.545 6.517 1.00 94.69 401 LEU A N 1
ATOM 3204 C CA . LEU A 1 401 ? 23.607 -11.805 6.696 1.00 94.69 401 LEU A CA 1
ATOM 3205 C C . LEU A 1 401 ? 23.827 -10.292 6.612 1.00 94.69 401 LEU A C 1
ATOM 3207 O O . LEU A 1 401 ? 24.397 -9.666 7.509 1.00 94.69 401 LEU A O 1
ATOM 3211 N N . ILE A 1 402 ? 23.327 -9.700 5.527 1.00 97.00 402 ILE A N 1
ATOM 3212 C CA . ILE A 1 402 ? 23.160 -8.250 5.380 1.00 97.00 402 ILE A CA 1
ATOM 3213 C C . ILE A 1 402 ? 21.668 -8.016 5.229 1.00 97.00 402 ILE A C 1
ATOM 3215 O O . ILE A 1 402 ? 21.094 -8.263 4.170 1.00 97.00 402 ILE A O 1
ATOM 3219 N N . ALA A 1 403 ? 21.040 -7.577 6.311 1.00 97.00 403 ALA A N 1
ATOM 3220 C CA . ALA A 1 403 ? 19.598 -7.622 6.433 1.00 97.00 403 ALA A CA 1
ATOM 3221 C C . ALA A 1 403 ? 19.040 -6.437 7.200 1.00 97.00 403 ALA A C 1
ATOM 3223 O O . ALA A 1 403 ? 19.648 -5.907 8.130 1.00 97.00 403 ALA A O 1
ATOM 3224 N N . ALA A 1 404 ? 17.815 -6.076 6.843 1.00 97.00 404 ALA A N 1
ATOM 3225 C CA . ALA A 1 404 ? 16.998 -5.163 7.617 1.00 97.00 404 ALA A CA 1
ATOM 3226 C C . ALA A 1 404 ? 15.528 -5.554 7.513 1.00 97.00 404 ALA A C 1
ATOM 3228 O O . ALA A 1 404 ? 15.076 -6.165 6.544 1.00 97.00 404 ALA A O 1
ATOM 3229 N N . GLY A 1 405 ? 14.766 -5.169 8.519 1.00 95.25 405 GLY A N 1
ATOM 3230 C CA . GLY A 1 405 ? 13.346 -5.425 8.591 1.00 95.25 405 GLY A CA 1
ATOM 3231 C C . GLY A 1 405 ? 12.823 -5.039 9.952 1.00 95.25 405 GLY A C 1
ATOM 3232 O O . GLY A 1 405 ? 13.136 -3.977 10.486 1.00 95.25 405 GLY A O 1
ATOM 3233 N N . MET A 1 406 ? 12.010 -5.906 10.520 1.00 93.00 406 MET A N 1
ATOM 3234 C CA . MET A 1 406 ? 11.250 -5.594 11.712 1.00 93.00 406 MET A CA 1
ATOM 3235 C C . MET A 1 406 ? 11.196 -6.778 12.657 1.00 93.00 406 MET A C 1
ATOM 3237 O O . MET A 1 406 ? 11.143 -7.937 12.246 1.00 93.00 406 MET A O 1
ATOM 3241 N N . GLU A 1 407 ? 11.173 -6.447 13.935 1.00 93.00 407 GLU A N 1
ATOM 3242 C CA . GLU A 1 407 ? 10.981 -7.377 15.030 1.00 93.00 407 GLU A CA 1
ATOM 3243 C C . GLU A 1 407 ? 9.810 -6.898 15.881 1.00 93.00 407 GLU A C 1
ATOM 3245 O O . GLU A 1 407 ? 9.642 -5.702 16.126 1.00 93.00 407 GLU A O 1
ATOM 3250 N N . GLY A 1 408 ? 9.020 -7.841 16.374 1.00 89.12 408 GLY A N 1
ATOM 3251 C CA . GLY A 1 408 ? 8.069 -7.600 17.442 1.00 89.12 408 GLY A CA 1
ATOM 3252 C C . GLY A 1 408 ? 8.183 -8.678 18.506 1.00 89.12 408 GLY A C 1
ATOM 3253 O O . GLY A 1 408 ? 8.407 -9.858 18.227 1.00 89.12 408 GLY A O 1
ATOM 3254 N N . ARG A 1 409 ? 8.002 -8.274 19.764 1.00 85.12 409 ARG A N 1
ATOM 3255 C CA . ARG A 1 409 ? 7.897 -9.208 20.889 1.00 85.12 409 ARG A CA 1
ATOM 3256 C C . ARG A 1 409 ? 6.595 -8.992 21.619 1.00 85.12 409 ARG A C 1
ATOM 3258 O O . ARG A 1 409 ? 6.332 -7.910 22.139 1.00 85.12 409 ARG A O 1
ATOM 3265 N N . TRP A 1 410 ? 5.814 -10.053 21.702 1.00 74.62 410 TRP A N 1
ATOM 3266 C CA . TRP A 1 410 ? 4.490 -10.058 22.290 1.00 74.62 410 TRP A CA 1
ATOM 3267 C C . TRP A 1 410 ? 4.481 -9.649 23.757 1.00 74.62 410 TRP A C 1
ATOM 3269 O O . TRP A 1 410 ? 3.574 -8.953 24.193 1.00 74.62 410 TRP A O 1
ATOM 3279 N N . LYS A 1 411 ? 5.524 -9.987 24.520 1.00 68.56 411 LYS A N 1
ATOM 3280 C CA . LYS A 1 411 ? 5.650 -9.545 25.917 1.00 68.56 411 LYS A CA 1
ATOM 3281 C C . LYS A 1 411 ? 5.651 -8.017 26.098 1.00 68.56 411 LYS A C 1
ATOM 3283 O O . LYS A 1 411 ? 5.495 -7.542 27.217 1.00 68.56 411 LYS A O 1
ATOM 3288 N N . TYR A 1 412 ? 5.865 -7.254 25.022 1.00 68.56 412 TYR A N 1
ATOM 3289 C CA . TYR A 1 412 ? 5.794 -5.791 25.013 1.00 68.56 412 TYR A CA 1
ATOM 3290 C C . TYR A 1 412 ? 4.452 -5.246 24.507 1.00 68.56 412 TYR A C 1
ATOM 3292 O O . TYR A 1 412 ? 4.249 -4.031 24.515 1.00 68.56 412 TYR A O 1
ATOM 3300 N N . PHE A 1 413 ? 3.532 -6.111 24.078 1.00 73.12 413 PHE A N 1
ATOM 3301 C CA . PHE A 1 413 ? 2.168 -5.715 23.754 1.00 73.12 413 PHE A CA 1
ATOM 3302 C C . PHE A 1 413 ? 1.436 -5.428 25.063 1.00 73.12 413 PHE A C 1
ATOM 3304 O O . PHE A 1 413 ? 1.561 -6.165 26.042 1.00 73.12 413 PHE A O 1
ATOM 3311 N N . HIS A 1 414 ? 0.666 -4.343 25.089 1.00 76.19 414 HIS A N 1
ATOM 3312 C CA . HIS A 1 414 ? -0.124 -4.017 26.268 1.00 76.19 414 HIS A CA 1
ATOM 3313 C C . HIS A 1 414 ? -1.212 -5.091 26.473 1.00 76.19 414 HIS A C 1
ATOM 3315 O O . HIS A 1 414 ? -1.881 -5.436 25.494 1.00 76.19 414 HIS A O 1
ATOM 3321 N N . PRO A 1 415 ? -1.436 -5.606 27.699 1.00 78.38 415 PRO A N 1
ATOM 3322 C CA . PRO A 1 415 ? -2.440 -6.644 27.960 1.00 78.38 415 PRO A CA 1
ATOM 3323 C C . PRO A 1 415 ? -3.838 -6.297 27.431 1.00 78.38 415 PRO A C 1
ATOM 3325 O O . PRO A 1 415 ? -4.518 -7.158 26.877 1.00 78.38 415 PRO A O 1
ATOM 3328 N N . ASP A 1 416 ? -4.223 -5.020 27.515 1.00 83.31 416 ASP A N 1
ATOM 3329 C CA . ASP A 1 416 ? -5.497 -4.516 26.989 1.00 83.31 416 ASP A CA 1
ATOM 3330 C C . ASP A 1 416 ? -5.691 -4.831 25.500 1.00 83.31 416 ASP A C 1
ATOM 3332 O O . ASP A 1 416 ? -6.792 -5.179 25.091 1.00 83.31 416 ASP A O 1
ATOM 3336 N N . LEU A 1 417 ? -4.640 -4.769 24.675 1.00 81.62 417 LEU A N 1
ATOM 3337 C CA . LEU A 1 417 ? -4.761 -5.071 23.247 1.00 81.62 417 LEU A CA 1
ATOM 3338 C C . LEU A 1 417 ? -5.206 -6.525 23.026 1.00 81.62 417 LEU A C 1
ATOM 3340 O O . LEU A 1 417 ? -6.058 -6.795 22.186 1.00 81.62 417 LEU A O 1
ATOM 3344 N N . VAL A 1 418 ? -4.680 -7.459 23.820 1.00 78.88 418 VAL A N 1
ATOM 3345 C CA . VAL A 1 418 ? -5.029 -8.891 23.755 1.00 78.88 418 VAL A CA 1
ATOM 3346 C C . VAL A 1 418 ? -6.457 -9.146 24.230 1.00 78.88 418 VAL A C 1
ATOM 3348 O O . VAL A 1 418 ? -7.144 -10.040 23.727 1.00 78.88 418 VAL A O 1
ATOM 3351 N N . ASP A 1 419 ? -6.889 -8.366 25.216 1.00 82.44 419 ASP A N 1
ATOM 3352 C CA . ASP A 1 419 ? -8.212 -8.459 25.821 1.00 82.44 419 ASP A CA 1
ATOM 3353 C C . ASP A 1 419 ? -9.308 -7.874 24.925 1.00 82.44 419 ASP A C 1
ATOM 3355 O O . ASP A 1 419 ? -10.426 -8.399 24.899 1.00 82.44 419 ASP A O 1
ATOM 3359 N N . LEU A 1 420 ? -8.983 -6.797 24.208 1.00 84.75 420 LEU A N 1
ATOM 3360 C CA . LEU A 1 420 ? -9.925 -6.012 23.418 1.00 84.75 420 LEU A CA 1
ATOM 3361 C C . LEU A 1 420 ? -9.979 -6.422 21.944 1.00 84.75 420 LEU A C 1
ATOM 3363 O O . LEU A 1 420 ? -10.957 -6.091 21.277 1.00 84.75 420 LEU A O 1
ATOM 3367 N N . LEU A 1 421 ? -8.973 -7.136 21.422 1.00 85.19 421 LEU A N 1
ATOM 3368 C CA . LEU A 1 421 ? -9.001 -7.604 20.037 1.00 85.19 421 LEU A CA 1
ATOM 3369 C C . LEU A 1 421 ? -10.105 -8.653 19.846 1.00 85.19 421 LEU A C 1
ATOM 3371 O O . LEU A 1 421 ? -10.087 -9.744 20.429 1.00 85.19 421 LEU A O 1
ATOM 3375 N N . GLU A 1 422 ? -11.084 -8.309 19.019 1.00 86.31 422 GLU A N 1
ATOM 3376 C CA . GLU A 1 422 ? -12.240 -9.151 18.750 1.00 86.31 422 GLU A CA 1
ATOM 3377 C C . GLU A 1 422 ? -11.930 -10.244 17.713 1.00 86.31 422 GLU A C 1
ATOM 3379 O O . GLU A 1 422 ? -11.091 -10.067 16.831 1.00 86.31 422 GLU A O 1
ATOM 3384 N N . PRO A 1 423 ? -12.630 -11.388 17.752 1.00 87.38 423 PRO A N 1
ATOM 3385 C CA . PRO A 1 423 ? -12.606 -12.327 16.640 1.00 87.38 423 PRO A CA 1
ATOM 3386 C C . PRO A 1 423 ? -13.074 -11.668 15.335 1.00 87.38 423 PRO A C 1
ATOM 3388 O O . PRO A 1 423 ? -13.870 -10.726 15.344 1.00 87.38 423 PRO A O 1
ATOM 3391 N N . GLY A 1 424 ? -12.602 -12.180 14.207 1.00 85.94 424 GLY A N 1
ATOM 3392 C CA . GLY A 1 424 ? -12.975 -11.742 12.865 1.00 85.94 424 GLY A CA 1
ATOM 3393 C C . GLY A 1 424 ? -11.765 -11.614 11.952 1.00 85.94 424 GLY A C 1
ATOM 3394 O O . GLY A 1 424 ? -10.645 -11.983 12.313 1.00 85.94 424 GLY A O 1
ATOM 3395 N N . THR A 1 425 ? -12.011 -11.099 10.757 1.00 85.38 425 THR A N 1
ATOM 3396 C CA . THR A 1 425 ? -10.977 -10.846 9.759 1.00 85.38 425 THR A CA 1
ATOM 3397 C C . THR A 1 425 ? -10.492 -9.406 9.882 1.00 85.38 425 THR A C 1
ATOM 3399 O O . THR A 1 425 ? -11.287 -8.487 10.083 1.00 85.38 425 THR A O 1
ATOM 3402 N N . TYR A 1 426 ? -9.181 -9.238 9.780 1.00 85.19 426 TYR A N 1
ATOM 3403 C CA . TYR A 1 426 ? -8.456 -7.974 9.739 1.00 85.19 426 TYR A CA 1
ATOM 3404 C C . TYR A 1 426 ? -7.608 -7.955 8.474 1.00 85.19 426 TYR A C 1
ATOM 3406 O O . TYR A 1 426 ? -7.180 -9.014 8.013 1.00 85.19 426 TYR A O 1
ATOM 3414 N N . GLU A 1 427 ? -7.331 -6.775 7.934 1.00 85.25 427 GLU A N 1
ATOM 3415 C CA . GLU A 1 427 ? -6.465 -6.641 6.766 1.00 85.25 427 GLU A CA 1
ATOM 3416 C C . GLU A 1 427 ? -5.322 -5.692 7.090 1.00 85.25 427 GLU A C 1
ATOM 3418 O O . GLU A 1 427 ? -5.516 -4.539 7.473 1.00 85.25 427 GLU A O 1
ATOM 3423 N N . LEU A 1 428 ? -4.118 -6.229 6.957 1.00 85.94 428 LEU A N 1
ATOM 3424 C CA . LEU A 1 428 ? -2.868 -5.489 6.926 1.00 85.94 428 LEU A CA 1
ATOM 3425 C C . LEU A 1 428 ? -2.361 -5.520 5.482 1.00 85.94 428 LEU A C 1
ATOM 3427 O O . LEU A 1 428 ? -2.888 -6.261 4.653 1.00 85.94 428 LEU A O 1
ATOM 3431 N N . SER A 1 429 ? -1.316 -4.767 5.164 1.00 85.81 429 SER A N 1
ATOM 3432 C CA . SER A 1 429 ? -0.680 -4.883 3.847 1.00 85.81 429 SER A CA 1
ATOM 3433 C C . SER A 1 429 ? 0.824 -4.831 3.977 1.00 85.81 429 SER A C 1
ATOM 3435 O O . SER A 1 429 ? 1.344 -4.001 4.721 1.00 85.81 429 SER A O 1
ATOM 3437 N N . MET A 1 430 ? 1.511 -5.699 3.241 1.00 88.38 430 MET A N 1
ATOM 3438 C CA . MET A 1 430 ? 2.963 -5.676 3.101 1.00 88.38 430 MET A CA 1
ATOM 3439 C C . MET A 1 430 ? 3.304 -5.269 1.673 1.00 88.38 430 MET A C 1
ATOM 3441 O O . MET A 1 430 ? 3.512 -6.101 0.790 1.00 88.38 430 MET A O 1
ATOM 3445 N N . ASP A 1 431 ? 3.336 -3.966 1.445 1.00 93.06 431 ASP A N 1
ATOM 3446 C CA . ASP A 1 431 ? 3.639 -3.416 0.134 1.00 93.06 431 ASP A CA 1
ATOM 3447 C C . ASP A 1 431 ? 5.160 -3.343 -0.041 1.00 93.06 431 ASP A C 1
ATOM 3449 O O . ASP A 1 431 ? 5.929 -3.315 0.922 1.00 93.06 431 ASP A O 1
ATOM 3453 N N . THR A 1 432 ? 5.631 -3.337 -1.280 1.00 95.50 432 THR A N 1
ATOM 3454 C CA . THR A 1 432 ? 7.048 -3.080 -1.581 1.00 95.50 432 THR A CA 1
ATOM 3455 C C . THR A 1 432 ? 7.126 -2.094 -2.728 1.00 95.50 432 THR A C 1
ATOM 3457 O O . THR A 1 432 ? 6.485 -2.303 -3.759 1.00 95.50 432 THR A O 1
ATOM 3460 N N . TYR A 1 433 ? 7.903 -1.032 -2.548 1.00 97.62 433 TYR A N 1
ATOM 3461 C CA . TYR A 1 433 ? 8.144 0.001 -3.546 1.00 97.62 433 TYR A CA 1
ATOM 3462 C C . TYR A 1 433 ? 9.507 -0.184 -4.217 1.00 97.62 433 TYR A C 1
ATOM 3464 O O . TYR A 1 433 ? 10.479 -0.601 -3.581 1.00 97.62 433 TYR A O 1
ATOM 3472 N N . PHE A 1 434 ? 9.580 0.180 -5.500 1.00 97.06 434 PHE A N 1
ATOM 3473 C CA . PHE A 1 434 ? 10.784 0.087 -6.327 1.00 97.06 434 PHE A CA 1
ATOM 3474 C C . PHE A 1 434 ? 11.196 1.454 -6.908 1.00 97.06 434 PHE A C 1
ATOM 3476 O O . PHE A 1 434 ? 11.091 1.698 -8.123 1.00 97.06 434 PHE A O 1
ATOM 3483 N N . PRO A 1 435 ? 11.631 2.400 -6.053 1.00 97.44 435 PRO A N 1
ATOM 3484 C CA . PRO A 1 435 ? 12.211 3.656 -6.512 1.00 97.44 435 PRO A CA 1
ATOM 3485 C C . PRO A 1 435 ? 13.583 3.432 -7.156 1.00 97.44 435 PRO A C 1
ATOM 3487 O O . PRO A 1 435 ? 14.176 2.365 -7.049 1.00 97.44 435 PRO A O 1
ATOM 3490 N N . HIS A 1 436 ? 14.132 4.455 -7.813 1.00 95.94 436 HIS A N 1
ATOM 3491 C CA . HIS A 1 436 ? 15.474 4.355 -8.398 1.00 95.94 436 HIS A CA 1
ATOM 3492 C C . HIS A 1 436 ? 16.541 3.966 -7.337 1.00 95.94 436 HIS A C 1
ATOM 3494 O O . HIS A 1 436 ? 16.431 4.436 -6.200 1.00 95.94 436 HIS A O 1
ATOM 3500 N N . PRO A 1 437 ? 17.614 3.217 -7.691 1.00 94.62 437 PRO A N 1
ATOM 3501 C CA . PRO A 1 437 ? 18.716 2.790 -6.796 1.00 94.62 437 PRO A CA 1
ATOM 3502 C C . PRO A 1 437 ? 19.533 3.884 -6.074 1.00 94.62 437 PRO A C 1
ATOM 3504 O O . PRO A 1 437 ? 20.569 3.606 -5.473 1.00 94.62 437 PRO A O 1
ATOM 3507 N N . SER A 1 438 ? 19.090 5.137 -6.133 1.00 92.38 438 SER A N 1
ATOM 3508 C CA . SER A 1 438 ? 19.715 6.300 -5.490 1.00 92.38 438 SER A CA 1
ATOM 3509 C C . SER A 1 438 ? 18.656 7.231 -4.896 1.00 92.38 438 SER A C 1
ATOM 3511 O O . SER A 1 438 ? 18.853 8.448 -4.883 1.00 92.38 438 SER A O 1
ATOM 3513 N N . ILE A 1 439 ? 17.511 6.670 -4.490 1.00 95.94 439 ILE A N 1
ATOM 3514 C CA . ILE A 1 439 ? 16.431 7.426 -3.857 1.00 95.94 439 ILE A CA 1
ATOM 3515 C C . ILE A 1 439 ? 16.980 8.219 -2.670 1.00 95.94 439 ILE A C 1
ATOM 3517 O O . ILE A 1 439 ? 17.736 7.698 -1.841 1.00 95.94 439 ILE A O 1
ATOM 3521 N N . ARG A 1 440 ? 16.603 9.493 -2.600 1.00 94.06 440 ARG A N 1
ATOM 3522 C CA . ARG A 1 440 ? 16.917 10.345 -1.457 1.00 94.06 440 ARG A CA 1
ATOM 3523 C C . ARG A 1 440 ? 15.758 10.375 -0.476 1.00 94.06 440 ARG A C 1
ATOM 3525 O O . ARG A 1 440 ? 14.606 10.150 -0.838 1.00 94.06 440 ARG A O 1
ATOM 3532 N N . ILE A 1 441 ? 16.065 10.722 0.767 1.00 93.94 441 ILE A N 1
ATOM 3533 C CA . ILE A 1 441 ? 15.069 10.770 1.835 1.00 93.94 441 ILE A CA 1
ATOM 3534 C C . ILE A 1 441 ? 13.926 11.751 1.536 1.00 93.94 441 ILE A C 1
ATOM 3536 O O . ILE A 1 441 ? 12.793 11.502 1.931 1.00 93.94 441 ILE A O 1
ATOM 3540 N N . GLU A 1 442 ? 14.186 12.824 0.783 1.00 93.88 442 GLU A N 1
ATOM 3541 C CA . GLU A 1 442 ? 13.153 13.804 0.422 1.00 93.88 442 GLU A CA 1
ATOM 3542 C C . GLU A 1 442 ? 12.105 13.235 -0.548 1.00 93.88 442 GLU A C 1
ATOM 3544 O O . GLU A 1 442 ? 11.024 13.797 -0.684 1.00 93.88 442 GLU A O 1
ATOM 3549 N N . GLU A 1 443 ? 12.410 12.124 -1.223 1.00 94.88 443 GLU A N 1
ATOM 3550 C CA . GLU A 1 443 ? 11.510 11.455 -2.168 1.00 94.88 443 GLU A CA 1
ATOM 3551 C C . GLU A 1 443 ? 10.614 10.417 -1.468 1.00 94.88 443 GLU A C 1
ATOM 3553 O O . GLU A 1 443 ? 9.625 9.974 -2.042 1.00 94.88 443 GLU A O 1
ATOM 3558 N N . VAL A 1 444 ? 10.924 10.034 -0.222 1.00 94.56 444 VAL A N 1
ATOM 3559 C CA . VAL A 1 444 ? 10.197 9.001 0.544 1.00 94.56 444 VAL A CA 1
ATOM 3560 C C . VAL A 1 444 ? 8.722 9.344 0.711 1.00 94.56 444 VAL A C 1
ATOM 3562 O O . VAL A 1 444 ? 7.870 8.460 0.629 1.00 94.56 444 VAL A O 1
ATOM 3565 N N . GLU A 1 445 ? 8.413 10.621 0.941 1.00 91.62 445 GLU A N 1
ATOM 3566 C CA . GLU A 1 445 ? 7.045 11.044 1.227 1.00 91.62 445 GLU A CA 1
ATOM 3567 C C . GLU A 1 445 ? 6.096 10.740 0.060 1.00 91.62 445 GLU A C 1
ATOM 3569 O O . GLU A 1 445 ? 4.977 10.290 0.300 1.00 91.62 445 GLU A O 1
ATOM 3574 N N . GLU A 1 446 ? 6.548 10.897 -1.189 1.00 92.44 446 GLU A N 1
ATOM 3575 C CA . GLU A 1 446 ? 5.750 10.563 -2.377 1.00 92.44 446 GLU A CA 1
ATOM 3576 C C . GLU A 1 446 ? 5.319 9.087 -2.361 1.00 92.44 446 GLU A C 1
ATOM 3578 O O . GLU A 1 446 ? 4.156 8.777 -2.609 1.00 92.44 446 GLU A O 1
ATOM 3583 N N . TRP A 1 447 ? 6.221 8.176 -1.984 1.00 95.38 447 TRP A N 1
ATOM 3584 C CA . TRP A 1 447 ? 5.936 6.739 -1.921 1.00 95.38 447 TRP A CA 1
ATOM 3585 C C . TRP A 1 447 ? 4.973 6.371 -0.798 1.00 95.38 447 TRP A C 1
ATOM 3587 O O . TRP A 1 447 ? 4.065 5.560 -0.982 1.00 95.38 447 TRP A O 1
ATOM 3597 N N . LEU A 1 448 ? 5.147 6.971 0.379 1.00 92.38 448 LEU A N 1
ATOM 3598 C CA . LEU A 1 448 ? 4.266 6.710 1.517 1.00 92.38 448 LEU A CA 1
ATOM 3599 C C . LEU A 1 448 ? 2.842 7.220 1.254 1.00 92.38 448 LEU A C 1
ATOM 3601 O O . LEU A 1 448 ? 1.868 6.565 1.641 1.00 92.38 448 LEU A O 1
ATOM 3605 N N . GLN A 1 449 ? 2.707 8.356 0.561 1.00 91.75 449 GLN A N 1
ATOM 3606 C CA . GLN A 1 449 ? 1.413 8.968 0.257 1.00 91.75 449 GLN A CA 1
ATOM 3607 C C . GLN A 1 449 ? 0.503 8.092 -0.610 1.00 91.75 449 GLN A C 1
ATOM 3609 O O . GLN A 1 449 ? -0.712 8.163 -0.423 1.00 91.75 449 GLN A O 1
ATOM 3614 N N . ILE A 1 450 ? 1.060 7.227 -1.467 1.00 93.31 450 ILE A N 1
ATOM 3615 C CA . ILE A 1 450 ? 0.295 6.307 -2.332 1.00 93.31 450 ILE A CA 1
ATOM 3616 C C . ILE A 1 450 ? -0.748 5.521 -1.527 1.00 93.31 450 ILE A C 1
ATOM 3618 O O . ILE A 1 450 ? -1.886 5.339 -1.959 1.00 93.31 450 ILE A O 1
ATOM 3622 N N . ARG A 1 451 ? -0.367 5.064 -0.329 1.00 88.94 451 ARG A N 1
ATOM 3623 C CA . ARG A 1 451 ? -1.224 4.233 0.527 1.00 88.94 451 ARG A CA 1
ATOM 3624 C C . ARG A 1 451 ? -1.746 4.961 1.755 1.00 88.94 451 ARG A C 1
ATOM 3626 O O . ARG A 1 451 ? -2.831 4.644 2.228 1.00 88.94 451 ARG A O 1
ATOM 3633 N N . GLN A 1 452 ? -1.005 5.939 2.271 1.00 87.06 452 GLN A N 1
ATOM 3634 C CA . GLN A 1 452 ? -1.452 6.719 3.427 1.00 87.06 452 GLN A CA 1
ATOM 3635 C C . GLN A 1 452 ? -2.545 7.727 3.057 1.00 87.06 452 GLN A C 1
ATOM 3637 O O . GLN A 1 452 ? -3.415 8.011 3.873 1.00 87.06 452 GLN A O 1
ATOM 3642 N N . PHE A 1 453 ? -2.517 8.262 1.837 1.00 89.56 453 PHE A N 1
ATOM 3643 C CA . PHE A 1 453 ? -3.422 9.310 1.374 1.00 89.56 453 PHE A CA 1
ATOM 3644 C C . PHE A 1 453 ? -3.906 8.985 -0.045 1.00 89.56 453 PHE A C 1
ATOM 3646 O O . PHE A 1 453 ? -3.503 9.675 -0.984 1.00 89.56 453 PHE A O 1
ATOM 3653 N N . PRO A 1 454 ? -4.726 7.935 -0.235 1.00 91.69 454 PRO A N 1
ATOM 3654 C CA . PRO A 1 454 ? -5.164 7.508 -1.560 1.00 91.69 454 PRO A CA 1
ATOM 3655 C C . PRO A 1 454 ? -5.911 8.627 -2.300 1.00 91.69 454 PRO A C 1
ATOM 3657 O O . PRO A 1 454 ? -6.713 9.358 -1.708 1.00 91.69 454 PRO A O 1
ATOM 3660 N N . LEU A 1 455 ? -5.638 8.745 -3.603 1.00 93.81 455 LEU A N 1
ATOM 3661 C CA . LEU A 1 455 ? -6.241 9.742 -4.487 1.00 93.81 455 LEU A CA 1
ATOM 3662 C C . LEU A 1 455 ? -7.773 9.649 -4.489 1.00 93.81 455 LEU A C 1
ATOM 3664 O O . LEU A 1 455 ? -8.358 8.568 -4.406 1.00 93.81 455 LEU A O 1
ATOM 3668 N N . TRP A 1 456 ? -8.430 10.799 -4.618 1.00 92.62 456 TRP A N 1
ATOM 3669 C CA . TRP A 1 456 ? -9.869 10.855 -4.851 1.00 92.62 456 TRP A CA 1
ATOM 3670 C C . TRP A 1 456 ? -10.183 10.653 -6.325 1.00 92.62 456 TRP A C 1
ATOM 3672 O O . TRP A 1 456 ? -9.493 11.207 -7.177 1.00 92.62 456 TRP A O 1
ATOM 3682 N N . VAL A 1 457 ? -11.274 9.943 -6.596 1.00 93.56 457 VAL A N 1
ATOM 3683 C CA . VAL A 1 457 ? -11.820 9.736 -7.939 1.00 93.56 457 VAL A CA 1
ATOM 3684 C C . VAL A 1 457 ? -13.267 10.215 -7.963 1.00 93.56 457 VAL A C 1
ATOM 3686 O O . VAL A 1 457 ? -14.057 9.870 -7.082 1.00 93.56 457 VAL A O 1
ATOM 3689 N N . GLU A 1 458 ? -13.609 11.019 -8.965 1.00 92.00 458 GLU A N 1
ATOM 3690 C CA . GLU A 1 458 ? -14.956 11.544 -9.191 1.00 92.00 458 GLU A CA 1
ATOM 3691 C C . GLU A 1 458 ? -15.336 11.451 -10.668 1.00 92.00 458 GLU A C 1
ATOM 3693 O O . GLU A 1 458 ? -14.473 11.534 -11.537 1.00 92.00 458 GLU A O 1
ATOM 3698 N N . ILE A 1 459 ? -16.635 11.329 -10.944 1.00 92.00 459 ILE A N 1
ATOM 3699 C CA . ILE A 1 459 ? -17.196 11.438 -12.294 1.00 92.00 459 ILE A CA 1
ATOM 3700 C C . ILE A 1 459 ? -17.886 12.799 -12.391 1.00 92.00 459 ILE A C 1
ATOM 3702 O O . ILE A 1 459 ? -18.822 13.061 -11.634 1.00 92.00 459 ILE A O 1
ATOM 3706 N N . SER A 1 460 ? -17.391 13.684 -13.257 1.00 86.06 460 SER A N 1
ATOM 3707 C CA . SER A 1 460 ? -17.851 15.082 -13.350 1.00 86.06 460 SER A CA 1
ATOM 3708 C C . SER A 1 460 ? -18.899 15.310 -14.440 1.00 86.06 460 SER A C 1
ATOM 3710 O O . SER A 1 460 ? -19.804 16.122 -14.248 1.00 86.06 460 SER A O 1
ATOM 3712 N N . ASP A 1 461 ? -18.793 14.612 -15.571 1.00 79.56 461 ASP A N 1
ATOM 3713 C CA . ASP A 1 461 ? -19.673 14.775 -16.733 1.00 79.56 461 ASP A CA 1
ATOM 3714 C C . ASP A 1 461 ? -19.836 13.440 -17.472 1.00 79.56 461 ASP A C 1
ATOM 3716 O O . ASP A 1 461 ? -18.868 12.693 -17.631 1.00 79.56 461 ASP A O 1
ATOM 3720 N N . VAL A 1 462 ? -21.051 13.157 -17.949 1.00 81.44 462 VAL A N 1
ATOM 3721 C CA . VAL A 1 462 ? -21.372 11.999 -18.794 1.00 81.44 462 VAL A CA 1
ATOM 3722 C C . VAL A 1 462 ? -22.052 12.501 -20.064 1.00 81.44 462 VAL A C 1
ATOM 3724 O O . VAL A 1 462 ? -23.129 13.097 -20.025 1.00 81.44 462 VAL A O 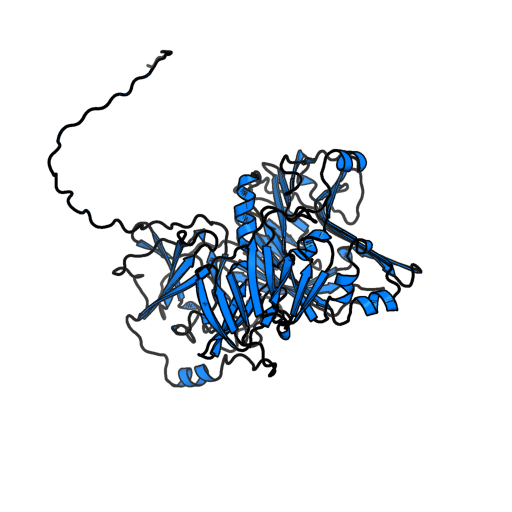1
ATOM 3727 N N . ARG A 1 463 ? -21.429 12.243 -21.218 1.00 81.50 463 ARG A N 1
ATOM 3728 C CA . ARG A 1 463 ? -21.885 12.727 -22.528 1.00 81.50 463 ARG A CA 1
ATOM 3729 C C . ARG A 1 463 ? -22.350 11.595 -23.425 1.00 81.50 463 ARG A C 1
ATOM 3731 O O . ARG A 1 463 ? -21.670 10.583 -23.581 1.00 81.50 463 ARG A O 1
ATOM 3738 N N . VAL A 1 464 ? -23.476 11.824 -24.095 1.00 74.50 464 VAL A N 1
ATOM 3739 C CA . VAL A 1 464 ? -24.097 10.888 -25.038 1.00 74.50 464 VAL A CA 1
ATOM 3740 C C . VAL A 1 464 ? -24.169 11.543 -26.415 1.00 74.50 464 VAL A C 1
ATOM 3742 O O . VAL A 1 464 ? -24.873 12.536 -26.579 1.00 74.50 464 VAL A O 1
ATOM 3745 N N . ASN A 1 465 ? -23.463 10.996 -27.411 1.00 58.31 465 ASN A N 1
ATOM 3746 C CA . ASN A 1 465 ? -23.416 11.592 -28.755 1.00 58.31 465 ASN A CA 1
ATOM 3747 C C . ASN A 1 465 ? -24.336 10.886 -29.765 1.00 58.31 465 ASN A C 1
ATOM 3749 O O . ASN A 1 465 ? -24.994 11.572 -30.542 1.00 58.31 465 ASN A O 1
ATOM 3753 N N . GLN A 1 466 ? -24.438 9.548 -29.746 1.00 55.03 466 GLN A N 1
ATOM 3754 C CA . GLN A 1 466 ? -25.386 8.758 -30.556 1.00 55.03 466 GLN A CA 1
ATOM 3755 C C . GLN A 1 466 ? -25.639 7.404 -29.872 1.00 55.03 466 GLN A C 1
ATOM 3757 O O . GLN A 1 466 ? -24.817 6.493 -29.956 1.00 55.03 466 GLN A O 1
ATOM 3762 N N . PHE A 1 467 ? -26.764 7.283 -29.167 1.00 48.75 467 PHE A N 1
ATOM 3763 C CA . PHE A 1 467 ? -27.098 6.117 -28.348 1.00 48.75 467 PHE A CA 1
ATOM 3764 C C . PHE A 1 467 ? -28.243 5.317 -28.965 1.00 48.75 467 PHE A C 1
ATOM 3766 O O . PHE A 1 467 ? -29.340 5.840 -29.160 1.00 48.75 467 PHE A O 1
ATOM 3773 N N . VAL A 1 468 ? -28.001 4.033 -29.228 1.00 48.47 468 VAL A N 1
ATOM 3774 C CA . VAL A 1 468 ? -29.063 3.031 -29.344 1.00 48.47 468 VAL A CA 1
ATOM 3775 C C . VAL A 1 468 ? -28.821 2.050 -28.199 1.00 48.47 468 VAL A C 1
ATOM 3777 O O . VAL A 1 468 ? -27.808 1.353 -28.233 1.00 48.47 468 VAL A O 1
ATOM 3780 N N . PRO A 1 469 ? -29.676 2.017 -27.161 1.00 49.59 469 PRO A N 1
ATOM 3781 C CA . PRO A 1 469 ? -29.495 1.072 -26.071 1.00 49.59 469 PRO A CA 1
ATOM 3782 C C . PRO A 1 469 ? -29.537 -0.361 -26.619 1.00 49.59 469 PRO A C 1
ATOM 3784 O O . PRO A 1 469 ? -30.304 -0.630 -27.554 1.00 49.59 469 PRO A O 1
ATOM 3787 N N . PRO A 1 470 ? -28.776 -1.302 -26.038 1.00 47.47 470 PRO A N 1
ATOM 3788 C CA . PRO A 1 470 ? -28.979 -2.715 -26.320 1.00 47.47 470 PRO A CA 1
ATOM 3789 C C . PRO A 1 470 ? -30.442 -3.098 -26.037 1.00 47.47 470 PRO A C 1
ATOM 3791 O O . PRO A 1 470 ? -31.100 -2.519 -25.170 1.00 47.47 470 PRO A O 1
ATOM 3794 N N . SER A 1 471 ? -30.978 -4.039 -26.822 1.00 45.19 471 SER A N 1
ATOM 3795 C CA . SER A 1 471 ? -32.408 -4.386 -26.823 1.00 45.19 471 SER A CA 1
ATOM 3796 C C . SER A 1 471 ? -32.975 -4.651 -25.418 1.00 45.19 471 SER A C 1
ATOM 3798 O O . SER A 1 471 ? -32.283 -5.150 -24.531 1.00 45.19 471 SER A O 1
ATOM 3800 N N . SER A 1 472 ? -34.274 -4.396 -25.233 1.00 41.16 472 SER A N 1
ATOM 3801 C CA . SER A 1 472 ? -35.016 -4.498 -23.963 1.00 41.16 472 SER A CA 1
ATOM 3802 C C . SER A 1 472 ? -34.912 -5.843 -23.217 1.00 41.16 472 SER A C 1
ATOM 3804 O O . SER A 1 472 ? -35.333 -5.931 -22.065 1.00 41.16 472 SER A O 1
ATOM 3806 N N . ALA A 1 473 ? -34.368 -6.894 -23.841 1.00 40.09 473 ALA A N 1
ATOM 3807 C CA . ALA A 1 473 ? -34.056 -8.163 -23.185 1.00 40.09 473 ALA A CA 1
ATOM 3808 C C . ALA A 1 473 ? -32.836 -8.064 -22.241 1.00 40.09 473 ALA A C 1
ATOM 3810 O O . ALA A 1 473 ? -32.870 -8.640 -21.156 1.00 40.09 473 ALA A O 1
ATOM 3811 N N . VAL A 1 474 ? -31.820 -7.261 -22.588 1.00 44.28 474 VAL A N 1
ATOM 3812 C CA . VAL A 1 474 ? -30.628 -6.991 -21.750 1.00 44.28 474 VAL A CA 1
ATOM 3813 C C . VAL A 1 474 ? -31.007 -6.146 -20.527 1.00 44.28 474 VAL A C 1
ATOM 3815 O O . VAL A 1 474 ? -30.530 -6.355 -19.416 1.00 44.28 474 VAL A O 1
ATOM 3818 N N . GLN A 1 475 ? -31.979 -5.249 -20.695 1.00 40.44 475 GLN A N 1
ATOM 3819 C CA . GLN A 1 475 ? -32.451 -4.344 -19.646 1.00 40.44 475 GLN A CA 1
ATOM 3820 C C . GLN A 1 475 ? -33.243 -5.039 -18.525 1.00 40.44 475 GLN A C 1
ATOM 3822 O O . GLN A 1 475 ? -33.386 -4.484 -17.438 1.00 40.44 475 GLN A O 1
ATOM 3827 N N . LYS A 1 476 ? -33.747 -6.255 -18.772 1.00 36.81 476 LYS A N 1
ATOM 3828 C CA . LYS A 1 476 ? -34.427 -7.071 -17.758 1.00 36.81 476 LYS A CA 1
ATOM 3829 C C . LYS A 1 476 ? -33.434 -7.886 -16.918 1.00 36.81 476 LYS A C 1
ATOM 3831 O O . LYS A 1 476 ? -33.664 -8.029 -15.724 1.00 36.81 476 LYS A O 1
ATOM 3836 N N . HIS A 1 477 ? -32.314 -8.319 -17.510 1.00 39.59 477 HIS A N 1
ATOM 3837 C CA . HIS A 1 477 ? -31.194 -8.932 -16.780 1.00 39.59 477 HIS A CA 1
ATOM 3838 C C . HIS A 1 477 ? -30.388 -7.912 -15.956 1.00 39.59 477 HIS A C 1
ATOM 3840 O O . HIS A 1 477 ? -29.972 -8.248 -14.851 1.00 39.59 477 HIS A O 1
ATOM 3846 N N . ARG A 1 478 ? -30.299 -6.648 -16.412 1.00 44.62 478 ARG A N 1
ATOM 3847 C CA . ARG A 1 478 ? -29.726 -5.491 -15.677 1.00 44.62 478 ARG A CA 1
ATOM 3848 C C . ARG A 1 478 ? -30.284 -5.267 -14.262 1.00 44.62 478 ARG A C 1
ATOM 3850 O O . ARG A 1 478 ? -29.643 -4.608 -13.460 1.00 44.62 478 ARG A O 1
ATOM 3857 N N . ASN A 1 479 ? -31.492 -5.754 -13.965 1.00 40.78 479 ASN A N 1
ATOM 3858 C CA . ASN A 1 479 ? -32.133 -5.576 -12.655 1.00 40.78 479 ASN A CA 1
ATOM 3859 C C . ASN A 1 479 ? -31.993 -6.799 -11.729 1.00 40.78 479 ASN A C 1
ATOM 3861 O O . ASN A 1 479 ? -32.433 -6.737 -10.577 1.00 40.78 479 ASN A O 1
ATOM 3865 N N . GLU A 1 480 ? -31.448 -7.911 -12.227 1.00 41.62 480 GLU A N 1
ATOM 3866 C CA . GLU A 1 480 ? -31.345 -9.182 -11.495 1.00 41.62 480 GLU A CA 1
ATOM 3867 C C . GLU A 1 480 ? -29.894 -9.635 -11.293 1.00 41.62 480 GLU A C 1
ATOM 3869 O O . GLU A 1 480 ? -29.599 -10.222 -10.254 1.00 41.62 480 GLU A O 1
ATOM 3874 N N . ILE A 1 481 ? -28.992 -9.318 -12.226 1.00 41.19 481 ILE A N 1
ATOM 3875 C CA . ILE A 1 481 ? -27.549 -9.558 -12.103 1.00 41.19 481 ILE A CA 1
ATOM 3876 C C . ILE A 1 481 ? -26.934 -8.323 -11.434 1.00 41.19 481 ILE A C 1
ATOM 3878 O O . ILE A 1 481 ? -27.156 -7.203 -11.884 1.00 41.19 481 ILE A O 1
ATOM 3882 N N . GLY A 1 482 ? -26.253 -8.521 -10.305 1.00 44.25 482 GLY A N 1
ATOM 3883 C CA . GLY A 1 482 ? -25.539 -7.454 -9.600 1.00 44.25 482 GLY A CA 1
ATOM 3884 C C . GLY A 1 482 ? -26.316 -6.689 -8.527 1.00 44.25 482 GLY A C 1
ATOM 3885 O O . GLY A 1 482 ? -25.875 -5.639 -8.060 1.00 44.25 482 GLY A O 1
ATOM 3886 N N . LYS A 1 483 ? -27.459 -7.206 -8.046 1.00 39.03 483 LYS A N 1
ATOM 3887 C CA . LYS A 1 483 ? -27.941 -6.729 -6.741 1.00 39.03 483 LYS A CA 1
ATOM 3888 C C . LYS A 1 483 ? -26.915 -7.155 -5.691 1.00 39.03 483 LYS A C 1
ATOM 3890 O O . LYS A 1 483 ? -26.719 -8.365 -5.547 1.00 39.03 483 LYS A O 1
ATOM 3895 N N . PRO A 1 484 ? -26.297 -6.221 -4.938 1.00 40.56 484 PRO A N 1
ATOM 3896 C CA . PRO A 1 484 ? -25.446 -6.607 -3.825 1.00 40.56 484 PRO A CA 1
ATOM 3897 C C . PRO A 1 484 ? -26.247 -7.564 -2.948 1.00 40.56 484 PRO A C 1
ATOM 3899 O O . PRO A 1 484 ? -27.416 -7.281 -2.648 1.00 40.56 484 PRO A O 1
ATOM 3902 N N . ARG A 1 485 ? -25.649 -8.706 -2.575 1.00 39.44 485 ARG A N 1
ATOM 3903 C CA . ARG A 1 485 ? -26.277 -9.613 -1.609 1.00 39.44 485 ARG A CA 1
ATOM 3904 C C . ARG A 1 485 ? -26.783 -8.765 -0.435 1.00 39.44 485 ARG A C 1
ATOM 3906 O O . ARG A 1 485 ? -26.075 -7.836 -0.024 1.00 39.44 485 ARG A O 1
ATOM 3913 N N . PRO A 1 486 ? -27.984 -9.041 0.101 1.00 37.06 486 PRO A N 1
ATOM 3914 C CA . PRO A 1 486 ? -28.336 -8.507 1.400 1.00 37.06 486 PRO A CA 1
ATOM 3915 C C . PRO A 1 486 ? -27.240 -8.996 2.344 1.00 37.06 486 PRO A C 1
ATOM 3917 O O . PRO A 1 486 ? -27.113 -10.193 2.592 1.00 37.06 486 PRO A O 1
ATOM 3920 N N . VAL A 1 487 ? -26.380 -8.077 2.778 1.00 43.72 487 VAL A N 1
ATOM 3921 C CA . VAL A 1 487 ? -25.644 -8.270 4.021 1.00 43.72 487 VAL A CA 1
ATOM 3922 C C . VAL A 1 487 ? -26.736 -8.510 5.056 1.00 43.72 487 VAL A C 1
ATOM 3924 O O . VAL A 1 487 ? -27.748 -7.802 5.011 1.00 43.72 487 VAL A O 1
ATOM 3927 N N . ASP A 1 488 ? -26.578 -9.550 5.876 1.00 42.25 488 ASP A N 1
ATOM 3928 C CA . ASP A 1 488 ? -27.487 -9.853 6.981 1.00 42.25 488 ASP A CA 1
ATOM 3929 C C . ASP A 1 488 ? -27.948 -8.552 7.658 1.00 42.25 488 ASP A C 1
ATOM 3931 O O . ASP A 1 488 ? -27.170 -7.601 7.745 1.00 42.25 488 ASP A O 1
ATOM 3935 N N . GLU A 1 489 ? -29.224 -8.504 8.058 1.00 42.50 489 GLU A N 1
ATOM 3936 C CA . GLU A 1 489 ? -29.967 -7.348 8.593 1.00 42.50 489 GLU A CA 1
ATOM 3937 C C . GLU A 1 489 ? -29.406 -6.789 9.925 1.00 42.50 489 GLU A C 1
ATOM 3939 O O . GLU A 1 489 ? -30.154 -6.469 10.850 1.00 42.50 489 GLU A O 1
ATOM 3944 N N . ASP A 1 490 ? -28.092 -6.641 10.049 1.00 50.66 490 ASP A N 1
ATOM 3945 C CA . ASP A 1 490 ? -27.459 -5.824 11.065 1.00 50.66 490 ASP A CA 1
ATOM 3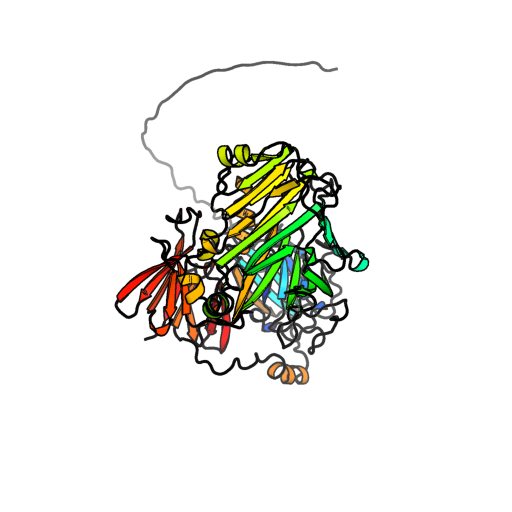946 C C . ASP A 1 490 ? -27.763 -4.365 10.722 1.00 50.66 490 ASP A C 1
ATOM 3948 O O . ASP A 1 490 ? -27.217 -3.781 9.784 1.00 50.66 490 ASP A O 1
ATOM 3952 N N . THR A 1 491 ? -28.689 -3.773 11.472 1.00 64.06 491 THR A N 1
ATOM 3953 C CA . THR A 1 491 ? -29.025 -2.354 11.371 1.00 64.06 491 THR A CA 1
ATOM 3954 C C . THR A 1 491 ? -27.811 -1.539 11.809 1.00 64.06 491 THR A C 1
ATOM 3956 O O . THR A 1 491 ? -27.623 -1.294 13.004 1.00 64.06 491 THR A O 1
ATOM 3959 N N . GLY A 1 492 ? -26.952 -1.162 10.862 1.00 70.25 492 GLY A N 1
ATOM 3960 C CA . GLY A 1 492 ? -25.811 -0.305 11.155 1.00 70.25 492 GLY A CA 1
ATOM 3961 C C . GLY A 1 492 ? -26.270 1.090 11.591 1.00 70.25 492 GLY A C 1
ATOM 3962 O O . GLY A 1 492 ? -27.460 1.424 11.609 1.00 70.25 492 GLY A O 1
ATOM 3963 N N . PHE A 1 493 ? -25.316 1.935 11.962 1.00 87.62 493 PHE A N 1
ATOM 3964 C CA . PHE A 1 493 ? -25.645 3.233 12.544 1.00 87.62 493 PHE A CA 1
ATOM 3965 C C . PHE A 1 493 ? -26.137 4.217 11.486 1.00 87.62 493 PHE A C 1
ATOM 3967 O O . PHE A 1 493 ? -25.788 4.127 10.310 1.00 87.62 493 PHE A O 1
ATOM 3974 N N . ARG A 1 494 ? -26.944 5.187 11.913 1.00 92.75 494 ARG A N 1
ATOM 3975 C CA . ARG A 1 494 ? -27.294 6.345 11.090 1.00 92.75 494 ARG A CA 1
ATOM 3976 C C . ARG A 1 494 ? -26.465 7.537 11.510 1.00 92.75 494 ARG A C 1
ATOM 3978 O O . ARG A 1 494 ? -26.078 7.657 12.676 1.00 92.75 494 ARG A O 1
ATOM 3985 N N . GLY A 1 495 ? -26.174 8.397 10.553 1.00 95.12 495 GLY A N 1
ATOM 3986 C CA . GLY A 1 495 ? -25.381 9.571 10.830 1.00 95.12 495 GLY A CA 1
ATOM 3987 C C . GLY A 1 495 ? -24.940 10.290 9.577 1.00 95.12 495 GLY A C 1
ATOM 3988 O O . GLY A 1 495 ? -25.510 10.136 8.496 1.00 95.12 495 GLY A O 1
ATOM 3989 N N . MET A 1 496 ? -23.892 11.084 9.733 1.00 96.88 496 MET A N 1
ATOM 3990 C CA . MET A 1 496 ? -23.336 11.884 8.666 1.00 96.88 496 MET A CA 1
ATOM 3991 C C . MET A 1 496 ? -21.818 11.820 8.662 1.00 96.88 496 MET A C 1
ATOM 3993 O O . MET A 1 496 ? -21.179 12.071 9.684 1.00 96.88 496 MET A O 1
ATOM 3997 N N . ILE A 1 497 ? -21.244 11.529 7.500 1.00 96.75 497 ILE A N 1
ATOM 3998 C CA . ILE A 1 497 ? -19.803 11.618 7.272 1.00 96.75 497 ILE A CA 1
ATOM 3999 C C . ILE A 1 497 ? -19.506 12.934 6.563 1.00 96.75 497 ILE A C 1
ATOM 4001 O O . ILE A 1 497 ? -20.130 13.251 5.552 1.00 96.75 497 ILE A O 1
ATOM 4005 N N . THR A 1 498 ? -18.541 13.689 7.075 1.00 96.25 498 THR A N 1
ATOM 4006 C CA . THR A 1 498 ? -17.957 14.840 6.388 1.00 96.25 498 THR A CA 1
ATOM 4007 C C . THR A 1 498 ? -16.582 14.446 5.865 1.00 96.25 498 THR A C 1
ATOM 4009 O O . THR A 1 498 ? -15.715 14.058 6.650 1.00 96.25 498 THR A O 1
ATOM 4012 N N . ASP A 1 499 ? -16.355 14.546 4.556 1.00 93.31 499 ASP A N 1
ATOM 4013 C CA . ASP A 1 499 ? -15.044 14.248 3.966 1.00 93.31 499 ASP A CA 1
ATOM 4014 C C . ASP A 1 499 ? -14.031 15.395 4.157 1.00 93.31 499 ASP A C 1
ATOM 4016 O O . ASP A 1 499 ? -14.358 16.494 4.620 1.00 93.31 499 ASP A O 1
ATOM 4020 N N . THR A 1 500 ? -12.768 15.161 3.796 1.00 90.75 500 THR A N 1
ATOM 4021 C CA . THR A 1 500 ? -11.696 16.168 3.908 1.00 90.75 500 THR A CA 1
ATOM 4022 C C . THR A 1 500 ? -11.907 17.410 3.036 1.00 90.75 500 THR A C 1
ATOM 4024 O O . THR A 1 500 ? -11.334 18.460 3.345 1.00 90.75 500 THR A O 1
ATOM 4027 N N . ARG A 1 501 ? -12.791 17.349 2.030 1.00 88.44 501 ARG A N 1
ATOM 4028 C CA . ARG A 1 501 ? -13.213 18.488 1.192 1.00 88.44 501 ARG A CA 1
ATOM 4029 C C . ARG A 1 501 ? -14.417 19.242 1.769 1.00 88.44 501 ARG A C 1
ATOM 4031 O O . ARG A 1 501 ? -14.783 20.288 1.243 1.00 88.44 501 ARG A O 1
ATOM 4038 N N . GLY A 1 502 ? -15.016 18.748 2.853 1.00 90.38 502 GLY A N 1
ATOM 4039 C CA . GLY A 1 502 ? -16.184 19.348 3.494 1.00 90.38 502 GLY A CA 1
ATOM 4040 C C . GLY A 1 502 ? -17.525 18.926 2.893 1.00 90.38 502 GLY A C 1
ATOM 4041 O O . GLY A 1 502 ? -18.531 19.564 3.197 1.00 90.38 502 GLY A O 1
ATOM 4042 N N . ARG A 1 503 ? -17.567 17.880 2.059 1.00 91.25 503 ARG A N 1
ATOM 4043 C CA . ARG A 1 503 ? -18.833 17.310 1.574 1.00 91.25 503 ARG A CA 1
ATOM 4044 C C . ARG A 1 503 ? -19.459 16.468 2.669 1.00 91.25 503 ARG A C 1
ATOM 4046 O O . ARG A 1 503 ? -18.756 15.719 3.343 1.00 91.25 503 ARG A O 1
ATOM 4053 N N . GLU A 1 504 ? -20.769 16.585 2.823 1.00 95.62 504 GLU A N 1
ATOM 4054 C CA . GLU A 1 504 ? -21.531 15.852 3.827 1.00 95.62 504 GLU A CA 1
ATOM 4055 C C . GLU A 1 504 ? -22.359 14.742 3.174 1.00 95.62 504 GLU A C 1
ATOM 4057 O O . GLU A 1 504 ? -23.080 14.972 2.204 1.00 95.62 504 GLU A O 1
ATOM 4062 N N . PHE A 1 505 ? -22.260 13.538 3.732 1.00 94.31 505 PHE A N 1
ATOM 4063 C CA . PHE A 1 505 ? -22.992 12.352 3.307 1.00 94.31 505 PHE A CA 1
ATOM 4064 C C . PHE A 1 505 ? -23.868 11.887 4.461 1.00 94.31 505 PHE A C 1
ATOM 4066 O O . PHE A 1 505 ? -23.345 11.420 5.471 1.00 94.31 505 PHE A O 1
ATOM 4073 N N . VAL A 1 506 ? -25.187 12.019 4.325 1.00 95.56 506 VAL A N 1
ATOM 4074 C CA . VAL A 1 506 ? -26.143 11.419 5.266 1.00 95.56 506 VAL A CA 1
ATOM 4075 C C . VAL A 1 506 ? -26.256 9.941 4.929 1.00 95.56 506 VAL A C 1
ATOM 4077 O O . VAL A 1 506 ? -26.616 9.602 3.801 1.00 95.56 506 VAL A O 1
ATOM 4080 N N . LEU A 1 507 ? -25.926 9.077 5.885 1.00 93.94 507 LEU A N 1
ATOM 4081 C CA . LEU A 1 507 ? -25.798 7.643 5.664 1.00 93.94 507 LEU A CA 1
ATOM 4082 C C . LEU A 1 507 ? -26.650 6.839 6.642 1.00 93.94 507 LEU A C 1
ATOM 4084 O O . LEU A 1 507 ? -26.796 7.192 7.816 1.00 93.94 507 LEU A O 1
ATOM 4088 N N . THR A 1 508 ? -27.161 5.714 6.155 1.00 92.12 508 THR A N 1
ATOM 4089 C CA . THR A 1 508 ? -27.618 4.597 6.986 1.00 92.12 508 THR A CA 1
ATOM 4090 C C . THR A 1 508 ? -26.601 3.465 6.934 1.00 92.12 508 THR A C 1
ATOM 4092 O O . THR A 1 508 ? -25.742 3.434 6.052 1.00 92.12 508 THR A O 1
ATOM 4095 N N . ASP A 1 509 ? -26.701 2.525 7.869 1.00 89.44 509 ASP A N 1
ATOM 4096 C CA . ASP A 1 509 ? -25.876 1.316 7.893 1.00 89.44 509 ASP A CA 1
ATOM 4097 C C . ASP A 1 509 ? -24.369 1.618 7.929 1.00 89.44 509 ASP A C 1
ATOM 4099 O O . ASP A 1 509 ? -23.579 1.059 7.166 1.00 89.44 509 ASP A O 1
ATOM 4103 N N . ILE A 1 510 ? -23.976 2.561 8.792 1.00 92.25 510 ILE A N 1
ATOM 4104 C CA . ILE A 1 510 ? -22.578 2.941 8.980 1.00 92.25 510 ILE A CA 1
ATOM 4105 C C . ILE A 1 510 ? -21.842 1.827 9.729 1.00 92.25 510 ILE A C 1
ATOM 4107 O O . ILE A 1 510 ? -22.209 1.481 10.857 1.00 92.25 510 ILE A O 1
ATOM 4111 N N . PHE A 1 511 ? -20.762 1.332 9.121 1.00 92.00 511 PHE A N 1
ATOM 4112 C CA . PHE A 1 511 ? -19.823 0.375 9.714 1.00 92.00 511 PHE A CA 1
ATOM 4113 C C . PHE A 1 511 ? -18.387 0.862 9.570 1.00 92.00 511 PHE A C 1
ATOM 4115 O O . PHE A 1 511 ? -18.062 1.566 8.613 1.00 92.00 511 PHE A O 1
ATOM 4122 N N . PHE A 1 512 ? -17.526 0.422 10.484 1.00 93.25 512 PHE A N 1
ATOM 4123 C CA . PHE A 1 512 ? -16.081 0.625 10.418 1.00 93.25 512 PHE A CA 1
ATOM 4124 C C . PHE A 1 512 ? -15.352 -0.667 10.072 1.00 93.25 512 PHE A C 1
ATOM 4126 O O . PHE A 1 512 ? -15.775 -1.754 10.464 1.00 93.25 512 PHE A O 1
ATOM 4133 N N . TYR A 1 513 ? -14.242 -0.545 9.355 1.00 91.62 513 TYR A N 1
ATOM 4134 C CA . TYR A 1 513 ? -13.419 -1.664 8.919 1.00 91.62 513 TYR A CA 1
ATOM 4135 C C . TYR A 1 513 ? -11.975 -1.446 9.348 1.00 91.62 513 TYR A C 1
ATOM 4137 O O . TYR A 1 513 ? -11.373 -0.419 9.040 1.00 91.62 513 TYR A O 1
ATOM 4145 N N . ALA A 1 514 ? -11.409 -2.443 10.031 1.00 89.81 514 ALA A N 1
ATOM 4146 C CA . ALA A 1 514 ? -9.992 -2.486 10.373 1.00 89.81 514 ALA A CA 1
ATOM 4147 C C . ALA A 1 514 ? -9.169 -2.986 9.169 1.00 89.81 514 ALA A C 1
ATOM 4149 O O . ALA A 1 514 ? -8.709 -4.131 9.154 1.00 89.81 514 ALA A O 1
ATOM 4150 N N . GLY A 1 515 ? -9.087 -2.143 8.138 1.00 86.50 515 GLY A N 1
ATOM 4151 C CA . GLY A 1 515 ? -8.620 -2.489 6.795 1.00 86.50 515 GLY A CA 1
ATOM 4152 C C . GLY A 1 515 ? -9.601 -2.001 5.722 1.00 86.50 515 GLY A C 1
ATOM 4153 O O . GLY A 1 515 ? -10.368 -1.061 5.947 1.00 86.50 515 GLY A O 1
ATOM 4154 N N . SER A 1 516 ? -9.622 -2.666 4.562 1.00 82.56 516 SER A N 1
ATOM 4155 C CA . SER A 1 516 ? -10.624 -2.399 3.520 1.00 82.56 516 SER A CA 1
ATOM 4156 C C . SER A 1 516 ? -12.016 -2.948 3.867 1.00 82.56 516 SER A C 1
ATOM 4158 O O . SER A 1 516 ? -12.196 -3.734 4.794 1.00 82.56 516 SER A O 1
ATOM 4160 N N . TYR A 1 517 ? -13.022 -2.606 3.057 1.00 79.62 517 TYR A N 1
ATOM 4161 C CA . TYR A 1 517 ? -14.395 -3.118 3.190 1.00 79.62 517 TYR A CA 1
ATOM 4162 C C . TYR A 1 517 ? -14.546 -4.642 2.989 1.00 79.62 517 TYR A C 1
ATOM 4164 O O . TYR A 1 517 ? -15.661 -5.156 3.095 1.00 79.62 517 TYR A O 1
ATOM 4172 N N . ARG A 1 518 ? -13.457 -5.361 2.676 1.00 80.75 518 ARG A N 1
ATOM 4173 C CA . ARG A 1 518 ? -13.427 -6.823 2.486 1.00 80.75 518 ARG A CA 1
ATOM 4174 C C . ARG A 1 518 ? -13.315 -7.603 3.794 1.00 80.75 518 ARG A C 1
ATOM 4176 O O . ARG A 1 518 ? -13.427 -8.825 3.785 1.00 80.75 518 ARG A O 1
ATOM 4183 N N . VAL A 1 519 ? -13.076 -6.918 4.910 1.00 83.81 519 VAL A N 1
ATOM 4184 C CA . VAL A 1 519 ? -12.948 -7.558 6.224 1.00 83.81 519 VAL A CA 1
ATOM 4185 C C . VAL A 1 519 ? -14.243 -7.498 7.024 1.00 83.81 519 VAL A C 1
ATOM 4187 O O . VAL A 1 519 ? -15.232 -6.899 6.606 1.00 83.81 519 VAL A O 1
ATOM 4190 N N . THR A 1 520 ? -14.249 -8.129 8.198 1.00 86.56 520 THR A N 1
ATOM 4191 C CA . THR A 1 520 ? -15.416 -8.127 9.084 1.00 86.56 520 THR A CA 1
ATOM 4192 C C . THR A 1 520 ? -15.762 -6.691 9.516 1.00 86.56 520 THR A C 1
ATOM 4194 O O . THR A 1 520 ? -14.899 -6.030 10.106 1.00 86.56 520 THR A O 1
ATOM 4197 N N . PRO A 1 521 ? -16.996 -6.201 9.265 1.00 90.44 521 PRO A N 1
ATOM 4198 C CA . PRO A 1 521 ? -17.423 -4.888 9.739 1.00 90.44 521 PRO A CA 1
ATOM 4199 C C . PRO A 1 521 ? -17.462 -4.837 11.269 1.00 90.44 521 PRO A C 1
ATOM 4201 O O . PRO A 1 521 ? -17.700 -5.841 11.943 1.00 90.44 521 PRO A O 1
ATOM 4204 N N . ARG A 1 522 ? -17.255 -3.643 11.822 1.00 89.12 522 ARG A N 1
ATOM 4205 C CA . ARG A 1 522 ? -17.247 -3.363 13.259 1.00 89.12 522 ARG A CA 1
ATOM 4206 C C . ARG A 1 522 ? -18.211 -2.228 13.591 1.00 89.12 522 ARG A C 1
ATOM 4208 O O . ARG A 1 522 ? -18.395 -1.288 12.818 1.00 89.12 522 ARG A O 1
ATOM 4215 N N . THR A 1 523 ? -18.771 -2.308 14.792 1.00 89.31 523 THR A N 1
ATOM 4216 C CA . THR A 1 523 ? -19.615 -1.280 15.431 1.00 89.31 523 THR A CA 1
ATOM 4217 C C . THR A 1 523 ? -18.902 -0.615 16.614 1.00 89.31 523 THR A C 1
ATOM 4219 O O . THR A 1 523 ? -19.515 -0.037 17.516 1.00 89.31 523 THR A O 1
ATOM 4222 N N . ASN A 1 524 ? -17.579 -0.742 16.640 1.00 91.06 524 ASN A N 1
ATOM 4223 C CA . ASN A 1 524 ? -16.692 -0.221 17.661 1.00 91.06 524 ASN A CA 1
ATOM 4224 C C . ASN A 1 524 ? -15.350 0.175 17.028 1.00 91.06 524 ASN A C 1
ATOM 4226 O O . ASN A 1 524 ? -15.023 -0.258 15.921 1.00 91.06 524 ASN A O 1
ATOM 4230 N N . ILE A 1 525 ? -14.583 0.994 17.745 1.00 91.44 525 ILE A N 1
ATOM 4231 C CA . ILE A 1 525 ? -13.205 1.344 17.402 1.00 91.44 525 ILE A CA 1
ATOM 4232 C C . ILE A 1 525 ? -12.307 0.938 18.559 1.00 91.44 525 ILE A C 1
ATOM 4234 O O . ILE A 1 525 ? -12.493 1.373 19.696 1.00 91.44 525 ILE A O 1
ATOM 4238 N N . LEU A 1 526 ? -11.316 0.116 18.237 1.00 91.38 526 LEU A N 1
ATOM 4239 C CA . LEU A 1 526 ? -10.188 -0.193 19.100 1.00 91.38 526 LEU A CA 1
ATOM 4240 C C . LEU A 1 526 ? -9.061 0.796 18.799 1.00 91.38 526 LEU A C 1
ATOM 4242 O O . LEU A 1 526 ? -8.687 0.962 17.641 1.00 91.38 526 LEU A O 1
ATOM 4246 N N . GLY A 1 527 ? -8.497 1.417 19.830 1.00 91.38 527 GLY A N 1
ATOM 4247 C CA . GLY A 1 527 ? -7.360 2.318 19.670 1.00 91.38 527 GLY A CA 1
ATOM 4248 C C . GLY A 1 527 ? -6.505 2.421 20.924 1.00 91.38 527 GLY A C 1
ATOM 4249 O O . GLY A 1 527 ? -6.933 2.079 22.028 1.00 91.38 527 GLY A O 1
ATOM 4250 N N . ARG A 1 528 ? -5.275 2.905 20.747 1.00 93.38 528 ARG A N 1
ATOM 4251 C CA . ARG A 1 528 ? -4.398 3.308 21.852 1.00 93.38 528 ARG A CA 1
ATOM 4252 C C . ARG A 1 528 ? -4.677 4.767 22.195 1.00 93.38 528 ARG A C 1
ATOM 4254 O O . ARG A 1 528 ? -4.743 5.589 21.281 1.00 93.38 528 ARG A O 1
ATOM 4261 N N . LEU A 1 529 ? -4.806 5.105 23.475 1.00 93.69 529 LEU A N 1
ATOM 4262 C CA . LEU A 1 529 ? -4.943 6.497 23.904 1.00 93.69 529 LEU A CA 1
ATOM 4263 C C . LEU A 1 529 ? -3.731 7.320 23.442 1.00 93.69 529 LEU A C 1
ATOM 4265 O O . LEU A 1 529 ? -2.598 6.847 23.451 1.00 93.69 529 LEU A O 1
ATOM 4269 N N . PHE A 1 530 ? -3.958 8.556 22.995 1.00 93.19 530 PHE A N 1
ATOM 4270 C CA . PHE A 1 530 ? -2.887 9.353 22.385 1.00 93.19 530 PHE A CA 1
ATOM 4271 C C . PHE A 1 530 ? -1.795 9.728 23.401 1.00 93.19 530 PHE A C 1
ATOM 4273 O O . PHE A 1 530 ? -0.608 9.661 23.094 1.00 93.19 530 PHE A O 1
ATOM 4280 N N . SER A 1 531 ? -2.187 10.064 24.632 1.00 90.62 531 SER A N 1
ATOM 4281 C CA . SER A 1 531 ? -1.286 10.547 25.687 1.00 90.62 531 SER A CA 1
ATOM 4282 C C . SER A 1 531 ? -0.607 9.452 26.516 1.00 90.62 531 SER A C 1
ATOM 4284 O O . SER A 1 531 ? 0.256 9.767 27.331 1.00 90.62 531 SER A O 1
ATOM 4286 N N . GLU A 1 532 ? -0.995 8.185 26.365 1.00 89.38 532 GLU A N 1
ATOM 4287 C CA . GLU A 1 532 ? -0.500 7.090 27.206 1.00 89.38 532 GLU A CA 1
ATOM 4288 C C . GLU A 1 532 ? -0.527 5.736 26.487 1.00 89.38 532 GLU A C 1
ATOM 4290 O O . GLU A 1 532 ? -1.149 5.562 25.444 1.00 89.38 532 GLU A O 1
ATOM 4295 N N . ASN A 1 533 ? 0.200 4.750 27.013 1.00 86.50 533 ASN A N 1
ATOM 4296 C CA . ASN A 1 533 ? 0.339 3.440 26.373 1.00 86.50 533 ASN A CA 1
ATOM 4297 C C . ASN A 1 533 ? -0.768 2.446 26.774 1.00 86.50 533 ASN A C 1
ATOM 4299 O O . ASN A 1 533 ? -0.481 1.280 27.025 1.00 86.50 533 ASN A O 1
ATOM 4303 N N . THR A 1 534 ? -2.011 2.911 26.866 1.00 88.75 534 THR A N 1
ATOM 4304 C CA . THR A 1 534 ? -3.195 2.123 27.246 1.00 88.75 534 THR A CA 1
ATOM 4305 C C . THR A 1 534 ? -4.143 2.008 26.056 1.00 88.75 534 THR A C 1
ATOM 4307 O O . THR A 1 534 ? -4.178 2.883 25.184 1.00 88.75 534 THR A O 1
ATOM 4310 N N . TYR A 1 535 ? -4.891 0.907 25.984 1.00 91.12 535 TYR A N 1
ATOM 4311 C CA . TYR A 1 535 ? -5.786 0.631 24.860 1.00 91.12 535 TYR A CA 1
ATOM 4312 C C . TYR A 1 535 ? -7.230 0.634 25.332 1.00 91.12 535 TYR A C 1
ATOM 4314 O O . TYR A 1 535 ? -7.538 0.219 26.446 1.00 91.12 535 TYR A O 1
ATOM 4322 N N . THR A 1 536 ? -8.125 1.095 24.469 1.00 92.19 536 THR A N 1
ATOM 4323 C CA . THR A 1 536 ? -9.552 1.138 24.763 1.00 92.19 536 THR A CA 1
ATOM 4324 C C . THR A 1 536 ? -10.370 0.765 23.537 1.00 92.19 536 THR A C 1
ATOM 4326 O O . THR A 1 536 ? -9.930 0.920 22.397 1.00 92.19 536 THR A O 1
ATOM 4329 N N . LEU A 1 537 ? -11.566 0.249 23.795 1.00 92.75 537 LEU A N 1
ATOM 4330 C CA . LEU A 1 537 ? -12.553 -0.129 22.796 1.00 92.75 537 LEU A CA 1
ATOM 4331 C C . LEU A 1 537 ? -13.794 0.728 23.023 1.00 92.75 537 LEU A C 1
ATOM 4333 O O . LEU A 1 537 ? -14.435 0.626 24.070 1.00 92.75 537 LEU A O 1
ATOM 4337 N N . MET A 1 538 ? -14.135 1.556 22.044 1.00 94.12 538 MET A N 1
ATOM 4338 C CA . MET A 1 538 ? -15.277 2.462 22.115 1.00 94.12 538 MET A CA 1
ATOM 4339 C C . MET A 1 538 ? -16.372 1.996 21.165 1.00 94.12 538 MET A C 1
ATOM 4341 O O . MET A 1 538 ? -16.132 1.845 19.969 1.00 94.12 538 MET A O 1
ATOM 4345 N N . LYS A 1 539 ? -17.580 1.767 21.684 1.00 93.38 539 LYS A N 1
ATOM 4346 C CA . LYS A 1 539 ? -18.741 1.393 20.867 1.00 93.38 539 LYS A CA 1
ATOM 4347 C C . LYS A 1 539 ? -19.354 2.622 20.212 1.00 93.38 539 LYS A C 1
ATOM 4349 O O . LYS A 1 539 ? -19.394 3.687 20.821 1.00 93.38 539 LYS A O 1
ATOM 4354 N N . PHE A 1 540 ? -19.911 2.463 19.017 1.00 93.00 540 PHE A N 1
ATOM 4355 C CA . PHE A 1 540 ? -20.623 3.548 18.332 1.00 93.00 540 PHE A CA 1
ATOM 4356 C C . PHE A 1 540 ? -21.837 4.057 19.112 1.00 93.00 540 PHE A C 1
ATOM 4358 O O . PHE A 1 540 ? -22.107 5.254 19.091 1.00 93.00 540 PHE A O 1
ATOM 4365 N N . ASP A 1 541 ? -22.483 3.198 19.904 1.00 92.56 541 ASP A N 1
ATOM 4366 C CA . ASP A 1 541 ? -23.542 3.602 20.838 1.00 92.56 541 ASP A CA 1
ATOM 4367 C C . ASP A 1 541 ? -23.080 4.664 21.848 1.00 92.56 541 ASP A C 1
ATOM 4369 O O . ASP A 1 541 ? -23.873 5.499 22.273 1.00 92.56 541 ASP A O 1
ATOM 4373 N N . ASP A 1 542 ? -21.799 4.675 22.220 1.00 95.44 542 ASP A N 1
ATOM 4374 C CA . ASP A 1 542 ? -21.247 5.612 23.202 1.00 95.44 542 ASP A CA 1
ATOM 4375 C C . ASP A 1 542 ? -20.686 6.888 22.551 1.00 95.44 542 ASP A C 1
ATOM 4377 O O . ASP A 1 542 ? -20.478 7.900 23.232 1.00 95.44 542 ASP A O 1
ATOM 4381 N N . ILE A 1 543 ? -20.461 6.866 21.234 1.00 96.56 543 ILE A N 1
ATOM 4382 C CA . ILE A 1 543 ? -19.824 7.944 20.476 1.00 96.56 543 ILE A CA 1
ATOM 4383 C C . ILE A 1 543 ? -20.893 8.810 19.810 1.00 96.56 543 ILE A C 1
ATOM 4385 O O . ILE A 1 543 ? -21.780 8.333 19.110 1.00 96.56 543 ILE A O 1
ATOM 4389 N N . ARG A 1 544 ? -20.776 10.124 19.994 1.00 97.31 544 ARG A N 1
ATOM 4390 C CA . ARG A 1 544 ? -21.572 11.123 19.275 1.00 97.31 544 ARG A CA 1
ATOM 4391 C C . ARG A 1 544 ? -20.884 11.561 17.986 1.00 97.31 544 ARG A C 1
ATOM 4393 O O . ARG A 1 544 ? -21.535 11.719 16.958 1.00 97.31 544 ARG A O 1
ATOM 4400 N N . GLN A 1 545 ? -19.576 11.798 18.047 1.00 97.69 545 GLN A N 1
ATOM 4401 C CA . GLN A 1 545 ? -18.804 12.268 16.903 1.00 97.69 545 GLN A CA 1
ATOM 4402 C C . GLN A 1 545 ? -17.359 11.777 16.958 1.00 97.69 545 GLN A C 1
ATOM 4404 O O . GLN A 1 545 ? -16.752 11.737 18.023 1.00 97.69 545 GLN A O 1
ATOM 4409 N N . ILE A 1 546 ? -16.811 11.473 15.788 1.00 97.88 546 ILE A N 1
ATOM 4410 C CA . ILE A 1 546 ? -15.401 11.192 15.529 1.00 97.88 546 ILE A CA 1
ATOM 4411 C C . ILE A 1 546 ? -14.865 12.342 14.684 1.00 97.88 546 ILE A C 1
ATOM 4413 O O . ILE A 1 546 ? -15.508 12.729 13.709 1.00 97.88 546 ILE A O 1
ATOM 4417 N N . THR A 1 547 ? -13.705 12.888 15.033 1.00 97.88 547 THR A N 1
ATOM 4418 C CA . THR A 1 547 ? -12.998 13.884 14.214 1.00 97.88 547 THR A CA 1
ATOM 4419 C C . THR A 1 547 ? -11.559 13.441 14.002 1.00 97.88 547 THR A C 1
ATOM 4421 O O . THR A 1 547 ? -10.898 13.028 14.953 1.00 97.88 547 THR A O 1
ATOM 4424 N N . HIS A 1 548 ? -11.073 13.524 12.767 1.00 96.19 548 HIS A N 1
ATOM 4425 C CA . HIS A 1 548 ? -9.705 13.152 12.415 1.00 96.19 548 HIS A CA 1
ATOM 4426 C C . HIS A 1 548 ? -8.818 14.391 12.321 1.00 96.19 548 HIS A C 1
ATOM 4428 O O . HIS A 1 548 ? -9.198 15.411 11.739 1.00 96.19 548 HIS A O 1
ATOM 4434 N N . ARG A 1 549 ? -7.611 14.289 12.876 1.00 94.44 549 ARG A N 1
ATOM 4435 C CA . ARG A 1 549 ? -6.532 15.267 12.701 1.00 94.44 549 ARG A CA 1
ATOM 4436 C C . ARG A 1 549 ? -5.183 14.557 12.647 1.00 94.44 549 ARG A C 1
ATOM 4438 O O . ARG A 1 549 ? -5.079 13.383 12.991 1.00 94.44 549 ARG A O 1
ATOM 4445 N N . TYR A 1 550 ? -4.157 15.287 12.238 1.00 92.81 550 TYR A N 1
ATOM 4446 C CA . TYR A 1 550 ? -2.780 14.810 12.219 1.00 92.81 550 TYR A CA 1
ATOM 4447 C C . TYR A 1 550 ? -1.956 15.613 13.217 1.00 92.81 550 TYR A C 1
ATOM 4449 O O . TYR A 1 550 ? -2.134 16.826 13.325 1.00 92.81 550 TYR A O 1
ATOM 4457 N N . GLU A 1 551 ? -1.077 14.933 13.944 1.00 94.44 551 GLU A N 1
ATOM 4458 C CA . GLU A 1 551 ? -0.093 15.570 14.827 1.00 94.44 551 GLU A CA 1
ATOM 4459 C C . GLU A 1 551 ? 1.293 15.455 14.228 1.00 94.44 551 GLU A C 1
ATOM 4461 O O . GLU A 1 551 ? 1.548 14.562 13.435 1.00 94.44 551 GLU A O 1
ATOM 4466 N N . GLU A 1 552 ? 2.218 16.318 14.630 1.00 90.50 552 GLU A N 1
ATOM 4467 C CA . GLU A 1 552 ? 3.607 16.201 14.177 1.00 90.50 552 GLU A CA 1
ATOM 4468 C C . GLU A 1 552 ? 4.241 14.890 14.667 1.00 90.50 552 GLU A C 1
ATOM 4470 O O . GLU A 1 552 ? 4.934 14.203 13.914 1.00 90.50 552 GLU A O 1
ATOM 4475 N N . MET A 1 553 ? 3.965 14.518 15.922 1.00 90.38 553 MET A N 1
ATOM 4476 C CA . MET A 1 553 ? 4.568 13.358 16.566 1.00 90.38 553 MET A CA 1
ATOM 4477 C C . MET A 1 553 ? 3.657 12.741 17.633 1.00 90.38 553 MET A C 1
ATOM 4479 O O . MET A 1 553 ? 3.016 13.442 18.413 1.00 90.38 553 MET A O 1
ATOM 4483 N N . ASP A 1 554 ? 3.654 11.413 17.708 1.00 89.88 554 ASP A N 1
ATOM 4484 C CA . ASP A 1 554 ? 3.058 10.647 18.804 1.00 89.88 554 ASP A CA 1
ATOM 4485 C C . ASP A 1 554 ? 3.939 10.738 20.066 1.00 89.88 554 ASP A C 1
ATOM 4487 O O . ASP A 1 554 ? 5.098 10.324 20.018 1.00 89.88 554 ASP A O 1
ATOM 4491 N N . PRO A 1 555 ? 3.431 11.207 21.219 1.00 89.00 555 PRO A N 1
ATOM 4492 C CA . PRO A 1 555 ? 4.241 11.376 22.426 1.00 89.00 555 PRO A CA 1
ATOM 4493 C C . PRO A 1 555 ? 4.728 10.060 23.057 1.00 89.00 555 PRO A C 1
ATOM 4495 O O . PRO A 1 555 ? 5.610 10.101 23.912 1.00 89.00 555 PRO A O 1
ATOM 4498 N N . VAL A 1 556 ? 4.169 8.904 22.672 1.00 84.81 556 VAL A N 1
ATOM 4499 C CA . VAL A 1 556 ? 4.503 7.595 23.264 1.00 84.81 556 VAL A CA 1
ATOM 4500 C C . VAL A 1 556 ? 5.386 6.753 22.347 1.00 84.81 556 VAL A C 1
ATOM 4502 O O . VAL A 1 556 ? 6.393 6.203 22.796 1.00 84.81 556 VAL A O 1
ATOM 4505 N N . SER A 1 557 ? 5.010 6.597 21.072 1.00 80.56 557 SER A N 1
ATOM 4506 C CA . SER A 1 557 ? 5.822 5.825 20.117 1.00 80.56 557 SER A CA 1
ATOM 4507 C C . SER A 1 557 ? 6.833 6.678 19.353 1.00 80.56 557 SER A C 1
ATOM 4509 O O . SER A 1 557 ? 7.690 6.116 18.676 1.00 80.56 557 SER A O 1
ATOM 4511 N N . HIS A 1 558 ? 6.732 8.011 19.442 1.00 83.38 558 HIS A N 1
ATOM 4512 C CA . HIS A 1 558 ? 7.468 8.983 18.629 1.00 83.38 558 HIS A CA 1
ATOM 4513 C C . HIS A 1 558 ? 7.209 8.870 17.124 1.00 83.38 558 HIS A C 1
ATOM 4515 O O . HIS A 1 558 ? 7.982 9.413 16.334 1.00 83.38 558 HIS A O 1
ATOM 4521 N N . MET A 1 559 ? 6.197 8.115 16.688 1.00 84.56 559 MET A N 1
ATOM 4522 C CA . MET A 1 559 ? 5.794 8.054 15.283 1.00 84.56 559 MET A CA 1
ATOM 4523 C C . MET A 1 559 ? 5.549 9.466 14.748 1.00 84.56 559 MET A C 1
ATOM 4525 O O . MET A 1 559 ? 4.931 10.282 15.430 1.00 84.56 559 MET A O 1
ATOM 4529 N N . GLN A 1 560 ? 6.026 9.744 13.538 1.00 83.81 560 GLN A N 1
ATOM 4530 C CA . GLN A 1 560 ? 5.799 11.016 12.862 1.00 83.81 560 GLN A CA 1
ATOM 4531 C C . GLN A 1 560 ? 4.467 11.020 12.114 1.00 83.81 560 GLN A C 1
ATOM 4533 O O . GLN A 1 560 ? 4.067 10.013 11.528 1.00 83.81 560 GLN A O 1
ATOM 4538 N N . ASN A 1 561 ? 3.808 12.176 12.095 1.00 88.12 561 ASN A N 1
ATOM 4539 C CA . ASN A 1 561 ? 2.546 12.376 11.390 1.00 88.12 561 ASN A CA 1
ATOM 4540 C C . ASN A 1 561 ? 1.447 11.331 11.720 1.00 88.12 561 ASN A C 1
ATOM 4542 O O . ASN A 1 561 ? 0.796 10.835 10.787 1.00 88.12 561 ASN A O 1
ATOM 4546 N N . PRO A 1 562 ? 1.241 10.917 12.993 1.00 92.38 562 PRO A N 1
ATOM 4547 C CA . PRO A 1 562 ? 0.172 9.984 13.325 1.00 92.38 562 PRO A CA 1
ATOM 4548 C C . PRO A 1 562 ? -1.187 10.616 13.034 1.00 92.38 562 PRO A C 1
ATOM 4550 O O . PRO A 1 562 ? -1.419 11.798 13.315 1.00 92.38 562 PRO A O 1
ATOM 4553 N N . MET A 1 563 ? -2.120 9.811 12.533 1.00 94.19 563 MET A N 1
ATOM 4554 C CA . MET A 1 563 ? -3.525 10.197 12.577 1.00 94.19 563 MET A CA 1
ATOM 4555 C C . MET A 1 563 ? -4.056 10.028 14.003 1.00 94.19 563 MET A C 1
ATOM 4557 O O . MET A 1 563 ? -3.858 8.989 14.634 1.00 94.19 563 MET A O 1
ATOM 4561 N N . VAL A 1 564 ? -4.764 11.035 14.502 1.00 96.25 564 VAL A N 1
ATOM 4562 C CA . VAL A 1 564 ? -5.413 11.024 15.813 1.00 96.25 564 VAL A CA 1
ATOM 4563 C C . VAL A 1 564 ? -6.911 11.210 15.626 1.00 96.25 564 VAL A C 1
ATOM 4565 O O . VAL A 1 564 ? -7.362 12.096 14.897 1.00 96.25 564 VAL A O 1
ATOM 4568 N N . GLN A 1 565 ? -7.674 10.363 16.305 1.00 96.69 565 GLN A N 1
ATOM 4569 C CA . GLN A 1 565 ? -9.126 10.403 16.357 1.00 96.69 565 GLN A CA 1
ATOM 4570 C C . GLN A 1 565 ? -9.561 11.031 17.677 1.00 96.69 565 GLN A C 1
ATOM 4572 O O . GLN A 1 565 ? -9.220 10.548 18.758 1.00 96.69 565 GLN A O 1
ATOM 4577 N N . GLU A 1 566 ? -10.324 12.113 17.582 1.00 97.69 566 GLU A N 1
ATOM 4578 C CA . GLU A 1 566 ? -11.007 12.723 18.712 1.00 97.69 566 GLU A CA 1
ATOM 4579 C C . GLU A 1 566 ? -12.460 12.242 18.748 1.00 97.69 566 GLU A C 1
ATOM 4581 O O . GLU A 1 566 ? -13.248 12.526 17.843 1.00 97.69 566 GLU A O 1
ATOM 4586 N N . LEU A 1 567 ? -12.799 11.495 19.795 1.00 97.69 567 LEU A N 1
ATOM 4587 C CA . LEU A 1 567 ? -14.114 10.918 20.032 1.00 97.69 567 LEU A CA 1
ATOM 4588 C C . LEU A 1 567 ? -14.867 11.780 21.046 1.00 97.69 567 LEU A C 1
ATOM 4590 O O . LEU A 1 567 ? -14.541 11.769 22.232 1.00 97.69 567 LEU A O 1
ATOM 4594 N N . LEU A 1 568 ? -15.890 12.504 20.596 1.00 97.94 568 LEU A N 1
ATOM 4595 C CA . LEU A 1 568 ? -16.867 13.132 21.481 1.00 97.94 568 LEU A CA 1
ATOM 4596 C C . LEU A 1 568 ? -17.904 12.079 21.870 1.00 97.94 568 LEU A C 1
ATOM 4598 O O . LEU A 1 568 ? -18.662 11.603 21.023 1.00 97.94 568 LEU A O 1
ATOM 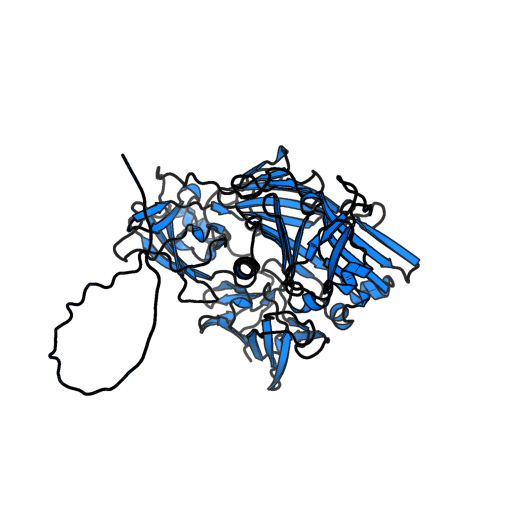4602 N N . LEU A 1 569 ? -17.954 11.729 23.148 1.00 97.25 569 LEU A N 1
ATOM 4603 C CA . LEU A 1 569 ? -18.892 10.752 23.688 1.00 97.25 569 LEU A CA 1
ATOM 4604 C C . LEU A 1 569 ? -20.265 11.387 23.933 1.00 97.25 569 LEU A C 1
ATOM 4606 O O . LEU A 1 569 ? -20.381 12.589 24.191 1.00 97.25 569 LEU A O 1
ATOM 4610 N N . ARG A 1 570 ? -21.330 10.577 23.938 1.00 95.75 570 ARG A N 1
ATOM 4611 C CA . ARG A 1 570 ? -22.702 11.051 24.230 1.00 95.75 570 ARG A CA 1
ATOM 4612 C C . ARG A 1 570 ? -22.846 11.663 25.625 1.00 95.75 570 ARG A C 1
ATOM 4614 O O . ARG A 1 570 ? -23.706 12.508 25.848 1.00 95.75 570 ARG A O 1
ATOM 4621 N N . LYS A 1 571 ? -21.964 11.285 26.554 1.00 94.31 571 LYS A N 1
ATOM 4622 C CA . LYS A 1 571 ? -21.875 11.851 27.910 1.00 94.31 571 LYS A CA 1
ATOM 4623 C C . LYS A 1 571 ? -21.196 13.230 27.964 1.00 94.31 571 LYS A C 1
ATOM 4625 O O . LYS A 1 571 ? -21.144 13.825 29.034 1.00 94.31 571 LYS A O 1
ATOM 4630 N N . GLY A 1 572 ? -20.694 13.738 26.835 1.00 94.19 572 GLY A N 1
ATOM 4631 C CA . GLY A 1 572 ? -20.011 15.032 26.728 1.00 94.19 572 GLY A CA 1
ATOM 4632 C C . GLY A 1 572 ? -18.504 14.989 27.003 1.00 94.19 572 GLY A C 1
ATOM 4633 O O . GLY A 1 572 ? -17.852 16.025 26.933 1.00 94.19 572 GLY A O 1
ATOM 4634 N N . GLU A 1 573 ? -17.952 13.815 27.306 1.00 96.75 573 GLU A N 1
ATOM 4635 C CA . GLU A 1 573 ? -16.513 13.592 27.461 1.00 9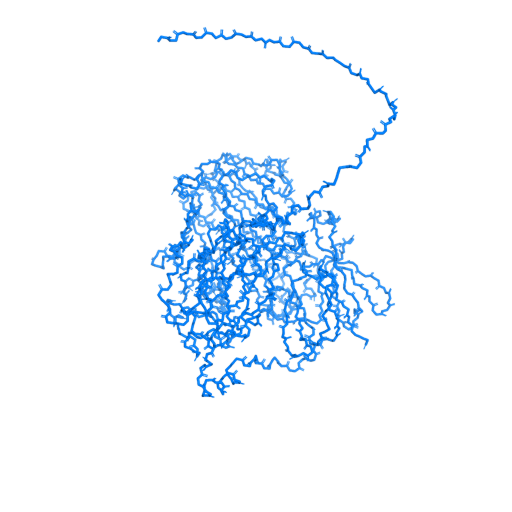6.75 573 GLU A CA 1
ATOM 4636 C C . GLU A 1 573 ? -15.833 13.477 26.093 1.00 96.75 573 GLU A C 1
ATOM 4638 O O . GLU A 1 573 ? -16.435 12.988 25.136 1.00 96.75 573 GLU A O 1
ATOM 4643 N N . THR A 1 574 ? -14.566 13.879 26.014 1.00 97.06 574 THR A N 1
ATOM 4644 C CA . THR A 1 574 ? -13.745 13.726 24.810 1.00 97.06 574 THR A CA 1
ATOM 4645 C C . THR A 1 574 ? -12.602 12.762 25.083 1.00 97.06 574 THR A C 1
ATOM 4647 O O . THR A 1 574 ? -11.887 12.912 26.074 1.00 97.06 574 THR A O 1
ATOM 4650 N N . VAL A 1 575 ? -12.402 11.804 24.182 1.00 97.19 575 VAL A N 1
ATOM 4651 C CA . VAL A 1 575 ? -11.295 10.843 24.232 1.00 97.19 575 VAL A CA 1
ATOM 4652 C C . VAL A 1 575 ? -10.457 10.970 22.969 1.00 97.19 575 VAL A C 1
ATOM 4654 O O . VAL A 1 575 ? -10.996 11.043 21.871 1.00 97.19 575 VAL A O 1
ATOM 4657 N N . GLN A 1 576 ? -9.134 10.996 23.119 1.00 97.31 576 GLN A N 1
ATOM 4658 C CA . GLN A 1 576 ? -8.202 11.073 21.996 1.00 97.31 576 GLN A CA 1
ATOM 4659 C C . GLN A 1 576 ? -7.427 9.768 21.871 1.00 97.31 576 GLN A C 1
ATOM 4661 O O . GLN A 1 576 ? -6.783 9.324 22.825 1.00 97.31 576 GLN A O 1
ATOM 4666 N N . MET A 1 577 ? -7.470 9.171 20.685 1.00 95.75 577 MET A N 1
ATOM 4667 C CA . MET A 1 577 ? -6.805 7.906 20.384 1.00 95.75 577 MET A CA 1
ATOM 4668 C C . MET A 1 577 ? -6.002 8.020 19.098 1.00 95.75 577 MET A C 1
ATOM 4670 O O . MET A 1 577 ? -6.344 8.805 18.216 1.00 95.75 577 MET A O 1
ATOM 4674 N N . LEU A 1 578 ? -4.966 7.201 18.959 1.00 94.75 578 LEU A N 1
ATOM 4675 C CA . LEU A 1 578 ? -4.385 6.946 17.648 1.00 94.75 578 LEU A CA 1
ATOM 4676 C C . LEU A 1 578 ? -5.447 6.352 16.716 1.00 94.75 578 LEU A C 1
ATOM 4678 O O . LEU A 1 578 ? -6.169 5.433 17.101 1.00 94.75 578 LEU A O 1
ATOM 4682 N N . GLY A 1 579 ? -5.525 6.895 15.506 1.00 91.62 579 GLY A N 1
ATOM 4683 C CA . GLY A 1 579 ? -6.436 6.436 14.467 1.00 91.62 579 GLY A CA 1
ATOM 4684 C C . GLY A 1 579 ? -5.896 5.254 13.671 1.00 91.62 579 GLY A C 1
ATOM 4685 O O . GLY A 1 579 ? -4.954 4.568 14.063 1.00 91.62 579 GLY A O 1
ATOM 4686 N N . CYS A 1 580 ? -6.485 5.021 12.504 1.00 91.00 580 CYS A N 1
ATOM 4687 C CA . CYS A 1 580 ? -6.023 4.010 11.569 1.00 91.00 580 CYS A CA 1
ATOM 4688 C C . CYS A 1 580 ? -6.114 4.501 10.116 1.00 91.00 580 CYS A C 1
ATOM 4690 O O . CYS A 1 580 ? -7.171 4.461 9.500 1.00 91.00 580 CYS A O 1
ATOM 4692 N N . LYS A 1 581 ? -4.991 4.951 9.540 1.00 90.75 581 LYS A N 1
ATOM 4693 C CA . LYS A 1 581 ? -4.936 5.385 8.131 1.00 90.75 581 LYS A CA 1
ATOM 4694 C C . LYS A 1 581 ? -5.443 4.328 7.127 1.00 90.75 581 LYS A C 1
ATOM 4696 O O . LYS A 1 581 ? -6.165 4.723 6.216 1.00 90.75 581 LYS A O 1
ATOM 4701 N N . PRO A 1 582 ? -5.116 3.023 7.265 1.00 89.62 582 PRO A N 1
ATOM 4702 C CA . PRO A 1 582 ? -5.626 1.993 6.360 1.00 89.62 582 PRO A CA 1
ATOM 4703 C C . PRO A 1 582 ? -7.018 1.470 6.756 1.00 89.62 582 PRO A C 1
ATOM 4705 O O . PRO A 1 582 ? -7.421 0.420 6.271 1.00 89.62 582 PRO A O 1
ATOM 4708 N N . CYS A 1 583 ? -7.740 2.141 7.654 1.00 92.50 583 CYS A N 1
ATOM 4709 C CA . CYS A 1 583 ? -9.118 1.801 7.990 1.00 92.50 583 CYS A CA 1
ATOM 4710 C C . CYS A 1 583 ? -10.094 2.691 7.222 1.00 92.50 583 CYS A C 1
ATOM 4712 O O . CYS A 1 583 ? -9.701 3.682 6.600 1.00 92.50 583 CYS A O 1
ATOM 4714 N N . GLY A 1 584 ? -11.376 2.349 7.268 1.00 93.44 584 GLY A N 1
ATOM 4715 C CA . GLY A 1 584 ? -12.397 3.188 6.662 1.00 93.44 584 GLY A CA 1
ATOM 4716 C C . GLY A 1 584 ? -13.804 2.870 7.123 1.00 93.44 584 GLY A C 1
ATOM 4717 O O . GLY A 1 584 ? -14.061 1.898 7.839 1.00 93.44 584 GLY A O 1
ATOM 4718 N N . PHE A 1 585 ? -14.725 3.707 6.667 1.00 94.62 585 PHE A N 1
ATOM 4719 C CA . PHE A 1 585 ? -16.146 3.592 6.939 1.00 94.62 585 PHE A CA 1
ATOM 4720 C C . PHE A 1 585 ? -16.906 3.267 5.664 1.00 94.62 585 PHE A C 1
ATOM 4722 O O . PHE A 1 585 ? -16.611 3.798 4.593 1.00 94.62 585 PHE A O 1
ATOM 4729 N N . THR A 1 586 ? -17.935 2.437 5.796 1.00 91.94 586 THR A N 1
ATOM 4730 C CA . THR A 1 586 ? -18.972 2.311 4.772 1.00 91.94 586 THR A CA 1
ATOM 4731 C C . THR A 1 586 ? -20.273 2.929 5.256 1.00 91.94 586 THR A C 1
ATOM 4733 O O . THR A 1 586 ? -20.473 3.084 6.458 1.00 91.94 586 THR A O 1
ATOM 4736 N N . GLY A 1 587 ? -21.167 3.231 4.324 1.00 90.25 587 GLY A N 1
ATOM 4737 C CA . GLY A 1 587 ? -22.568 3.512 4.606 1.00 90.25 587 GLY A CA 1
ATOM 4738 C C . GLY A 1 587 ? -23.383 3.540 3.320 1.00 90.25 587 GLY A C 1
ATOM 4739 O O . GLY A 1 587 ? -22.825 3.501 2.218 1.00 90.25 587 GLY A O 1
ATOM 4740 N N . ARG A 1 588 ? -24.705 3.590 3.456 1.00 89.81 588 ARG A N 1
ATOM 4741 C CA . ARG A 1 588 ? -25.648 3.721 2.344 1.00 89.81 588 ARG A CA 1
ATOM 4742 C C . ARG A 1 588 ? -26.197 5.135 2.275 1.00 89.81 588 ARG A C 1
ATOM 4744 O O . ARG A 1 588 ? -26.698 5.659 3.265 1.00 89.81 588 ARG A O 1
ATOM 4751 N N . LEU A 1 589 ? -26.121 5.730 1.093 1.00 87.31 589 LEU A N 1
ATOM 4752 C CA . LEU A 1 589 ? -26.777 6.989 0.767 1.00 87.31 589 LEU A CA 1
ATOM 4753 C C . LEU A 1 589 ? -28.310 6.813 0.736 1.00 87.31 589 LEU A C 1
ATOM 4755 O O . LEU A 1 589 ? -28.796 5.682 0.646 1.00 87.31 589 LEU A O 1
ATOM 4759 N N . PRO A 1 590 ? -29.098 7.908 0.770 1.00 86.50 590 PRO A N 1
ATOM 4760 C CA . PRO A 1 590 ? -30.564 7.832 0.747 1.00 86.50 590 PRO A CA 1
ATOM 4761 C C . PRO A 1 590 ? -31.153 7.149 -0.497 1.00 86.50 590 PRO A C 1
ATOM 4763 O O . PRO A 1 590 ? -32.279 6.660 -0.452 1.00 86.50 590 PRO A O 1
ATOM 4766 N N . ASP A 1 591 ? -30.405 7.113 -1.600 1.00 79.88 591 ASP A N 1
ATOM 4767 C CA . ASP A 1 591 ? -30.753 6.404 -2.838 1.00 79.88 591 ASP A CA 1
ATOM 4768 C C . ASP A 1 591 ? -30.391 4.903 -2.809 1.00 79.88 591 ASP A C 1
ATOM 4770 O O . ASP A 1 591 ? -30.658 4.177 -3.765 1.00 79.88 591 ASP A O 1
ATOM 4774 N N . GLY A 1 592 ? -29.809 4.424 -1.704 1.00 79.56 592 GLY A N 1
ATOM 4775 C CA . GLY A 1 592 ? -29.392 3.041 -1.486 1.00 79.56 592 GLY A CA 1
ATOM 4776 C C . GLY A 1 592 ? -27.957 2.726 -1.918 1.00 79.56 592 GLY A C 1
ATOM 4777 O O . GLY A 1 592 ? -27.478 1.623 -1.610 1.00 79.56 592 GLY A O 1
ATOM 4778 N N . LYS A 1 593 ? -27.255 3.660 -2.581 1.00 77.81 593 LYS A N 1
ATOM 4779 C CA . LYS A 1 593 ? -25.871 3.462 -3.032 1.00 77.81 593 LYS A CA 1
ATOM 4780 C C . LYS A 1 593 ? -24.935 3.307 -1.834 1.00 77.81 593 LYS A C 1
ATOM 4782 O O . LYS A 1 593 ? -24.930 4.131 -0.922 1.00 77.81 593 LYS A O 1
ATOM 4787 N N . LYS A 1 594 ? -24.130 2.244 -1.839 1.00 83.31 594 LYS A N 1
ATOM 4788 C CA . LYS A 1 594 ? -23.090 2.015 -0.830 1.00 83.31 594 LYS A CA 1
ATOM 4789 C C . LYS A 1 594 ? -21.861 2.850 -1.184 1.00 83.31 594 LYS A C 1
ATOM 4791 O O . LYS A 1 594 ? -21.458 2.870 -2.339 1.00 83.31 594 LYS A O 1
ATOM 4796 N N . ILE A 1 595 ? -21.260 3.501 -0.196 1.00 86.75 595 ILE A N 1
ATOM 4797 C CA . ILE A 1 595 ? -19.963 4.172 -0.336 1.00 86.75 595 ILE A CA 1
ATOM 4798 C C . ILE A 1 595 ? -18.967 3.593 0.664 1.00 86.75 595 ILE A C 1
ATOM 4800 O O . ILE A 1 595 ? -19.363 3.092 1.718 1.00 86.75 595 ILE A O 1
ATOM 4804 N N . PHE A 1 596 ? -17.679 3.671 0.346 1.00 89.69 596 PHE A N 1
ATOM 4805 C CA . PHE A 1 596 ? -16.588 3.405 1.278 1.00 89.69 596 PHE A CA 1
ATOM 4806 C C . PHE A 1 596 ? -15.603 4.568 1.224 1.00 89.69 596 PHE A C 1
ATOM 4808 O O . PHE A 1 596 ? -15.226 5.002 0.136 1.00 89.69 596 PHE A O 1
ATOM 4815 N N . LEU A 1 597 ? -15.211 5.075 2.388 1.00 91.38 597 LEU A N 1
ATOM 4816 C CA . LEU A 1 597 ? -14.249 6.160 2.533 1.00 91.38 597 LEU A CA 1
ATOM 4817 C C . LEU A 1 597 ? -13.164 5.729 3.514 1.00 91.38 597 LEU A C 1
ATOM 4819 O O . LEU A 1 597 ? -13.473 5.266 4.612 1.00 91.38 597 LEU A O 1
ATOM 4823 N N . TRP A 1 598 ? -11.903 5.910 3.128 1.00 92.19 598 TRP A N 1
ATOM 4824 C CA . TRP A 1 598 ? -10.774 5.705 4.035 1.00 92.19 598 TRP A CA 1
ATOM 4825 C C . TRP A 1 598 ? -10.795 6.751 5.153 1.00 92.19 598 TRP A C 1
ATOM 4827 O O . TRP A 1 598 ? -11.243 7.879 4.947 1.00 92.19 598 TRP A O 1
ATOM 4837 N N . ASP A 1 599 ? -10.251 6.442 6.324 1.00 94.19 599 ASP A N 1
ATOM 4838 C CA . ASP A 1 599 ? -10.198 7.412 7.424 1.00 94.19 599 ASP A CA 1
ATOM 4839 C C . ASP A 1 599 ? -9.436 8.686 7.031 1.00 94.19 599 ASP A C 1
ATOM 4841 O O . ASP A 1 599 ? -9.809 9.784 7.439 1.00 94.19 599 ASP A O 1
ATOM 4845 N N . THR A 1 600 ? -8.422 8.571 6.169 1.00 92.44 600 THR A N 1
ATOM 4846 C CA . THR A 1 600 ? -7.652 9.714 5.641 1.00 92.44 600 THR A CA 1
ATOM 4847 C C . THR A 1 600 ? -8.430 10.584 4.652 1.00 92.44 600 THR A C 1
ATOM 4849 O O . THR A 1 600 ? -8.021 11.699 4.327 1.00 92.44 600 THR A O 1
ATOM 4852 N N . GLN A 1 601 ? -9.580 10.096 4.199 1.00 92.50 601 GLN A N 1
ATOM 4853 C CA . GLN A 1 601 ? -10.547 10.806 3.373 1.00 92.50 601 GLN A CA 1
ATOM 4854 C C . GLN A 1 601 ? -11.689 11.413 4.203 1.00 92.50 601 GLN A C 1
ATOM 4856 O O . GLN A 1 601 ? -12.461 12.228 3.693 1.00 92.50 601 GLN A O 1
ATOM 4861 N N . ILE A 1 602 ? -11.787 11.070 5.487 1.00 94.31 602 ILE A N 1
ATOM 4862 C CA . ILE A 1 602 ? -12.848 11.505 6.393 1.00 94.31 602 ILE A CA 1
ATOM 4863 C C . ILE A 1 602 ? -12.318 12.604 7.312 1.00 94.31 602 ILE A C 1
ATOM 4865 O O . ILE A 1 602 ? -11.296 12.451 7.974 1.00 94.31 602 ILE A O 1
ATOM 4869 N N . ARG A 1 603 ? -13.045 13.720 7.390 1.00 95.44 603 ARG A N 1
ATOM 4870 C CA . ARG A 1 603 ? -12.811 14.768 8.391 1.00 95.44 603 ARG A CA 1
ATOM 4871 C C . ARG A 1 603 ? -13.530 14.442 9.695 1.00 95.44 603 ARG A C 1
ATOM 4873 O O . ARG A 1 603 ? -12.947 14.587 10.768 1.00 95.44 603 ARG A O 1
ATOM 4880 N N . SER A 1 604 ? -14.794 14.035 9.611 1.00 97.50 604 SER A N 1
ATOM 4881 C CA . SER A 1 604 ? -15.577 13.650 10.783 1.00 97.50 604 SER A CA 1
ATOM 4882 C C . SER A 1 604 ? -16.710 12.681 10.459 1.00 97.50 604 SER A C 1
ATOM 4884 O O . SER A 1 604 ? -17.211 12.631 9.337 1.00 97.50 604 SER A O 1
ATOM 4886 N N . VAL A 1 605 ? -17.136 11.939 11.477 1.00 97.44 605 VAL A N 1
ATOM 4887 C CA . VAL A 1 605 ? -18.329 11.084 11.469 1.00 97.44 605 VAL A CA 1
ATOM 4888 C C . VAL A 1 605 ? -19.204 11.511 12.637 1.00 97.44 605 VAL A C 1
ATOM 4890 O O . VAL A 1 605 ? -18.735 11.546 13.770 1.00 97.44 605 VAL A O 1
ATOM 4893 N N . ARG A 1 606 ? -20.462 11.863 12.387 1.00 97.25 606 ARG A N 1
ATOM 4894 C CA . ARG A 1 606 ? -21.461 12.186 13.415 1.00 97.25 606 ARG A CA 1
ATOM 4895 C C . ARG A 1 606 ? -22.514 11.094 13.431 1.00 97.25 606 ARG A C 1
ATOM 4897 O O . ARG A 1 606 ? -23.066 10.806 12.379 1.00 97.25 606 ARG A O 1
ATOM 4904 N N . PHE A 1 607 ? -22.799 10.521 14.591 1.00 95.56 607 PHE A N 1
ATOM 4905 C CA . PHE A 1 607 ? -23.847 9.513 14.747 1.00 95.56 607 PHE A CA 1
ATOM 4906 C C . PHE A 1 607 ? -25.136 10.163 15.255 1.00 95.56 607 PHE A C 1
ATOM 4908 O O . PHE A 1 607 ? -25.084 11.087 16.073 1.00 95.56 607 PHE A O 1
ATOM 4915 N N . ASP A 1 608 ? -26.278 9.678 14.770 1.00 91.88 608 ASP A N 1
ATOM 4916 C CA . ASP A 1 608 ? -27.598 10.139 15.208 1.00 91.88 608 ASP A CA 1
ATOM 4917 C C . ASP A 1 608 ? -27.861 9.781 16.683 1.00 91.88 608 ASP A C 1
ATOM 4919 O O . ASP A 1 608 ? -27.175 8.934 17.270 1.00 91.88 608 ASP A O 1
ATOM 4923 N N . GLU A 1 609 ? -28.822 10.477 17.303 1.00 76.62 609 GLU A N 1
ATOM 4924 C CA . GLU A 1 609 ? -29.177 10.309 18.721 1.00 76.62 609 GLU A CA 1
ATOM 4925 C C . GLU A 1 609 ? -29.830 8.976 19.079 1.00 76.62 609 GLU A C 1
ATOM 4927 O O . GLU A 1 609 ? -30.763 8.550 18.361 1.00 76.62 609 GLU A O 1
#